Protein AF-0000000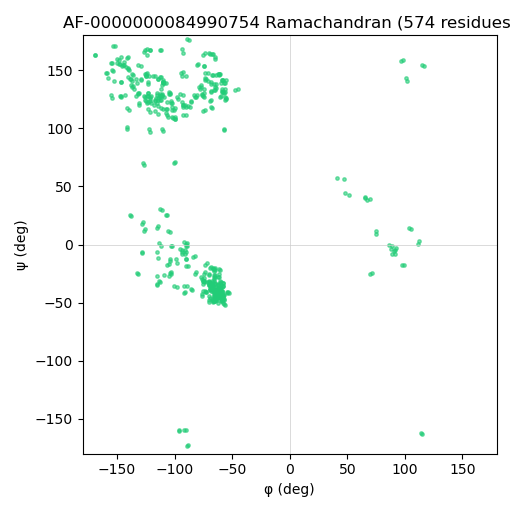084990754 (afdb_homodimer)

pLDDT: mean 95.96, std 3.69, range [70.5, 98.94]

Solvent-accessible surface area (backbone atoms only — not comparable to full-atom values): 28446 Å² total; per-residue (Å²): 58,33,39,32,54,66,55,80,82,46,62,50,60,71,60,47,32,50,37,35,54,49,40,55,71,34,63,64,49,73,42,79,82,57,67,38,75,57,95,70,23,38,35,33,60,37,30,18,39,29,67,94,71,31,29,17,38,33,46,37,31,38,16,74,64,18,86,64,38,61,32,24,41,27,38,32,30,39,57,52,45,44,47,55,52,29,39,32,23,20,39,62,44,48,23,46,36,54,23,25,50,49,48,52,50,38,48,76,73,64,61,51,74,44,40,34,34,11,32,38,28,48,46,65,51,30,52,27,34,53,53,37,44,46,72,73,28,48,41,74,41,47,29,32,22,43,96,83,43,23,66,60,49,20,65,76,69,70,42,42,71,42,56,65,72,60,26,40,58,26,50,30,33,36,37,34,43,82,40,67,55,52,73,46,57,35,88,58,46,46,81,65,20,37,38,37,40,45,39,55,53,67,70,20,21,49,51,33,68,55,33,48,62,40,13,58,27,32,38,26,59,32,94,59,35,63,80,43,31,65,60,50,59,93,45,54,71,43,37,51,50,47,42,75,72,64,44,82,74,76,73,39,56,21,38,35,37,44,38,63,73,45,38,54,40,54,30,27,42,53,42,48,40,50,51,40,24,64,76,69,72,49,64,43,83,47,65,43,114,58,34,40,32,55,67,56,81,82,47,64,50,59,69,58,47,30,50,37,34,54,50,40,54,72,34,63,64,51,72,42,79,83,58,69,38,74,57,96,68,25,37,35,32,60,37,30,18,38,30,65,94,71,31,29,18,37,33,46,34,31,41,16,74,67,19,87,64,38,61,32,25,40,28,38,32,28,38,58,51,45,44,47,56,52,29,37,32,23,20,38,60,44,50,23,46,35,54,22,25,53,51,49,52,51,38,48,75,72,64,59,52,72,44,39,34,34,10,32,38,28,47,46,65,52,30,50,29,33,53,52,35,42,47,72,72,26,49,39,76,38,46,30,31,25,42,98,81,42,25,66,62,49,18,64,76,69,72,41,42,71,44,57,64,73,60,25,40,57,27,50,31,33,35,38,33,44,81,41,66,53,53,73,46,57,34,88,55,44,47,83,66,20,36,37,35,39,45,39,53,53,66,72,20,22,46,51,34,71,54,32,50,60,40,12,58,27,33,38,26,60,31,94,61,36,63,80,42,30,65,59,53,59,94,45,54,70,40,37,50,49,47,42,75,74,66,44,81,71,76,73,41,54,22,38,36,36,43,39,63,70,44,38,53,41,55,29,27,42,54,42,46,40,50,52,39,24,64,75,69,74,50,64,42,84,46,64,43,115

Structure (mmCIF, N/CA/C/O backbone):
data_AF-0000000084990754-model_v1
#
loop_
_entity.id
_entity.type
_entity.pdbx_description
1 polymer 'Ornithine cyclodeaminase'
#
loop_
_atom_site.group_PDB
_atom_site.id
_atom_site.type_symbol
_atom_site.label_atom_id
_atom_site.label_alt_id
_atom_site.label_comp_id
_atom_site.label_asym_id
_atom_site.label_entity_id
_atom_site.label_seq_id
_atom_site.pdbx_PDB_ins_code
_atom_site.Cartn_x
_atom_site.Cartn_y
_atom_site.Cartn_z
_atom_site.occupancy
_atom_site.B_iso_or_equiv
_atom_site.auth_seq_id
_atom_site.auth_comp_id
_atom_site.auth_asym_id
_atom_site.auth_atom_id
_atom_site.pdbx_PDB_model_num
ATOM 1 N N . MET A 1 1 ? -3.334 -6.559 14.828 1 93.69 1 MET A N 1
ATOM 2 C CA . MET A 1 1 ? -3.082 -7.191 13.531 1 93.69 1 MET A CA 1
ATOM 3 C C . MET A 1 1 ? -2.359 -8.523 13.711 1 93.69 1 MET A C 1
ATOM 5 O O . MET A 1 1 ? -1.612 -8.703 14.672 1 93.69 1 MET A O 1
ATOM 9 N N . LEU A 1 2 ? -2.607 -9.484 12.875 1 95.88 2 LEU A N 1
ATOM 10 C CA . LEU A 1 2 ? -1.874 -10.742 12.844 1 95.88 2 LEU A CA 1
ATOM 11 C C . LEU A 1 2 ? -0.709 -10.68 11.867 1 95.88 2 LEU A C 1
ATOM 13 O O . LEU A 1 2 ? -0.886 -10.273 10.711 1 95.88 2 LEU A O 1
ATOM 17 N N . LEU A 1 3 ? 0.461 -10.883 12.391 1 95.88 3 LEU A N 1
ATOM 18 C CA . LEU A 1 3 ? 1.637 -11.062 11.547 1 95.88 3 LEU A CA 1
ATOM 19 C C . LEU A 1 3 ? 1.787 -12.523 11.133 1 95.88 3 LEU A C 1
ATOM 21 O O . LEU A 1 3 ? 1.942 -13.398 11.992 1 95.88 3 LEU A O 1
ATOM 25 N N . ILE A 1 4 ? 1.732 -12.789 9.883 1 96 4 ILE A N 1
ATOM 26 C CA . ILE A 1 4 ? 1.763 -14.156 9.367 1 96 4 ILE A CA 1
ATOM 27 C C . ILE A 1 4 ? 3.092 -14.406 8.656 1 96 4 ILE A C 1
ATOM 29 O O . ILE A 1 4 ? 3.244 -14.094 7.477 1 96 4 ILE A O 1
ATOM 33 N N . GLU A 1 5 ? 3.992 -14.992 9.344 1 90.31 5 GLU A N 1
ATOM 34 C CA . GLU A 1 5 ? 5.344 -15.234 8.852 1 90.31 5 GLU A CA 1
ATOM 35 C C . GLU A 1 5 ? 5.43 -16.578 8.125 1 90.31 5 GLU A C 1
ATOM 37 O O . GLU A 1 5 ? 6.113 -16.703 7.109 1 90.31 5 GLU A O 1
ATOM 42 N N . ASP A 1 6 ? 4.711 -17.578 8.578 1 92.5 6 ASP A N 1
ATOM 43 C CA . ASP A 1 6 ? 4.773 -18.922 8.016 1 92.5 6 ASP A CA 1
ATOM 44 C C . ASP A 1 6 ? 3.598 -19.188 7.07 1 92.5 6 ASP A C 1
ATOM 46 O O . ASP A 1 6 ? 2.764 -20.047 7.332 1 92.5 6 ASP A O 1
ATOM 50 N N . VAL A 1 7 ? 3.604 -18.547 5.953 1 96.88 7 VAL A N 1
ATOM 51 C CA . VAL A 1 7 ? 2.529 -18.594 4.965 1 96.88 7 VAL A CA 1
ATOM 52 C C . VAL A 1 7 ? 2.398 -20 4.41 1 96.88 7 VAL A C 1
ATOM 54 O O . VAL A 1 7 ? 1.287 -20.516 4.23 1 96.88 7 VAL A O 1
ATOM 57 N N . ASP A 1 8 ? 3.5 -20.719 4.227 1 97.19 8 ASP A N 1
ATOM 58 C CA . ASP A 1 8 ? 3.52 -22.016 3.559 1 97.19 8 ASP A CA 1
ATOM 59 C C . ASP A 1 8 ? 2.75 -23.062 4.367 1 97.19 8 ASP A C 1
ATOM 61 O O . ASP A 1 8 ? 2.143 -23.969 3.797 1 97.19 8 ASP A O 1
ATOM 65 N N . SER A 1 9 ? 2.76 -22.922 5.648 1 96.31 9 SER A N 1
ATOM 66 C CA . SER A 1 9 ? 2.104 -23.906 6.492 1 96.31 9 SER A CA 1
ATOM 67 C C . SER A 1 9 ? 0.611 -23.625 6.621 1 96.31 9 SER A C 1
ATOM 69 O O . SER A 1 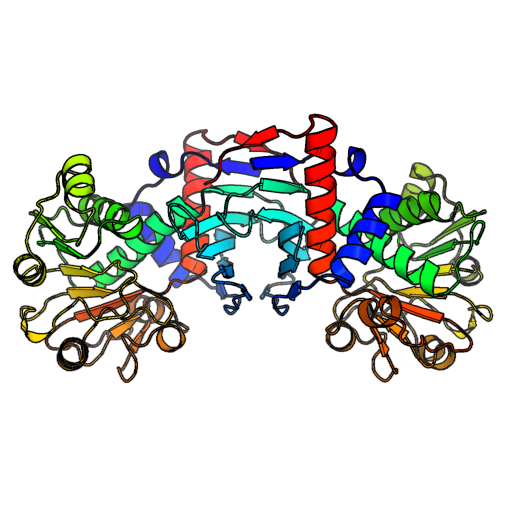9 ? -0.152 -24.484 7.07 1 96.31 9 SER A O 1
ATOM 71 N N . LEU A 1 10 ? 0.205 -22.484 6.16 1 97.75 10 LEU A N 1
ATOM 72 C CA . LEU A 1 10 ? -1.179 -22.078 6.387 1 97.75 10 LEU A CA 1
ATOM 73 C C . LEU A 1 10 ? -2.01 -22.266 5.121 1 97.75 10 LEU A C 1
ATOM 75 O O . LEU A 1 10 ? -3.23 -22.422 5.195 1 97.75 10 LEU A O 1
ATOM 79 N N . VAL A 1 11 ? -1.42 -22.25 3.955 1 98.62 11 VAL A N 1
ATOM 80 C CA . VAL A 1 11 ? -2.162 -22.234 2.699 1 98.62 11 VAL A CA 1
ATOM 81 C C . VAL A 1 11 ? -2.727 -23.625 2.414 1 98.62 11 VAL A C 1
ATOM 83 O O . VAL A 1 11 ? -2.02 -24.625 2.545 1 98.62 11 VAL A O 1
ATOM 86 N N . ASP A 1 12 ? -3.959 -23.703 2.125 1 98.62 12 ASP A N 1
ATOM 87 C CA . ASP A 1 12 ? -4.621 -24.812 1.458 1 98.62 12 ASP A CA 1
ATOM 88 C C . ASP A 1 12 ? -4.832 -24.531 -0.026 1 98.62 12 ASP A C 1
ATOM 90 O O . ASP A 1 12 ? -5.684 -23.719 -0.39 1 98.62 12 ASP A O 1
ATOM 94 N N . PRO A 1 13 ? -4.086 -25.188 -0.841 1 98.62 13 PRO A N 1
ATOM 95 C CA . PRO A 1 13 ? -4.102 -24.812 -2.258 1 98.62 13 PRO A CA 1
ATOM 96 C C . PRO A 1 13 ? -5.5 -24.891 -2.873 1 98.62 13 PRO A C 1
ATOM 98 O O . PRO A 1 13 ? -5.898 -24 -3.621 1 98.62 13 PRO A O 1
ATOM 101 N N . ALA A 1 14 ? -6.215 -25.969 -2.564 1 98.56 14 ALA A N 1
ATOM 102 C CA . ALA A 1 14 ? -7.547 -26.125 -3.143 1 98.56 14 ALA A CA 1
ATOM 103 C C . ALA A 1 14 ? -8.484 -25.016 -2.678 1 98.56 14 ALA A C 1
ATOM 105 O O . ALA A 1 14 ? -9.219 -24.438 -3.48 1 98.56 14 ALA A O 1
ATOM 106 N N . LYS A 1 15 ? -8.445 -24.688 -1.433 1 98.69 15 LYS A N 1
ATOM 107 C CA . LYS A 1 15 ? -9.297 -23.641 -0.889 1 98.69 15 LYS A CA 1
ATOM 108 C C . LYS A 1 15 ? -8.883 -22.266 -1.412 1 98.69 15 LYS A C 1
ATOM 110 O O . LYS A 1 15 ? -9.727 -21.391 -1.61 1 98.69 15 LYS A O 1
ATOM 115 N N . LEU A 1 16 ? -7.582 -22.078 -1.623 1 98.88 16 LEU A N 1
ATOM 116 C CA . LEU A 1 16 ? -7.121 -20.812 -2.188 1 98.88 16 LEU A CA 1
ATOM 117 C C . LEU A 1 16 ? -7.656 -20.625 -3.604 1 98.88 16 LEU A C 1
ATOM 119 O O . LEU A 1 16 ? -8.055 -19.516 -3.977 1 98.88 16 LEU A O 1
ATOM 123 N N . VAL A 1 17 ? -7.699 -21.703 -4.434 1 98.88 17 VAL A N 1
ATOM 124 C CA . VAL A 1 17 ? -8.273 -21.641 -5.773 1 98.88 17 VAL A CA 1
ATOM 125 C C . VAL A 1 17 ? -9.742 -21.234 -5.688 1 98.88 17 VAL A C 1
ATOM 127 O O . VAL A 1 17 ? -10.203 -20.375 -6.449 1 98.88 17 VAL A O 1
ATOM 130 N N . GLU A 1 18 ? -10.43 -21.797 -4.711 1 98.69 18 GLU A N 1
ATOM 131 C CA . GLU A 1 18 ? -11.836 -21.453 -4.504 1 98.69 18 GLU A CA 1
ATOM 132 C C . GLU A 1 18 ? -11.984 -19.984 -4.098 1 98.69 18 GLU A C 1
ATOM 134 O O . GLU A 1 18 ? -12.867 -19.281 -4.594 1 98.69 18 GLU A O 1
ATOM 139 N N . ASP A 1 19 ? -11.148 -19.531 -3.178 1 98.88 19 ASP A N 1
ATOM 140 C CA . ASP A 1 19 ? -11.195 -18.141 -2.74 1 98.88 19 ASP A CA 1
ATOM 141 C C . ASP A 1 19 ? -10.938 -17.188 -3.906 1 98.88 19 ASP A C 1
ATOM 143 O O . ASP A 1 19 ? -11.547 -16.125 -3.988 1 98.88 19 ASP A O 1
ATOM 147 N N . ILE A 1 20 ? -10.039 -17.516 -4.812 1 98.81 20 ILE A N 1
ATOM 148 C CA . ILE A 1 20 ? -9.742 -16.703 -5.984 1 98.81 20 ILE A CA 1
ATOM 149 C C . ILE A 1 20 ? -10.977 -16.641 -6.895 1 98.81 20 ILE A C 1
ATOM 151 O O . ILE A 1 20 ? -11.336 -15.57 -7.383 1 98.81 20 ILE A O 1
ATOM 155 N N . ALA A 1 21 ? -11.633 -17.828 -7.09 1 98.75 21 ALA A N 1
ATOM 156 C CA . ALA A 1 21 ? -12.852 -17.859 -7.895 1 98.75 21 ALA A CA 1
ATOM 157 C C . ALA A 1 21 ? -13.938 -16.984 -7.277 1 98.75 21 ALA A C 1
ATOM 159 O O . ALA A 1 21 ? -14.625 -16.234 -7.984 1 98.75 21 ALA A O 1
ATOM 160 N N . VAL A 1 22 ? -14.07 -17.031 -5.988 1 98.56 22 VAL A N 1
ATOM 161 C CA . VAL A 1 22 ? -15.07 -16.234 -5.27 1 98.56 22 VAL A CA 1
ATOM 162 C C . VAL A 1 22 ? -14.758 -14.75 -5.43 1 98.56 22 VAL A C 1
ATOM 164 O O . VAL A 1 22 ? -15.656 -13.945 -5.688 1 98.56 22 VAL A O 1
ATOM 167 N N . ALA A 1 23 ? -13.5 -14.398 -5.328 1 98.69 23 ALA A N 1
ATOM 168 C CA . ALA A 1 23 ? -13.102 -13 -5.48 1 98.69 23 ALA A CA 1
ATOM 169 C C . ALA A 1 23 ? -13.445 -12.484 -6.875 1 98.69 23 ALA A C 1
ATOM 171 O O . ALA A 1 23 ? -13.883 -11.336 -7.027 1 98.69 23 ALA A O 1
ATOM 172 N N . LEU A 1 24 ? -13.281 -13.328 -7.914 1 98.31 24 LEU A N 1
ATOM 173 C CA . LEU A 1 24 ? -13.523 -12.922 -9.297 1 98.31 24 LEU A CA 1
ATOM 174 C C . LEU A 1 24 ? -15.016 -12.789 -9.57 1 98.31 24 LEU A C 1
ATOM 176 O O . LEU A 1 24 ? -15.422 -12.047 -10.469 1 98.31 24 LEU A O 1
ATOM 180 N N . LYS A 1 25 ? -15.82 -13.492 -8.781 1 97.56 25 LYS A N 1
ATOM 181 C CA . LYS A 1 25 ? -17.266 -13.438 -8.977 1 97.56 25 LYS A CA 1
ATOM 182 C C . LYS A 1 25 ? -17.891 -12.32 -8.141 1 97.56 25 LYS A C 1
ATOM 184 O O . LYS A 1 25 ? -19.016 -11.898 -8.414 1 97.56 25 LYS A O 1
ATOM 189 N N . ALA A 1 26 ? -17.219 -11.852 -7.156 1 97.69 26 ALA A N 1
ATOM 190 C CA . ALA A 1 26 ? -17.734 -10.844 -6.234 1 97.69 26 ALA A CA 1
ATOM 191 C C . ALA A 1 26 ? -17.641 -9.445 -6.84 1 97.69 26 ALA A C 1
ATOM 193 O O . ALA A 1 26 ? -16.859 -9.219 -7.766 1 97.69 26 ALA A O 1
ATOM 194 N N . GLU A 1 27 ? -18.547 -8.594 -6.312 1 97.06 27 GLU A N 1
ATOM 195 C CA . GLU A 1 27 ? -18.312 -7.176 -6.582 1 97.06 27 GLU A CA 1
ATOM 196 C C . GLU A 1 27 ? -16.938 -6.738 -6.055 1 97.06 27 GLU A C 1
ATOM 198 O O . GLU A 1 27 ? -16.547 -7.109 -4.945 1 97.06 27 GLU A O 1
ATOM 203 N N . ARG A 1 28 ? -16.203 -6.035 -6.926 1 96.88 28 ARG A N 1
ATOM 204 C CA . ARG A 1 28 ? -14.867 -5.629 -6.527 1 96.88 28 ARG A CA 1
ATOM 205 C C . ARG A 1 28 ? -14.492 -4.289 -7.148 1 96.88 28 ARG A C 1
ATOM 207 O O . ARG A 1 28 ? -15.109 -3.854 -8.125 1 96.88 28 ARG A O 1
ATOM 214 N N . VAL A 1 29 ? -13.609 -3.574 -6.57 1 98.19 29 VAL A N 1
ATOM 215 C CA . VAL A 1 29 ? -12.977 -2.359 -7.074 1 98.19 29 VAL A CA 1
ATOM 216 C C . VAL A 1 29 ? -11.453 -2.521 -7.059 1 98.19 29 VAL A C 1
ATOM 218 O O . VAL A 1 29 ? -10.867 -2.84 -6.023 1 98.19 29 VAL A O 1
ATOM 221 N N . VAL A 1 30 ? -10.852 -2.34 -8.219 1 97.69 30 VAL A N 1
ATOM 222 C CA . VAL A 1 30 ? -9.43 -2.594 -8.375 1 97.69 30 VAL A CA 1
ATOM 223 C C . VAL A 1 30 ? -8.688 -1.279 -8.625 1 97.69 30 VAL A C 1
ATOM 225 O O . VAL A 1 30 ? -9.109 -0.474 -9.461 1 97.69 30 VAL A O 1
ATOM 228 N N . LEU A 1 31 ? -7.652 -1.036 -7.836 1 97.56 31 LEU A N 1
ATOM 229 C CA . LEU A 1 31 ? -6.773 0.099 -8.102 1 97.56 31 LEU A CA 1
ATOM 230 C C . LEU A 1 31 ? -5.965 -0.122 -9.375 1 97.56 31 LEU A C 1
ATOM 232 O O . LEU A 1 31 ? -5.258 -1.124 -9.5 1 97.56 31 LEU A O 1
ATOM 236 N N . PRO A 1 32 ? -6.051 0.758 -10.312 1 94 32 PRO A N 1
ATOM 237 C CA . PRO A 1 32 ? -5.238 0.589 -11.516 1 94 32 PRO A CA 1
ATOM 238 C C . PRO A 1 32 ? -3.74 0.529 -11.211 1 94 32 PRO A C 1
ATOM 240 O O . PRO A 1 32 ? -3.248 1.273 -10.359 1 94 32 PRO A O 1
ATOM 243 N N . ARG A 1 33 ? -3.08 -0.264 -11.875 1 91.25 33 ARG A N 1
ATOM 244 C CA . ARG A 1 33 ? -1.669 -0.531 -11.617 1 91.25 33 ARG A CA 1
ATOM 245 C C . ARG A 1 33 ? -0.797 0.628 -12.086 1 91.25 33 ARG A C 1
ATOM 247 O O . ARG A 1 33 ? -0.994 1.155 -13.188 1 91.25 33 ARG A O 1
ATOM 254 N N . ARG A 1 34 ? 0.142 1.037 -11.25 1 92.94 34 ARG A N 1
ATOM 255 C CA . ARG A 1 34 ? 1.233 1.951 -11.57 1 92.94 34 ARG A CA 1
ATOM 256 C C . ARG A 1 34 ? 2.527 1.52 -10.891 1 92.94 34 ARG A C 1
ATOM 258 O O . ARG A 1 34 ? 2.5 0.992 -9.773 1 92.94 34 ARG A O 1
ATOM 265 N N . ALA A 1 35 ? 3.59 1.744 -11.625 1 94.12 35 ALA A N 1
ATOM 266 C CA . ALA A 1 35 ? 4.867 1.317 -11.062 1 94.12 35 ALA A CA 1
ATOM 267 C C . ALA A 1 35 ? 5.863 2.473 -11.023 1 94.12 35 ALA A C 1
ATOM 269 O O . ALA A 1 35 ? 5.789 3.391 -11.844 1 94.12 35 ALA A O 1
ATOM 270 N N . LEU A 1 36 ? 6.641 2.412 -10.047 1 96.31 36 LEU A N 1
ATOM 271 C CA . LEU A 1 36 ? 7.836 3.234 -9.914 1 96.31 36 LEU A CA 1
ATOM 272 C C . LEU A 1 36 ? 9.07 2.486 -10.422 1 96.31 36 LEU A C 1
ATOM 274 O O . LEU A 1 36 ? 9.281 1.326 -10.062 1 96.31 36 LEU A O 1
ATOM 278 N N . GLN A 1 37 ? 9.859 3.176 -11.32 1 95 37 GLN A N 1
ATOM 279 C CA . GLN A 1 37 ? 11.078 2.568 -11.852 1 95 37 GLN A CA 1
ATOM 280 C C . GLN A 1 37 ? 12.281 3.484 -11.648 1 95 37 GLN A C 1
ATOM 282 O O . GLN A 1 37 ? 12.219 4.676 -11.953 1 95 37 GLN A O 1
ATOM 287 N N . VAL A 1 38 ? 13.32 2.938 -11.055 1 94.31 38 VAL A N 1
ATOM 288 C CA . VAL A 1 38 ? 14.555 3.691 -10.867 1 94.31 38 VAL A CA 1
ATOM 289 C C . VAL A 1 38 ? 15.734 2.729 -10.75 1 94.31 38 VAL A C 1
ATOM 291 O O . VAL A 1 38 ? 15.68 1.771 -9.969 1 94.31 38 VAL A O 1
ATOM 294 N N . SER A 1 39 ? 16.766 2.924 -11.516 1 92.12 39 SER A N 1
ATOM 295 C CA . SER A 1 39 ? 18.031 2.193 -11.438 1 92.12 39 SER A CA 1
ATOM 296 C C . SER A 1 39 ? 17.781 0.688 -11.375 1 92.12 39 SER A C 1
ATOM 298 O O . SER A 1 39 ? 18.359 -0 -10.523 1 92.12 39 SER A O 1
ATOM 300 N N . GLY A 1 40 ? 16.891 0.148 -12.195 1 91.69 40 GLY A N 1
ATOM 301 C CA . GLY A 1 40 ? 16.625 -1.282 -12.281 1 91.69 40 GLY A CA 1
ATOM 302 C C . GLY A 1 40 ? 15.562 -1.755 -11.312 1 91.69 40 GLY A C 1
ATOM 303 O O . GLY A 1 40 ? 15.117 -2.902 -11.383 1 91.69 40 GLY A O 1
ATOM 304 N N . LEU A 1 41 ? 15.164 -0.888 -10.445 1 94.25 41 LEU A N 1
ATOM 305 C CA . LEU A 1 41 ? 14.086 -1.167 -9.5 1 94.25 41 LEU A CA 1
ATOM 306 C C . LEU A 1 41 ? 12.727 -0.969 -10.156 1 94.25 41 LEU A C 1
ATOM 308 O O . LEU A 1 41 ? 12.508 0.022 -10.852 1 94.25 41 LEU A O 1
ATOM 312 N N . TRP A 1 42 ? 11.898 -1.926 -10.078 1 94.88 42 TRP A N 1
ATOM 313 C CA . TRP A 1 42 ? 10.477 -1.841 -10.391 1 94.88 42 TRP A CA 1
ATOM 314 C C . TRP A 1 42 ? 9.633 -2.074 -9.141 1 94.88 42 TRP A C 1
ATOM 316 O O . TRP A 1 42 ? 9.812 -3.072 -8.438 1 94.88 42 TRP A O 1
ATOM 326 N N . PHE A 1 43 ? 8.805 -1.15 -8.766 1 97.19 43 PHE A N 1
ATOM 327 C CA . PHE A 1 43 ? 8.008 -1.262 -7.551 1 97.19 43 PHE A CA 1
ATOM 328 C C . PHE A 1 43 ? 6.562 -0.84 -7.812 1 97.19 43 PHE A C 1
ATOM 330 O O . PHE A 1 43 ? 6.316 0.194 -8.438 1 97.19 43 PHE A O 1
ATOM 337 N N . ALA A 1 44 ? 5.547 -1.659 -7.309 1 97 44 ALA A N 1
ATOM 338 C CA . ALA A 1 44 ? 4.141 -1.332 -7.527 1 97 44 ALA A CA 1
ATOM 339 C C . ALA A 1 44 ? 3.289 -1.756 -6.336 1 97 44 ALA A C 1
ATOM 341 O O . ALA A 1 44 ? 3.41 -2.881 -5.848 1 97 44 ALA A O 1
ATOM 342 N N . PRO A 1 45 ? 2.494 -0.851 -5.777 1 98.19 45 PRO A N 1
ATOM 343 C CA . PRO A 1 45 ? 1.388 -1.264 -4.91 1 98.19 45 PRO A CA 1
ATOM 344 C C . PRO A 1 45 ? 0.21 -1.842 -5.691 1 98.19 45 PRO A C 1
ATOM 346 O O . PRO A 1 45 ? -0.221 -1.256 -6.688 1 98.19 45 PRO A O 1
ATOM 349 N N . MET A 1 46 ? -0.258 -3.02 -5.367 1 97.88 46 MET A N 1
ATOM 350 C CA . MET A 1 46 ? -1.455 -3.66 -5.902 1 97.88 46 MET A CA 1
ATOM 351 C C . MET A 1 46 ? -2.555 -3.729 -4.848 1 97.88 46 MET A C 1
ATOM 353 O O . MET A 1 46 ? -2.387 -4.371 -3.811 1 97.88 46 MET A O 1
ATOM 357 N N . ALA A 1 47 ? -3.732 -3.029 -5.094 1 98.62 47 ALA A N 1
ATOM 358 C CA . ALA A 1 47 ? -4.785 -2.986 -4.086 1 98.62 47 ALA A CA 1
ATOM 359 C C . ALA A 1 47 ? -6.16 -3.195 -4.715 1 98.62 47 ALA A C 1
ATOM 361 O O . ALA A 1 47 ? -6.391 -2.799 -5.859 1 98.62 47 ALA A O 1
ATOM 362 N N . ALA A 1 48 ? -7.047 -3.84 -4.008 1 98.69 48 ALA A N 1
ATOM 363 C CA . ALA A 1 48 ? -8.438 -4.027 -4.414 1 98.69 48 ALA A CA 1
ATOM 364 C C . ALA A 1 48 ? -9.344 -4.203 -3.201 1 98.69 48 ALA A C 1
ATOM 366 O O . ALA A 1 48 ? -8.891 -4.613 -2.131 1 98.69 48 ALA A O 1
ATOM 367 N N . TYR A 1 49 ? -10.547 -3.783 -3.334 1 98.62 49 TYR A N 1
ATOM 368 C CA . TYR A 1 49 ? -11.648 -4.16 -2.451 1 98.62 49 TYR A CA 1
ATOM 369 C C . TYR A 1 49 ? -12.461 -5.305 -3.051 1 98.62 49 TYR A C 1
ATOM 371 O O . TYR A 1 49 ? -12.836 -5.262 -4.223 1 98.62 49 TYR A O 1
ATOM 379 N N . VAL A 1 50 ? -12.625 -6.367 -2.354 1 98.5 50 VAL A N 1
ATOM 380 C CA . VAL A 1 50 ? -13.492 -7.477 -2.74 1 98.5 50 VAL A CA 1
ATOM 381 C C . VAL A 1 50 ? -14.609 -7.648 -1.709 1 98.5 50 VAL A C 1
ATOM 383 O O . VAL A 1 50 ? -14.336 -7.863 -0.525 1 98.5 50 VAL A O 1
ATOM 386 N N . ARG A 1 51 ? -15.891 -7.531 -2.141 1 97.81 51 ARG A N 1
ATOM 387 C CA . ARG A 1 51 ? -17.016 -7.711 -1.223 1 97.81 51 ARG A CA 1
ATOM 388 C C . ARG A 1 51 ? -16.938 -9.062 -0.519 1 97.81 51 ARG A C 1
ATOM 390 O O . ARG A 1 51 ? -16.75 -10.094 -1.166 1 97.81 51 ARG A O 1
ATOM 397 N N . GLY A 1 52 ? -16.969 -9.016 0.757 1 97.62 52 GLY A N 1
ATOM 398 C CA . GLY A 1 52 ? -16.922 -10.242 1.536 1 97.62 52 GLY A CA 1
ATOM 399 C C . GLY A 1 52 ? -15.539 -10.594 2.041 1 97.62 52 GLY A C 1
ATOM 400 O O . GLY A 1 52 ? -15.398 -11.383 2.975 1 97.62 52 GLY A O 1
ATOM 401 N N . MET A 1 53 ? -14.508 -10.023 1.49 1 98.19 53 MET A N 1
ATOM 402 C CA . MET A 1 53 ? -13.148 -10.352 1.904 1 98.19 53 MET A CA 1
ATOM 403 C C . MET A 1 53 ? -12.461 -9.148 2.529 1 98.19 53 MET A C 1
ATOM 405 O O . MET A 1 53 ? -11.617 -9.297 3.416 1 98.19 53 MET A O 1
ATOM 409 N N . GLY A 1 54 ? -12.812 -7.902 1.987 1 97.69 54 GLY A N 1
ATOM 410 C CA . GLY A 1 54 ? -12.234 -6.699 2.553 1 97.69 54 GLY A CA 1
ATOM 411 C C . GLY A 1 54 ? -11.305 -5.977 1.592 1 97.69 54 GLY A C 1
ATOM 412 O O . GLY A 1 54 ? -11.477 -6.062 0.374 1 97.69 54 GLY A O 1
ATOM 413 N N . LEU A 1 55 ? -10.461 -5.094 2.131 1 98.62 55 LEU A N 1
ATOM 414 C CA . LEU A 1 55 ? -9.453 -4.32 1.403 1 98.62 55 LEU A CA 1
ATOM 415 C C . LEU A 1 55 ? -8.07 -4.938 1.563 1 98.62 55 LEU A C 1
ATOM 417 O O . LEU A 1 55 ? -7.566 -5.059 2.684 1 98.62 55 LEU A O 1
ATOM 421 N N . GLY A 1 56 ? -7.52 -5.402 0.463 1 98.75 56 GLY A N 1
ATOM 422 C CA . GLY A 1 56 ? -6.176 -5.961 0.457 1 98.75 56 GLY A CA 1
ATOM 423 C C . GLY A 1 56 ? -5.207 -5.176 -0.404 1 98.75 56 GLY A C 1
ATOM 424 O O . GLY A 1 56 ? -5.598 -4.602 -1.423 1 98.75 56 GLY A O 1
ATOM 425 N N . ALA A 1 57 ? -3.953 -5.113 0.036 1 98.69 57 ALA A N 1
ATOM 426 C CA . ALA A 1 57 ? -2.885 -4.465 -0.722 1 98.69 57 ALA A CA 1
ATOM 427 C C . ALA A 1 57 ? -1.596 -5.281 -0.655 1 98.69 57 ALA A C 1
ATOM 429 O O . ALA A 1 57 ? -1.288 -5.887 0.375 1 98.69 57 ALA A O 1
ATOM 430 N N . LYS A 1 58 ? -0.943 -5.285 -1.744 1 98.56 58 LYS A N 1
ATOM 431 C CA . LYS A 1 58 ? 0.398 -5.855 -1.832 1 98.56 58 LYS A CA 1
ATOM 432 C C . LYS A 1 58 ? 1.409 -4.812 -2.303 1 98.56 58 LYS A C 1
ATOM 434 O O . LYS A 1 58 ? 1.18 -4.121 -3.297 1 98.56 58 LYS A O 1
ATOM 439 N N . LEU A 1 59 ? 2.447 -4.625 -1.536 1 98.38 59 LEU A N 1
ATOM 440 C CA . LEU A 1 59 ? 3.627 -3.879 -1.961 1 98.38 59 LEU A CA 1
ATOM 441 C C . LEU A 1 59 ? 4.676 -4.816 -2.551 1 98.38 59 LEU A C 1
ATOM 443 O O . LEU A 1 59 ? 5.285 -5.609 -1.829 1 98.38 59 LEU A O 1
ATOM 447 N N . VAL A 1 60 ? 4.871 -4.676 -3.904 1 97.5 60 VAL A N 1
ATOM 448 C CA . VAL A 1 60 ? 5.734 -5.648 -4.566 1 97.5 60 VAL A CA 1
ATOM 449 C C . VAL A 1 60 ? 6.793 -4.918 -5.395 1 97.5 60 VAL A C 1
ATOM 451 O O . VAL A 1 60 ? 6.52 -3.867 -5.977 1 97.5 60 VAL A O 1
ATOM 454 N N . GLY A 1 61 ? 7.988 -5.48 -5.395 1 95.88 61 GLY A N 1
ATOM 455 C CA . GLY A 1 61 ? 9.07 -4.949 -6.211 1 95.88 61 GLY A CA 1
ATOM 456 C C . GLY A 1 61 ? 9.922 -6.031 -6.848 1 95.88 61 GLY A C 1
ATOM 457 O O . GLY A 1 61 ? 9.898 -7.184 -6.41 1 95.88 61 GLY A O 1
ATOM 458 N N . ILE A 1 62 ? 10.469 -5.691 -7.984 1 95.06 62 ILE A N 1
ATOM 459 C CA . ILE A 1 62 ? 11.594 -6.41 -8.578 1 95.06 62 ILE A CA 1
ATOM 460 C C . ILE A 1 62 ? 12.891 -5.652 -8.32 1 95.06 62 ILE A C 1
ATOM 462 O O . ILE A 1 62 ? 13.078 -4.543 -8.82 1 95.06 62 ILE A O 1
ATOM 466 N N . PHE A 1 63 ? 13.711 -6.164 -7.484 1 94.56 63 PHE A N 1
ATOM 467 C CA . PHE A 1 63 ? 14.906 -5.492 -6.98 1 94.56 63 PHE A CA 1
ATOM 468 C C . PHE A 1 63 ? 16.156 -6.059 -7.637 1 94.56 63 PHE A C 1
ATOM 470 O O . PHE A 1 63 ? 16.375 -7.273 -7.641 1 94.56 63 PHE A O 1
ATOM 477 N N . PRO A 1 64 ? 17.047 -5.238 -8.148 1 90.19 64 PRO A N 1
ATOM 478 C CA . PRO A 1 64 ? 18.188 -5.668 -8.945 1 90.19 64 PRO A CA 1
ATOM 479 C C . PRO A 1 64 ? 19.109 -6.621 -8.188 1 90.19 64 PRO A C 1
ATOM 481 O O . PRO A 1 64 ? 19.719 -7.512 -8.789 1 90.19 64 PRO A O 1
ATOM 484 N N . ARG A 1 65 ? 19.266 -6.508 -6.887 1 93.81 65 ARG A N 1
ATOM 485 C CA . ARG A 1 65 ? 20.156 -7.359 -6.105 1 93.81 65 ARG A CA 1
ATOM 486 C C . ARG A 1 65 ? 19.375 -8.219 -5.125 1 93.81 65 ARG A C 1
ATOM 488 O O . ARG A 1 65 ? 19.922 -8.68 -4.117 1 93.81 65 ARG A O 1
ATOM 495 N N . GLY A 1 66 ? 18.047 -8.203 -5.438 1 92.75 66 GLY A N 1
ATOM 496 C CA . GLY A 1 66 ? 17.219 -9.039 -4.582 1 92.75 66 GLY A CA 1
ATOM 497 C C . GLY A 1 66 ? 17.438 -10.523 -4.816 1 92.75 66 GLY A C 1
ATOM 498 O O . GLY A 1 66 ? 17.672 -10.953 -5.945 1 92.75 66 GLY A O 1
ATOM 499 N N . SER A 1 67 ? 17.328 -11.359 -3.832 1 91.12 67 SER A N 1
ATOM 500 C CA . SER A 1 67 ? 17.328 -12.812 -3.9 1 91.12 67 SER A CA 1
ATOM 501 C C . SER A 1 67 ? 16.328 -13.414 -2.924 1 91.12 67 SER A C 1
ATOM 503 O O . SER A 1 67 ? 16.594 -13.516 -1.727 1 91.12 67 SER A O 1
ATOM 505 N N . PRO A 1 68 ? 15.18 -13.797 -3.535 1 91.69 68 PRO A N 1
ATOM 506 C CA . PRO A 1 68 ? 14.734 -13.719 -4.93 1 91.69 68 PRO A CA 1
ATOM 507 C C . PRO A 1 68 ? 14.5 -12.289 -5.398 1 91.69 68 PRO A C 1
ATOM 509 O O . PRO A 1 68 ? 14.406 -11.375 -4.578 1 91.69 68 PRO A O 1
ATOM 512 N N . PRO A 1 69 ? 14.422 -12.078 -6.633 1 91.94 69 PRO A N 1
ATOM 513 C CA . PRO A 1 69 ? 14.32 -10.719 -7.156 1 91.94 69 PRO A CA 1
ATOM 514 C C . PRO A 1 69 ? 12.977 -10.062 -6.84 1 91.94 69 PRO A C 1
ATOM 516 O O . PRO A 1 69 ? 12.898 -8.844 -6.691 1 91.94 69 PRO A O 1
ATOM 519 N N . VAL A 1 70 ? 11.93 -10.852 -6.805 1 94.38 70 VAL A N 1
ATOM 520 C CA . VAL A 1 70 ? 10.609 -10.336 -6.477 1 94.38 70 VAL A CA 1
ATOM 521 C C . VAL A 1 70 ? 10.383 -10.414 -4.969 1 94.38 70 VAL A C 1
ATOM 523 O O . VAL A 1 70 ? 10.469 -11.492 -4.375 1 94.38 70 VAL A O 1
ATOM 526 N N . ARG A 1 71 ? 10.18 -9.281 -4.32 1 95.31 71 ARG A N 1
ATOM 527 C CA . ARG A 1 71 ? 9.875 -9.18 -2.898 1 95.31 71 ARG A CA 1
ATOM 528 C C . ARG A 1 71 ? 8.578 -8.406 -2.672 1 95.31 71 ARG A C 1
ATOM 530 O O . ARG A 1 71 ? 8.273 -7.469 -3.408 1 95.31 71 ARG A O 1
ATOM 537 N N . ALA A 1 72 ? 7.855 -8.875 -1.62 1 97.25 72 ALA A N 1
ATOM 538 C CA . ALA A 1 72 ? 6.555 -8.234 -1.447 1 97.25 72 ALA A CA 1
ATOM 539 C C . ALA A 1 72 ? 6.09 -8.32 0.004 1 97.25 72 ALA A C 1
ATOM 541 O O . ALA A 1 72 ? 6.562 -9.164 0.766 1 97.25 72 ALA A O 1
ATOM 542 N N . LEU A 1 73 ? 5.246 -7.43 0.402 1 98.12 73 LEU A N 1
ATOM 543 C CA . LEU A 1 73 ? 4.469 -7.418 1.636 1 98.12 73 LEU A CA 1
ATOM 544 C C . LEU A 1 73 ? 2.977 -7.336 1.336 1 98.12 73 LEU A C 1
ATOM 546 O O . LEU A 1 73 ? 2.545 -6.527 0.512 1 98.12 73 LEU A O 1
ATOM 550 N N . SER A 1 74 ? 2.201 -8.219 1.949 1 98.56 74 SER A N 1
ATOM 551 C CA . SER A 1 74 ? 0.752 -8.195 1.784 1 98.56 74 SER A CA 1
ATOM 552 C C . SER A 1 74 ? 0.057 -7.746 3.064 1 98.56 74 SER A C 1
ATOM 554 O O . SER A 1 74 ? 0.446 -8.148 4.164 1 98.56 74 SER A O 1
ATOM 556 N N . VAL A 1 75 ? -0.981 -6.965 2.875 1 98.62 75 VAL A N 1
ATOM 557 C CA . VAL A 1 75 ? -1.69 -6.418 4.027 1 98.62 75 VAL A CA 1
ATOM 558 C C . VAL A 1 75 ? -3.197 -6.488 3.789 1 98.62 75 VAL A C 1
ATOM 560 O O . VAL A 1 75 ? -3.668 -6.23 2.68 1 98.62 75 VAL A O 1
ATOM 563 N N . LEU A 1 76 ? -3.947 -6.898 4.844 1 98.69 76 LEU A N 1
ATOM 564 C CA . LEU A 1 76 ? -5.406 -6.922 4.828 1 98.69 76 LEU A CA 1
ATOM 565 C C . LEU A 1 76 ? -5.973 -5.891 5.797 1 98.69 76 LEU A C 1
ATOM 567 O O . LEU A 1 76 ? -5.57 -5.836 6.961 1 98.69 76 LEU A O 1
ATOM 571 N N . PHE A 1 77 ? -6.883 -5.094 5.285 1 98.12 77 PHE A N 1
ATOM 572 C CA . PHE A 1 77 ? -7.578 -4.102 6.094 1 98.12 77 PHE A CA 1
ATOM 573 C C . PHE A 1 77 ? -9.055 -4.449 6.227 1 98.12 77 PHE A C 1
ATOM 575 O O . PHE A 1 77 ? -9.664 -4.957 5.281 1 98.12 77 PHE A O 1
ATOM 582 N N . ASP A 1 78 ? -9.594 -4.152 7.406 1 96.75 78 ASP A N 1
ATOM 583 C CA . ASP A 1 78 ? -11.047 -4.023 7.488 1 96.75 78 ASP A CA 1
ATOM 584 C C . ASP A 1 78 ? -11.531 -2.797 6.723 1 96.75 78 ASP A C 1
ATOM 586 O O . ASP A 1 78 ? -11.164 -1.667 7.047 1 96.75 78 ASP A O 1
ATOM 590 N N . ALA A 1 79 ? -12.32 -2.965 5.746 1 96.06 79 ALA A N 1
ATOM 591 C CA . ALA A 1 79 ? -12.695 -1.907 4.809 1 96.06 79 ALA A CA 1
ATOM 592 C C . ALA A 1 79 ? -13.578 -0.864 5.488 1 96.06 79 ALA A C 1
ATOM 594 O O . ALA A 1 79 ? -13.734 0.25 4.98 1 96.06 79 ALA A O 1
ATOM 595 N N . GLU A 1 80 ? -14.211 -1.255 6.637 1 94.12 80 GLU A N 1
ATOM 596 C CA . GLU A 1 80 ? -15.109 -0.328 7.324 1 94.12 80 GLU A CA 1
ATOM 597 C C . GLU A 1 80 ? -14.352 0.489 8.367 1 94.12 80 GLU A C 1
ATOM 599 O O . GLU A 1 80 ? -14.5 1.712 8.43 1 94.12 80 GLU A O 1
ATOM 604 N N . THR A 1 81 ? -13.477 -0.074 9.086 1 95.06 81 THR A N 1
ATOM 605 C CA . THR A 1 81 ? -12.859 0.575 10.234 1 95.06 81 THR A CA 1
ATOM 606 C C . THR A 1 81 ? -11.438 1.016 9.906 1 95.06 81 THR A C 1
ATOM 608 O O . THR A 1 81 ? -10.875 1.873 10.594 1 95.06 81 THR A O 1
ATOM 611 N N . GLY A 1 82 ? -10.828 0.296 8.953 1 95.75 82 GLY A N 1
ATOM 612 C CA . GLY A 1 82 ? -9.453 0.606 8.609 1 95.75 82 GLY A CA 1
ATOM 613 C C . GLY A 1 82 ? -8.438 -0.145 9.453 1 95.75 82 GLY A C 1
ATOM 614 O O . GLY A 1 82 ? -7.23 0.039 9.305 1 95.75 82 GLY A O 1
ATOM 615 N N . GLU A 1 83 ? -8.969 -0.939 10.375 1 96.06 83 GLU A N 1
ATOM 616 C CA . GLU A 1 83 ? -8.07 -1.771 11.172 1 96.06 83 GLU A CA 1
ATOM 617 C C . GLU A 1 83 ? -7.242 -2.695 10.281 1 96.06 83 GLU A C 1
ATOM 619 O O . GLU A 1 83 ? -7.77 -3.287 9.336 1 96.06 83 GLU A O 1
ATOM 624 N N . ILE A 1 84 ? -5.926 -2.705 10.531 1 97.25 84 ILE A N 1
ATOM 625 C CA . ILE A 1 84 ? -5.09 -3.693 9.859 1 97.25 84 ILE A CA 1
ATOM 626 C C . ILE A 1 84 ? -5.324 -5.07 10.469 1 97.25 84 ILE A C 1
ATOM 628 O O . ILE A 1 84 ? -5.031 -5.293 11.648 1 97.25 84 ILE A O 1
ATOM 632 N N . LEU A 1 85 ? -5.84 -5.965 9.719 1 97.94 85 LEU A N 1
ATOM 633 C CA . LEU A 1 85 ? -6.195 -7.289 10.219 1 97.94 85 LEU A CA 1
ATOM 634 C C . LEU A 1 85 ? -4.992 -8.227 10.18 1 97.94 85 LEU A C 1
ATOM 636 O O . LEU A 1 85 ? -4.762 -8.984 11.125 1 97.94 85 LEU A O 1
ATOM 640 N N . ALA A 1 86 ? -4.191 -8.102 9.117 1 98.06 86 ALA A N 1
ATOM 641 C CA . ALA A 1 86 ? -3.057 -9.008 8.969 1 98.06 86 ALA A CA 1
ATOM 642 C C . ALA A 1 86 ? -2.008 -8.43 8.023 1 98.06 86 ALA A C 1
ATOM 644 O O . ALA A 1 86 ? -2.336 -7.648 7.129 1 98.06 86 ALA A O 1
ATOM 645 N N . ALA A 1 87 ? -0.815 -8.719 8.25 1 97.81 87 ALA A N 1
ATOM 646 C CA . ALA A 1 87 ? 0.321 -8.594 7.344 1 97.81 87 ALA A CA 1
ATOM 647 C C . ALA A 1 87 ? 1.034 -9.93 7.164 1 97.81 87 ALA A C 1
ATOM 649 O O . ALA A 1 87 ? 1.203 -10.688 8.125 1 97.81 87 ALA A O 1
ATOM 650 N N . ALA A 1 88 ? 1.43 -10.258 5.934 1 97.88 88 ALA A N 1
ATOM 651 C CA . ALA A 1 88 ? 2.021 -11.562 5.656 1 97.88 88 ALA A CA 1
ATOM 652 C C . ALA A 1 88 ? 3.186 -11.438 4.676 1 97.88 88 ALA A C 1
ATOM 654 O O . ALA A 1 88 ? 3.338 -10.414 4.008 1 97.88 88 ALA A O 1
ATOM 655 N N . ASP A 1 89 ? 3.984 -12.461 4.676 1 96.75 89 ASP A N 1
ATOM 656 C CA . ASP A 1 89 ? 5.02 -12.609 3.654 1 96.75 89 ASP A CA 1
ATOM 657 C C . ASP A 1 89 ? 4.414 -12.602 2.252 1 96.75 89 ASP A C 1
ATOM 659 O O . ASP A 1 89 ? 3.912 -13.633 1.784 1 96.75 89 ASP A O 1
ATOM 663 N N . GLY A 1 90 ? 4.488 -11.406 1.617 1 97 90 GLY A N 1
ATOM 664 C CA . GLY A 1 90 ? 3.879 -11.227 0.309 1 97 90 GLY A CA 1
ATOM 665 C C . GLY A 1 90 ? 4.598 -11.977 -0.793 1 97 90 GLY A C 1
ATOM 666 O O . GLY A 1 90 ? 4.008 -12.273 -1.835 1 97 90 GLY A O 1
ATOM 667 N N . THR A 1 91 ? 5.887 -12.25 -0.604 1 96.56 91 THR A N 1
ATOM 668 C CA . THR A 1 91 ? 6.66 -12.984 -1.601 1 96.56 91 THR A CA 1
ATOM 669 C C . THR A 1 91 ? 6.141 -14.414 -1.741 1 96.56 91 THR A C 1
ATOM 671 O O . THR A 1 91 ? 5.859 -14.867 -2.852 1 96.56 91 THR A O 1
ATOM 674 N N . LYS A 1 92 ? 5.969 -15.055 -0.62 1 97.12 92 LYS A N 1
ATOM 675 C CA . LYS A 1 92 ? 5.43 -16.422 -0.633 1 97.12 92 LYS A CA 1
ATOM 676 C C . LYS A 1 92 ? 3.975 -16.422 -1.088 1 97.12 92 LYS A C 1
ATOM 678 O O . LYS A 1 92 ? 3.568 -17.281 -1.873 1 97.12 92 LYS A O 1
ATOM 683 N N . LEU A 1 93 ? 3.217 -15.414 -0.661 1 98 93 LEU A N 1
ATOM 684 C CA . LEU A 1 93 ? 1.812 -15.344 -1.048 1 98 93 LEU A CA 1
ATOM 685 C C . LEU A 1 93 ? 1.672 -15.109 -2.549 1 98 93 LEU A C 1
ATOM 687 O O . LEU A 1 93 ? 0.734 -15.609 -3.174 1 98 93 LEU A O 1
ATOM 691 N N . THR A 1 94 ? 2.588 -14.336 -3.123 1 97.62 94 THR A N 1
ATOM 692 C CA . THR A 1 94 ? 2.598 -14.141 -4.57 1 97.62 94 THR A CA 1
ATOM 693 C C . THR A 1 94 ? 2.789 -15.469 -5.293 1 97.62 94 THR A C 1
ATOM 695 O O . THR A 1 94 ? 2.094 -15.758 -6.273 1 97.62 94 THR A O 1
ATOM 698 N N . GLY A 1 95 ? 3.746 -16.266 -4.773 1 98.12 95 GLY A N 1
ATOM 699 C CA . GLY A 1 95 ? 3.93 -17.594 -5.348 1 98.12 95 GLY A CA 1
ATOM 700 C C . GLY A 1 95 ? 2.668 -18.438 -5.32 1 98.12 95 GLY A C 1
ATOM 701 O O . GLY A 1 95 ? 2.254 -18.984 -6.348 1 98.12 95 GLY A O 1
ATOM 702 N N . TRP A 1 96 ? 2.012 -18.453 -4.184 1 98.75 96 TRP A N 1
ATOM 703 C CA . TRP A 1 96 ? 0.831 -19.281 -3.979 1 98.75 96 TRP A CA 1
ATOM 704 C C . TRP A 1 96 ? -0.329 -18.812 -4.848 1 98.75 96 TRP A C 1
ATOM 706 O O . TRP A 1 96 ? -0.929 -19.609 -5.578 1 98.75 96 TRP A O 1
ATOM 716 N N . ARG A 1 97 ? -0.578 -17.531 -4.828 1 98.75 97 ARG A N 1
ATOM 717 C CA . ARG A 1 97 ? -1.788 -17.078 -5.504 1 98.75 97 ARG A CA 1
ATOM 718 C C . ARG A 1 97 ? -1.606 -17.078 -7.02 1 98.75 97 ARG A C 1
ATOM 720 O O . ARG A 1 97 ? -2.562 -17.312 -7.762 1 98.75 97 ARG A O 1
ATOM 727 N N . THR A 1 98 ? -0.379 -16.875 -7.547 1 98.62 98 THR A N 1
ATOM 728 C CA . THR A 1 98 ? -0.12 -16.969 -8.977 1 98.62 98 THR A CA 1
ATOM 729 C C . THR A 1 98 ? -0.331 -18.406 -9.477 1 98.62 98 THR A C 1
ATOM 731 O O . THR A 1 98 ? -0.997 -18.625 -10.484 1 98.62 98 THR A O 1
ATOM 734 N N . ALA A 1 99 ? 0.182 -19.328 -8.703 1 98.88 99 ALA A N 1
ATOM 735 C CA . ALA A 1 99 ? 0.023 -20.75 -9.055 1 98.88 99 ALA A CA 1
ATOM 736 C C . ALA A 1 99 ? -1.437 -21.172 -8.945 1 98.88 99 ALA A C 1
ATOM 738 O O . ALA A 1 99 ? -1.931 -21.938 -9.773 1 98.88 99 ALA A O 1
ATOM 739 N N . ALA A 1 100 ? -2.117 -20.656 -7.93 1 98.88 100 ALA A N 1
ATOM 740 C CA . ALA A 1 100 ? -3.527 -21 -7.746 1 98.88 100 ALA A CA 1
ATOM 741 C C . ALA A 1 100 ? -4.375 -20.453 -8.891 1 98.88 100 ALA A C 1
ATOM 743 O O . ALA A 1 100 ? -5.273 -21.141 -9.383 1 98.88 100 ALA A O 1
ATOM 744 N N . ALA A 1 101 ? -4.113 -19.281 -9.328 1 98.81 101 ALA A N 1
ATOM 745 C CA . ALA A 1 101 ? -4.812 -18.719 -10.484 1 98.81 101 ALA A CA 1
ATOM 746 C C . ALA A 1 101 ? -4.523 -19.531 -11.742 1 98.81 101 ALA A C 1
ATOM 748 O O . ALA A 1 101 ? -5.418 -19.766 -12.562 1 98.81 101 ALA A O 1
ATOM 749 N N . SER A 1 102 ? -3.287 -19.922 -11.898 1 98.81 102 SER A N 1
ATOM 750 C CA . SER A 1 102 ? -2.92 -20.797 -13.016 1 98.81 102 SER A CA 1
ATOM 751 C C . SER A 1 102 ? -3.701 -22.109 -12.977 1 98.81 102 SER A C 1
ATOM 753 O O . SER A 1 102 ? -4.137 -22.609 -14.016 1 98.81 102 SER A O 1
ATOM 755 N N . ALA A 1 103 ? -3.861 -22.641 -11.789 1 98.81 103 ALA A N 1
ATOM 756 C CA . ALA A 1 103 ? -4.598 -23.891 -11.648 1 98.81 103 ALA A CA 1
ATOM 757 C C . ALA A 1 103 ? -6.07 -23.703 -11.992 1 98.81 103 ALA A C 1
ATOM 759 O O . ALA A 1 103 ? -6.68 -24.562 -12.641 1 98.81 103 ALA A O 1
ATOM 760 N N . LEU A 1 104 ? -6.621 -22.609 -11.555 1 98.75 104 LEU A N 1
ATOM 761 C CA . LEU A 1 104 ? -7.992 -22.281 -11.938 1 98.75 104 LEU A CA 1
ATOM 762 C C . LEU A 1 104 ? -8.133 -22.203 -13.453 1 98.75 104 LEU A C 1
ATOM 764 O O . LEU A 1 104 ? -9.062 -22.781 -14.023 1 98.75 104 LEU A O 1
ATOM 768 N N . ALA A 1 105 ? -7.219 -21.531 -14.094 1 98.5 105 ALA A N 1
ATOM 769 C CA . ALA A 1 105 ? -7.203 -21.438 -15.555 1 98.5 105 ALA A CA 1
ATOM 770 C C . ALA A 1 105 ? -7.066 -22.812 -16.203 1 98.5 105 ALA A C 1
ATOM 772 O O . ALA A 1 105 ? -7.766 -23.125 -17.156 1 98.5 105 ALA A O 1
ATOM 773 N N . ALA A 1 106 ? -6.164 -23.609 -15.672 1 98.56 106 ALA A N 1
ATOM 774 C CA . ALA A 1 106 ? -5.941 -24.953 -16.203 1 98.56 106 ALA A CA 1
ATOM 775 C C . ALA A 1 106 ? -7.219 -25.797 -16.141 1 98.56 106 ALA A C 1
ATOM 777 O O . ALA A 1 106 ? -7.547 -26.5 -17.094 1 98.56 106 ALA A O 1
ATOM 778 N N . ARG A 1 107 ? -7.957 -25.656 -15.039 1 97.69 107 ARG A N 1
ATOM 779 C CA . ARG A 1 107 ? -9.227 -26.359 -14.914 1 97.69 107 ARG A CA 1
ATOM 780 C C . ARG A 1 107 ? -10.211 -25.906 -15.992 1 97.69 107 ARG A C 1
ATOM 782 O O . ARG A 1 107 ? -10.844 -26.734 -16.656 1 97.69 107 ARG A O 1
ATOM 789 N N . LEU A 1 108 ? -10.297 -24.672 -16.188 1 97.44 108 LEU A N 1
ATOM 790 C CA . LEU A 1 108 ? -11.211 -24.109 -17.172 1 97.44 108 LEU A CA 1
ATOM 791 C C . LEU A 1 108 ? -10.805 -24.531 -18.578 1 97.44 108 LEU A C 1
ATOM 793 O O . LEU A 1 108 ? -11.656 -24.672 -19.469 1 97.44 108 LEU A O 1
ATOM 797 N N . LEU A 1 109 ? -9.5 -24.781 -18.734 1 97.31 109 LEU A N 1
ATOM 798 C CA . LEU A 1 109 ? -8.977 -25.125 -20.047 1 97.31 109 LEU A CA 1
ATOM 799 C C . LEU A 1 109 ? -9 -26.641 -20.25 1 97.31 109 LEU A C 1
ATOM 801 O O . LEU A 1 109 ? -8.562 -27.141 -21.297 1 97.31 109 LEU A O 1
ATOM 805 N N . GLY A 1 110 ? -9.367 -27.438 -19.25 1 96.19 110 GLY A N 1
ATOM 806 C CA . GLY A 1 110 ? -9.664 -28.859 -19.453 1 96.19 110 GLY A CA 1
ATOM 807 C C . GLY A 1 110 ? -8.57 -29.766 -18.938 1 96.19 110 GLY A C 1
ATOM 808 O O . GLY A 1 110 ? -8.547 -30.953 -19.266 1 96.19 110 GLY A O 1
ATOM 809 N N . VAL A 1 111 ? -7.707 -29.188 -18.172 1 97.62 111 VAL A N 1
ATOM 810 C CA . VAL A 1 111 ? -6.68 -30.062 -17.594 1 97.62 111 VAL A CA 1
ATOM 811 C C . VAL A 1 111 ? -7.316 -31.016 -16.578 1 97.62 111 VAL A C 1
ATOM 813 O O . VAL A 1 111 ? -8.141 -30.609 -15.758 1 97.62 111 VAL A O 1
ATOM 816 N N . THR A 1 112 ? -6.84 -32.25 -16.609 1 96.75 112 THR A N 1
ATOM 817 C CA . THR A 1 112 ? -7.422 -33.281 -15.781 1 96.75 112 THR A CA 1
ATOM 818 C C . THR A 1 112 ? -6.375 -33.875 -14.844 1 96.75 112 THR A C 1
ATOM 820 O O . THR A 1 112 ? -5.184 -33.594 -14.977 1 96.75 112 THR A O 1
ATOM 823 N N . GLU A 1 113 ? -6.918 -34.594 -13.938 1 97.88 113 GLU A N 1
ATOM 824 C CA . GLU A 1 113 ? -6.031 -35.312 -13.047 1 97.88 113 GLU A CA 1
ATOM 825 C C . GLU A 1 113 ? -5.117 -36.281 -13.828 1 97.88 113 GLU A C 1
ATOM 827 O O . GLU A 1 113 ? -5.551 -36.906 -14.789 1 97.88 113 GLU A O 1
ATOM 832 N N . GLY A 1 114 ? -3.865 -36.312 -13.406 1 98.12 114 GLY A N 1
ATOM 833 C CA . GLY A 1 114 ? -2.916 -37.25 -14 1 98.12 114 GLY A CA 1
ATOM 834 C C . GLY A 1 114 ? -2.145 -36.656 -15.164 1 98.12 114 GLY A C 1
ATOM 835 O O . GLY A 1 114 ? -1.224 -37.281 -15.695 1 98.12 114 GLY A O 1
ATOM 836 N N . ALA A 1 115 ? -2.467 -35.438 -15.5 1 97.69 115 ALA A N 1
ATOM 837 C CA . ALA A 1 115 ? -1.809 -34.812 -16.641 1 97.69 115 ALA A CA 1
ATOM 838 C C . ALA A 1 115 ? -0.306 -34.688 -16.406 1 97.69 115 ALA A C 1
ATOM 840 O O . ALA A 1 115 ? 0.134 -34.469 -15.273 1 97.69 115 ALA A O 1
ATOM 841 N N . ILE A 1 116 ? 0.42 -34.812 -17.469 1 98.38 116 ILE A N 1
ATOM 842 C CA . ILE A 1 116 ? 1.856 -34.562 -17.422 1 98.38 116 ILE A CA 1
ATOM 843 C C . ILE A 1 116 ? 2.125 -33.062 -17.5 1 98.38 116 ILE A C 1
ATOM 845 O O . ILE A 1 116 ? 1.632 -32.406 -18.406 1 98.38 116 ILE A O 1
ATOM 849 N N . VAL A 1 117 ? 2.939 -32.594 -16.531 1 98.69 117 VAL A N 1
ATOM 850 C CA . VAL A 1 117 ? 3.207 -31.172 -16.438 1 98.69 117 VAL A CA 1
ATOM 851 C C . VAL A 1 117 ? 4.688 -30.906 -16.703 1 98.69 117 VAL A C 1
ATOM 853 O O . VAL A 1 117 ? 5.555 -31.625 -16.219 1 98.69 117 VAL A O 1
ATOM 856 N N . GLY A 1 118 ? 4.965 -29.969 -17.578 1 98.75 118 GLY A N 1
ATOM 857 C CA . GLY A 1 118 ? 6.301 -29.438 -17.797 1 98.75 118 GLY A CA 1
ATOM 858 C C . GLY A 1 118 ? 6.453 -28 -17.328 1 98.75 118 GLY A C 1
ATOM 859 O O . GLY A 1 118 ? 5.648 -27.141 -17.688 1 98.75 118 GLY A O 1
ATOM 860 N N . ILE A 1 119 ? 7.516 -27.734 -16.516 1 98.69 119 ILE A N 1
ATOM 861 C CA . ILE A 1 119 ? 7.785 -26.391 -15.992 1 98.69 119 ILE A CA 1
ATOM 862 C C . ILE A 1 119 ? 9.125 -25.891 -16.531 1 98.69 119 ILE A C 1
ATOM 864 O O . ILE A 1 119 ? 10.141 -26.594 -16.438 1 98.69 119 ILE A O 1
ATOM 868 N N . ILE A 1 120 ? 9.078 -24.719 -17.172 1 98.38 120 ILE A N 1
ATOM 869 C CA . ILE A 1 120 ? 10.281 -24.016 -17.609 1 98.38 120 ILE A CA 1
ATOM 870 C C . ILE A 1 120 ? 10.57 -22.875 -16.641 1 98.38 120 ILE A C 1
ATOM 872 O O . ILE A 1 120 ? 9.797 -21.906 -16.562 1 98.38 120 ILE A O 1
ATOM 876 N N . GLY A 1 121 ? 11.727 -22.938 -15.977 1 97.31 121 GLY A N 1
ATOM 877 C CA . GLY A 1 121 ? 12.094 -22.078 -14.867 1 97.31 121 GLY A CA 1
ATOM 878 C C . GLY A 1 121 ? 12.25 -22.828 -13.555 1 97.31 121 GLY A C 1
ATOM 879 O O . GLY A 1 121 ? 11.633 -23.875 -13.352 1 97.31 121 GLY A O 1
ATOM 880 N N . ALA A 1 122 ? 13.047 -22.266 -12.672 1 96.75 122 ALA A N 1
ATOM 881 C CA . ALA A 1 122 ? 13.289 -22.922 -11.391 1 96.75 122 ALA A CA 1
ATOM 882 C C . ALA A 1 122 ? 13.297 -21.922 -10.242 1 96.75 122 ALA A C 1
ATOM 884 O O . ALA A 1 122 ? 13.953 -22.141 -9.219 1 96.75 122 ALA A O 1
ATOM 885 N N . GLY A 1 123 ? 12.609 -20.797 -10.406 1 94.94 123 GLY A N 1
ATOM 886 C CA . GLY A 1 123 ? 12.492 -19.797 -9.359 1 94.94 123 GLY A CA 1
ATOM 887 C C . GLY A 1 123 ? 11.273 -20 -8.477 1 94.94 123 GLY A C 1
ATOM 888 O O . GLY A 1 123 ? 10.727 -21.094 -8.406 1 94.94 123 GLY A O 1
ATOM 889 N N . VAL A 1 124 ? 10.906 -18.938 -7.836 1 95.31 124 VAL A N 1
ATOM 890 C CA . VAL A 1 124 ? 9.828 -18.953 -6.855 1 95.31 124 VAL A CA 1
ATOM 891 C C . VAL A 1 124 ? 8.531 -19.422 -7.52 1 95.31 124 VAL A C 1
ATOM 893 O O . VAL A 1 124 ? 7.859 -20.328 -7.02 1 95.31 124 VAL A O 1
ATOM 896 N N . GLN A 1 125 ? 8.219 -18.891 -8.664 1 97.69 125 GLN A N 1
ATOM 897 C CA . GLN A 1 125 ? 6.969 -19.234 -9.328 1 97.69 125 GLN A CA 1
ATOM 898 C C . GLN A 1 125 ? 6.977 -20.703 -9.789 1 97.69 125 GLN A C 1
ATOM 900 O O . GLN A 1 125 ? 5.953 -21.375 -9.719 1 97.69 125 GLN A O 1
ATOM 905 N N . ALA A 1 126 ? 8.117 -21.203 -10.258 1 98.06 126 ALA A N 1
ATOM 906 C CA . ALA A 1 126 ? 8.219 -22.609 -10.625 1 98.06 126 ALA A CA 1
ATOM 907 C C . ALA A 1 126 ? 7.91 -23.516 -9.438 1 98.06 126 ALA A C 1
ATOM 909 O O . ALA A 1 126 ? 7.152 -24.484 -9.562 1 98.06 126 ALA A O 1
ATOM 910 N N . GLU A 1 127 ? 8.453 -23.156 -8.312 1 97.88 127 GLU A N 1
ATOM 911 C CA . GLU A 1 127 ? 8.25 -23.953 -7.102 1 97.88 127 GLU A CA 1
ATOM 912 C C . GLU A 1 127 ? 6.777 -23.984 -6.711 1 97.88 127 GLU A C 1
ATOM 914 O O . GLU A 1 127 ? 6.219 -25.062 -6.48 1 97.88 127 GLU A O 1
ATOM 919 N N . TYR A 1 128 ? 6.145 -22.906 -6.688 1 98.75 128 TYR A N 1
ATOM 920 C CA . TYR A 1 128 ? 4.77 -22.859 -6.199 1 98.75 128 TYR A CA 1
ATOM 921 C C . TYR A 1 128 ? 3.805 -23.453 -7.219 1 98.75 128 TYR A C 1
ATOM 923 O O . TYR A 1 128 ? 2.791 -24.047 -6.848 1 98.75 128 TYR A O 1
ATOM 931 N N . HIS A 1 129 ? 4.102 -23.312 -8.492 1 98.88 129 HIS A N 1
ATOM 932 C CA . HIS A 1 129 ? 3.297 -24 -9.492 1 98.88 129 HIS A CA 1
ATOM 933 C C . HIS A 1 129 ? 3.406 -25.516 -9.336 1 98.88 129 HIS A C 1
ATOM 935 O O . HIS A 1 129 ? 2.402 -26.234 -9.422 1 98.88 129 HIS A O 1
ATOM 941 N N . ALA A 1 130 ? 4.641 -25.969 -9.07 1 98.69 130 ALA A N 1
ATOM 942 C CA . ALA A 1 130 ? 4.789 -27.406 -8.82 1 98.69 130 ALA A CA 1
ATOM 943 C C . ALA A 1 130 ? 3.951 -27.844 -7.629 1 98.69 130 ALA A C 1
ATOM 945 O O . ALA A 1 130 ? 3.248 -28.859 -7.695 1 98.69 130 ALA A O 1
ATOM 946 N N . ARG A 1 131 ? 3.932 -27.078 -6.602 1 98.69 131 ARG A N 1
ATOM 947 C CA . ARG A 1 131 ? 3.219 -27.406 -5.375 1 98.69 131 ARG A CA 1
ATOM 948 C C . ARG A 1 131 ? 1.709 -27.391 -5.598 1 98.69 131 ARG A C 1
ATOM 950 O O . ARG A 1 131 ? 1.012 -28.344 -5.211 1 98.69 131 ARG A O 1
ATOM 957 N N . VAL A 1 132 ? 1.231 -26.391 -6.215 1 98.88 132 VAL A N 1
ATOM 958 C CA . VAL A 1 132 ? -0.208 -26.234 -6.395 1 98.88 132 VAL A CA 1
ATOM 959 C C . VAL A 1 132 ? -0.722 -27.281 -7.387 1 98.88 132 VAL A C 1
ATOM 961 O O . VAL A 1 132 ? -1.754 -27.906 -7.152 1 98.88 132 VAL A O 1
ATOM 964 N N . PHE A 1 133 ? -0.038 -27.516 -8.508 1 98.81 133 PHE A N 1
ATOM 965 C CA . PHE A 1 133 ? -0.492 -28.469 -9.516 1 98.81 133 PHE A CA 1
ATOM 966 C C . PHE A 1 133 ? -0.421 -29.891 -8.984 1 98.81 133 PHE A C 1
ATOM 968 O O . PHE A 1 133 ? -1.263 -30.734 -9.32 1 98.81 133 PHE A O 1
ATOM 975 N N . ARG A 1 134 ? 0.609 -30.172 -8.156 1 98.44 134 ARG A N 1
ATOM 976 C CA . ARG A 1 134 ? 0.66 -31.484 -7.512 1 98.44 134 ARG A CA 1
ATOM 977 C C . ARG A 1 134 ? -0.562 -31.703 -6.629 1 98.44 134 ARG A C 1
ATOM 979 O O . ARG A 1 134 ? -1.171 -32.781 -6.66 1 98.44 134 ARG A O 1
ATOM 986 N N . ALA A 1 135 ? -0.894 -30.719 -5.918 1 98.25 135 ALA A N 1
ATOM 987 C CA . ALA A 1 135 ? -2 -30.828 -4.973 1 98.25 135 ALA A CA 1
ATOM 988 C C . ALA A 1 135 ? -3.334 -30.953 -5.699 1 98.25 135 ALA A C 1
ATOM 990 O O . ALA A 1 135 ? -4.219 -31.703 -5.258 1 98.25 135 ALA A O 1
ATOM 991 N N . LEU A 1 136 ? -3.502 -30.312 -6.789 1 98.44 136 LEU A N 1
ATOM 992 C CA . LEU A 1 136 ? -4.82 -30.188 -7.395 1 98.44 136 LEU A CA 1
ATOM 993 C C . LEU A 1 136 ? -5.004 -31.219 -8.508 1 98.44 136 LEU A C 1
ATOM 995 O O . LEU A 1 136 ? -6.113 -31.719 -8.719 1 98.44 136 LEU A O 1
ATOM 999 N N . PHE A 1 137 ? -3.939 -31.547 -9.312 1 98.56 137 PHE A N 1
ATOM 1000 C CA . PHE A 1 137 ? -4.102 -32.344 -10.523 1 98.56 137 PHE A CA 1
ATOM 1001 C C . PHE A 1 137 ? -3.396 -33.688 -10.391 1 98.56 137 PHE A C 1
ATOM 1003 O O . PHE A 1 137 ? -3.512 -34.562 -11.266 1 98.56 137 PHE A O 1
ATOM 1010 N N . LYS A 1 138 ? -2.561 -33.844 -9.344 1 98.31 138 LYS A N 1
ATOM 1011 C CA . LYS A 1 138 ? -1.844 -35.094 -9.117 1 98.31 138 LYS A CA 1
ATOM 1012 C C . LYS A 1 138 ? -1.188 -35.594 -10.406 1 98.31 138 LYS A C 1
ATOM 1014 O O . LYS A 1 138 ? -1.417 -36.719 -10.828 1 98.31 138 LYS A O 1
ATOM 1019 N N . PRO A 1 139 ? -0.38 -34.75 -10.977 1 98.38 139 PRO A N 1
ATOM 1020 C CA . PRO A 1 139 ? 0.259 -35.125 -12.242 1 98.38 139 PRO A CA 1
ATOM 1021 C C . PRO A 1 139 ? 1.04 -36.438 -12.141 1 98.38 139 PRO A C 1
ATOM 1023 O O . PRO A 1 139 ? 1.647 -36.719 -11.102 1 98.38 139 PRO A O 1
ATOM 1026 N N . SER A 1 140 ? 0.966 -37.25 -13.234 1 97.56 140 SER A N 1
ATOM 1027 C CA . SER A 1 140 ? 1.756 -38.469 -13.266 1 97.56 140 SER A CA 1
ATOM 1028 C C . SER A 1 140 ? 3.25 -38.156 -13.289 1 97.56 140 SER A C 1
ATOM 1030 O O . SER A 1 140 ? 4.059 -38.969 -12.797 1 97.56 140 SER A O 1
ATOM 1032 N N . LYS A 1 141 ? 3.523 -37.031 -13.859 1 97.38 141 LYS A N 1
ATOM 1033 C CA . LYS A 1 141 ? 4.902 -36.562 -13.938 1 97.38 141 LYS A CA 1
ATOM 1034 C C . LYS A 1 141 ? 4.957 -35.031 -14.008 1 97.38 141 LYS A C 1
ATOM 1036 O O . LYS A 1 141 ? 4.129 -34.406 -14.664 1 97.38 141 LYS A O 1
ATOM 1041 N N . ILE A 1 142 ? 5.957 -34.562 -13.289 1 98.38 142 ILE A N 1
ATOM 1042 C CA . ILE A 1 142 ? 6.289 -33.125 -13.453 1 98.38 142 ILE A CA 1
ATOM 1043 C C . ILE A 1 142 ? 7.742 -33 -13.906 1 98.38 142 ILE A C 1
ATOM 1045 O O . ILE A 1 142 ? 8.664 -33.344 -13.156 1 98.38 142 ILE A O 1
ATOM 1049 N N . PHE A 1 143 ? 7.934 -32.5 -15.148 1 98.31 143 PHE A N 1
ATOM 1050 C CA . PHE A 1 143 ? 9.258 -32.188 -15.688 1 98.31 143 PHE A CA 1
ATOM 1051 C C . PHE A 1 143 ? 9.641 -30.766 -15.383 1 98.31 143 PHE A C 1
ATOM 1053 O O . PHE A 1 143 ? 8.781 -29.875 -15.336 1 98.31 143 PHE A O 1
ATOM 1060 N N . ILE A 1 144 ? 10.914 -30.516 -15.141 1 98.31 144 ILE A N 1
ATOM 1061 C CA . ILE A 1 144 ? 11.398 -29.156 -14.938 1 98.31 144 ILE A CA 1
ATOM 1062 C C . ILE A 1 144 ? 12.656 -28.922 -15.773 1 98.31 144 ILE A C 1
ATOM 1064 O O . ILE A 1 144 ? 13.5 -29.812 -15.883 1 98.31 144 ILE A O 1
ATOM 1068 N N . TYR A 1 145 ? 12.734 -27.766 -16.359 1 98 145 TYR A N 1
ATOM 1069 C CA . TYR A 1 145 ? 13.914 -27.297 -17.078 1 98 145 TYR A CA 1
ATOM 1070 C C . TYR A 1 145 ? 14.273 -25.875 -16.641 1 98 145 TYR A C 1
ATOM 1072 O O . TYR A 1 145 ? 13.383 -25.031 -16.453 1 98 145 TYR A O 1
ATOM 1080 N N . SER A 1 146 ? 15.406 -25.625 -16.328 1 96.75 146 SER A N 1
ATOM 1081 C CA . SER A 1 146 ? 16.016 -24.297 -16.219 1 96.75 146 SER A CA 1
ATOM 1082 C C . SER A 1 146 ? 17.484 -24.328 -16.609 1 96.75 146 SER A C 1
ATOM 1084 O O . SER A 1 146 ? 18.125 -25.375 -16.578 1 96.75 146 SER A O 1
ATOM 1086 N N . ARG A 1 147 ? 18.156 -23.188 -16.938 1 87.12 147 ARG A N 1
ATOM 1087 C CA . ARG A 1 147 ? 19.578 -23.125 -17.281 1 87.12 147 ARG A CA 1
ATOM 1088 C C . ARG A 1 147 ? 20.453 -23.375 -16.078 1 87.12 147 ARG A C 1
ATOM 1090 O O . ARG A 1 147 ? 21.547 -23.938 -16.188 1 87.12 147 ARG A O 1
ATOM 1097 N N . ARG A 1 148 ? 20.125 -22.969 -14.797 1 80 148 ARG A N 1
ATOM 1098 C CA . ARG A 1 148 ? 21.062 -23.016 -13.688 1 80 148 ARG A CA 1
ATOM 1099 C C . ARG A 1 148 ? 20.438 -23.672 -12.469 1 80 148 ARG A C 1
ATOM 1101 O O . ARG A 1 148 ? 21.141 -24.359 -11.703 1 80 148 ARG A O 1
ATOM 1108 N N . ARG A 1 149 ? 19.219 -23.719 -12.219 1 84.31 149 ARG A N 1
ATOM 1109 C CA . ARG A 1 149 ? 18.719 -24.016 -10.883 1 84.31 149 ARG A CA 1
ATOM 1110 C C . ARG A 1 149 ? 17.688 -25.141 -10.922 1 84.31 149 ARG A C 1
ATOM 1112 O O . ARG A 1 149 ? 17.016 -25.406 -9.922 1 84.31 149 ARG A O 1
ATOM 1119 N N . ALA A 1 150 ? 17.656 -25.859 -11.945 1 91.81 150 ALA A N 1
ATOM 1120 C CA . ALA A 1 150 ? 16.656 -26.906 -12.078 1 91.81 150 ALA A CA 1
ATOM 1121 C C . ALA A 1 150 ? 16.953 -28.078 -11.156 1 91.81 150 ALA A C 1
ATOM 1123 O O . ALA A 1 150 ? 16.047 -28.672 -10.57 1 91.81 150 ALA A O 1
ATOM 1124 N N . ALA A 1 151 ? 18.125 -28.453 -11.039 1 93.69 151 ALA A N 1
ATOM 1125 C CA . ALA A 1 151 ? 18.531 -29.625 -10.258 1 93.69 151 ALA A CA 1
ATOM 1126 C C . ALA A 1 151 ? 18.141 -29.453 -8.789 1 93.69 151 ALA A C 1
ATOM 1128 O O . ALA A 1 151 ? 17.609 -30.391 -8.172 1 93.69 151 ALA A O 1
ATOM 1129 N N . GLU A 1 152 ? 18.344 -28.344 -8.305 1 95.81 152 GLU A N 1
ATOM 1130 C CA . GLU A 1 152 ? 18.06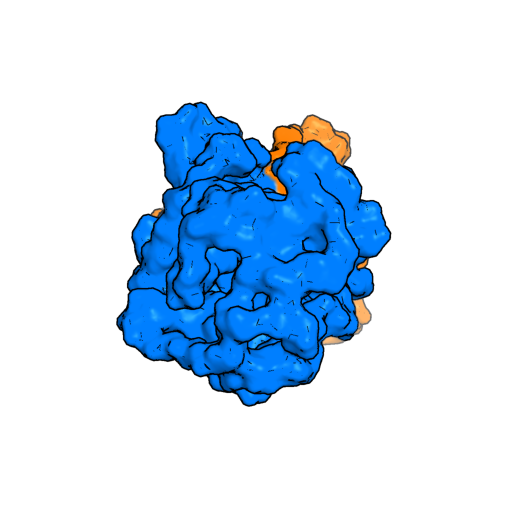2 -28.094 -6.902 1 95.81 152 GLU A CA 1
ATOM 1131 C C . GLU A 1 152 ? 16.562 -28.172 -6.621 1 95.81 152 GLU A C 1
ATOM 1133 O O . GLU A 1 152 ? 16.141 -28.844 -5.672 1 95.81 152 GLU A O 1
ATOM 1138 N N . LEU A 1 153 ? 15.844 -27.5 -7.406 1 96.19 153 LEU A N 1
ATOM 1139 C CA . LEU A 1 153 ? 14.398 -27.516 -7.215 1 96.19 153 LEU A CA 1
ATOM 1140 C C . LEU A 1 153 ? 13.836 -28.922 -7.438 1 96.19 153 LEU A C 1
ATOM 1142 O O . LEU A 1 153 ? 12.961 -29.375 -6.699 1 96.19 153 LEU A O 1
ATOM 1146 N N . ALA A 1 154 ? 14.312 -29.641 -8.453 1 97.19 154 ALA A N 1
ATOM 1147 C CA . ALA A 1 154 ? 13.891 -31 -8.727 1 97.19 154 ALA A CA 1
ATOM 1148 C C . ALA A 1 154 ? 14.141 -31.906 -7.523 1 97.19 154 ALA A C 1
ATOM 1150 O O . ALA A 1 154 ? 13.273 -32.688 -7.148 1 97.19 154 ALA A O 1
ATOM 1151 N N . GLY A 1 155 ? 15.266 -31.766 -6.934 1 95.94 155 GLY A N 1
ATOM 1152 C CA . GLY A 1 155 ? 15.594 -32.562 -5.77 1 95.94 155 GLY A CA 1
ATOM 1153 C C . GLY A 1 155 ? 14.719 -32.281 -4.566 1 95.94 155 GLY A C 1
ATOM 1154 O O . GLY A 1 155 ? 14.234 -33.188 -3.898 1 95.94 155 GLY A O 1
ATOM 1155 N N . ARG A 1 156 ? 14.477 -31.062 -4.348 1 96.69 156 ARG A N 1
ATOM 1156 C CA . ARG A 1 156 ? 13.711 -30.641 -3.18 1 96.69 156 ARG A CA 1
ATOM 1157 C C . ARG A 1 156 ? 12.25 -31.047 -3.301 1 96.69 156 ARG A C 1
ATOM 1159 O O . ARG A 1 156 ? 11.617 -31.406 -2.309 1 96.69 156 ARG A O 1
ATOM 1166 N N . LEU A 1 157 ? 11.75 -31.062 -4.551 1 97.69 157 LEU A N 1
ATOM 1167 C CA . LEU A 1 157 ? 10.312 -31.25 -4.727 1 97.69 157 LEU A CA 1
ATOM 1168 C C . LEU A 1 157 ? 10.023 -32.594 -5.371 1 97.69 157 LEU A C 1
ATOM 1170 O O . LEU A 1 157 ? 8.859 -32.938 -5.598 1 97.69 157 LEU A O 1
ATOM 1174 N N . GLY A 1 158 ? 11.047 -33.375 -5.703 1 97.5 158 GLY A N 1
ATOM 1175 C CA . GLY A 1 158 ? 10.844 -34.656 -6.355 1 97.5 158 GLY A CA 1
ATOM 1176 C C . GLY A 1 158 ? 10.344 -34.531 -7.781 1 97.5 158 GLY A C 1
ATOM 1177 O O . GLY A 1 158 ? 9.453 -35.281 -8.203 1 97.5 158 GLY A O 1
ATOM 1178 N N . LEU A 1 159 ? 10.867 -33.562 -8.5 1 97.62 159 LEU A N 1
ATOM 1179 C CA . LEU A 1 159 ? 10.547 -33.375 -9.914 1 97.62 159 LEU A CA 1
ATOM 1180 C C . LEU A 1 159 ? 11.57 -34.094 -10.805 1 97.62 159 LEU A C 1
ATOM 1182 O O . LEU A 1 159 ? 12.617 -34.531 -10.32 1 97.62 159 LEU A O 1
ATOM 1186 N N . VAL A 1 160 ? 11.266 -34.219 -12.102 1 97.69 160 VAL A N 1
ATOM 1187 C CA . VAL A 1 160 ? 12.164 -34.875 -13.062 1 97.69 160 VAL A CA 1
ATOM 1188 C C . VAL A 1 160 ? 12.82 -33.781 -13.93 1 97.69 160 VAL A C 1
ATOM 1190 O O . VAL A 1 160 ? 12.148 -33.125 -14.711 1 97.69 160 VAL A O 1
ATOM 1193 N N . GLN A 1 161 ? 14.023 -33.656 -13.672 1 97.81 161 GLN A N 1
ATOM 1194 C CA . GLN A 1 161 ? 14.766 -32.75 -14.562 1 97.81 161 GLN A CA 1
ATOM 1195 C C . GLN A 1 161 ? 14.789 -33.312 -15.984 1 97.81 161 GLN A C 1
ATOM 1197 O O . GLN A 1 161 ? 15.031 -34.5 -16.203 1 97.81 161 GLN A O 1
ATOM 1202 N N . ALA A 1 162 ? 14.547 -32.469 -16.969 1 97.19 162 ALA A N 1
ATOM 1203 C CA . ALA A 1 162 ? 14.508 -32.875 -18.375 1 97.19 162 ALA A CA 1
ATOM 1204 C C . ALA A 1 162 ? 14.945 -31.734 -19.281 1 97.19 162 ALA A C 1
ATOM 1206 O O . ALA A 1 162 ? 14.914 -30.562 -18.875 1 97.19 162 ALA A O 1
ATOM 1207 N N . PRO A 1 163 ? 15.422 -32.094 -20.469 1 96.19 163 PRO A N 1
ATOM 1208 C CA . PRO A 1 163 ? 15.711 -31.047 -21.438 1 96.19 163 PRO A CA 1
ATOM 1209 C C . PRO A 1 163 ? 14.461 -30.297 -21.891 1 96.19 163 PRO A C 1
ATOM 1211 O O . PRO A 1 163 ? 13.344 -30.781 -21.703 1 96.19 163 PRO A O 1
ATOM 1214 N N . LEU A 1 164 ? 14.734 -29.141 -22.406 1 95.94 164 LEU A N 1
ATOM 1215 C CA . LEU A 1 164 ? 13.641 -28.266 -22.828 1 95.94 164 LEU A CA 1
ATOM 1216 C C . LEU A 1 164 ? 12.695 -29 -23.766 1 95.94 164 LEU A C 1
ATOM 1218 O O . LEU A 1 164 ? 11.477 -28.906 -23.625 1 95.94 164 LEU A O 1
ATOM 1222 N N . GLU A 1 165 ? 13.18 -29.781 -24.688 1 94.31 165 GLU A N 1
ATOM 1223 C CA . GLU A 1 165 ? 12.383 -30.484 -25.688 1 94.31 165 GLU A CA 1
ATOM 1224 C C . GLU A 1 165 ? 11.422 -31.469 -25.016 1 94.31 165 GLU A C 1
ATOM 1226 O O . GLU A 1 165 ? 10.281 -31.625 -25.469 1 94.31 165 GLU A O 1
ATOM 1231 N N . ALA A 1 166 ? 11.891 -32.031 -24.031 1 93.88 166 ALA A N 1
ATOM 1232 C CA . ALA A 1 166 ? 11.062 -33 -23.312 1 93.88 166 ALA A CA 1
ATOM 1233 C C . ALA A 1 166 ? 9.961 -32.281 -22.516 1 93.88 166 ALA A C 1
ATOM 1235 O O . ALA A 1 166 ? 8.812 -32.75 -22.5 1 93.88 166 ALA A O 1
ATOM 1236 N N . VAL A 1 167 ? 10.258 -31.266 -21.938 1 97.12 167 VAL A N 1
ATOM 1237 C CA . VAL A 1 167 ? 9.289 -30.469 -21.188 1 97.12 167 VAL A CA 1
ATOM 1238 C C . VAL A 1 167 ? 8.188 -29.984 -22.109 1 97.12 167 VAL A C 1
ATOM 1240 O O . VAL A 1 167 ? 7.008 -30 -21.75 1 97.12 167 VAL A O 1
ATOM 1243 N N . MET A 1 168 ? 8.539 -29.672 -23.297 1 95.62 168 MET A N 1
ATOM 1244 C CA . MET A 1 168 ? 7.621 -29.094 -24.281 1 95.62 168 MET A CA 1
ATOM 1245 C C . MET A 1 168 ? 6.621 -30.125 -24.766 1 95.62 168 MET A C 1
ATOM 1247 O O . MET A 1 168 ? 5.598 -29.781 -25.359 1 95.62 168 MET A O 1
ATOM 1251 N N . THR A 1 169 ? 6.867 -31.375 -24.547 1 94.31 169 THR A N 1
ATOM 1252 C CA . THR A 1 169 ? 5.973 -32.438 -25.031 1 94.31 169 THR A CA 1
ATOM 1253 C C . THR A 1 169 ? 4.93 -32.781 -23.969 1 94.31 169 THR A C 1
ATOM 1255 O O . THR A 1 169 ? 4.082 -33.656 -24.188 1 94.31 169 THR A O 1
ATOM 1258 N N . ALA A 1 170 ? 4.926 -32.094 -22.844 1 97.75 170 ALA A N 1
ATOM 1259 C CA . ALA A 1 170 ? 3.955 -32.312 -21.766 1 97.75 170 ALA A CA 1
ATOM 1260 C C . ALA A 1 170 ? 2.562 -31.859 -22.188 1 97.75 170 ALA A C 1
ATOM 1262 O O . ALA A 1 170 ? 2.408 -31.188 -23.219 1 97.75 170 ALA A O 1
ATOM 1263 N N . GLU A 1 171 ? 1.56 -32.312 -21.422 1 98.44 171 GLU A N 1
ATOM 1264 C CA . GLU A 1 171 ? 0.175 -31.922 -21.672 1 98.44 171 GLU A CA 1
ATOM 1265 C C . GLU A 1 171 ? -0.091 -30.5 -21.203 1 98.44 171 GLU A C 1
ATOM 1267 O O . GLU A 1 171 ? -0.929 -29.797 -21.766 1 98.44 171 GLU A O 1
ATOM 1272 N N . VAL A 1 172 ? 0.571 -30.125 -20.141 1 98.75 172 VAL A N 1
ATOM 1273 C CA . VAL A 1 172 ? 0.55 -28.766 -19.578 1 98.75 172 VAL A CA 1
ATOM 1274 C C . VAL A 1 172 ? 1.975 -28.234 -19.484 1 98.75 172 VAL A C 1
ATOM 1276 O O . VAL A 1 172 ? 2.852 -28.875 -18.906 1 98.75 172 VAL A O 1
ATOM 1279 N N . ILE A 1 173 ? 2.223 -27.094 -20.141 1 98.88 173 ILE A N 1
ATOM 1280 C CA . ILE A 1 173 ? 3.535 -26.453 -20.078 1 98.88 173 ILE A CA 1
ATOM 1281 C C . ILE A 1 173 ? 3.426 -25.109 -19.359 1 98.88 173 ILE A C 1
ATOM 1283 O O . ILE A 1 173 ? 2.629 -24.25 -19.766 1 98.88 173 ILE A O 1
ATOM 1287 N N . ILE A 1 174 ? 4.242 -24.938 -18.328 1 98.81 174 ILE A N 1
ATOM 1288 C CA . ILE A 1 174 ? 4.27 -23.719 -17.547 1 98.81 174 ILE A CA 1
ATOM 1289 C C . ILE A 1 174 ? 5.613 -23.016 -17.719 1 98.81 174 ILE A C 1
ATOM 1291 O O . ILE A 1 174 ? 6.668 -23.609 -17.469 1 98.81 174 ILE A O 1
ATOM 1295 N N . ALA A 1 175 ? 5.559 -21.828 -18.234 1 98.62 175 ALA A N 1
ATOM 1296 C CA . ALA A 1 175 ? 6.762 -21 -18.297 1 98.62 175 ALA A CA 1
ATOM 1297 C C . ALA A 1 175 ? 6.754 -19.938 -17.203 1 98.62 175 ALA A C 1
ATOM 1299 O O . ALA A 1 175 ? 5.855 -19.094 -17.141 1 98.62 175 ALA A O 1
ATOM 1300 N N . ALA A 1 176 ? 7.664 -19.984 -16.297 1 97.31 176 ALA A N 1
ATOM 1301 C CA . ALA A 1 176 ? 7.863 -19.047 -15.195 1 97.31 176 ALA A CA 1
ATOM 1302 C C . ALA A 1 176 ? 9.289 -18.516 -15.18 1 97.31 176 ALA A C 1
ATOM 1304 O O . ALA A 1 176 ? 10.062 -18.812 -14.266 1 97.31 176 ALA A O 1
ATOM 1305 N N . THR A 1 177 ? 9.594 -17.719 -16.188 1 95.75 177 THR A N 1
ATOM 1306 C CA . THR A 1 177 ? 10.945 -17.219 -16.391 1 95.75 177 THR A CA 1
ATOM 1307 C C . THR A 1 177 ? 10.961 -15.703 -16.453 1 95.75 177 THR A C 1
ATOM 1309 O O . THR A 1 177 ? 9.906 -15.062 -16.469 1 95.75 177 THR A O 1
ATOM 1312 N N . ASN A 1 178 ? 12.148 -15.125 -16.391 1 91.62 178 ASN A N 1
ATOM 1313 C CA . ASN A 1 178 ? 12.344 -13.695 -16.641 1 91.62 178 ASN A CA 1
ATOM 1314 C C . ASN A 1 178 ? 13.023 -13.453 -17.984 1 91.62 178 ASN A C 1
ATOM 1316 O O . ASN A 1 178 ? 13.641 -12.406 -18.188 1 91.62 178 ASN A O 1
ATOM 1320 N N . SER A 1 179 ? 12.836 -14.461 -18.922 1 93.88 179 SER A N 1
ATOM 1321 C CA . SER A 1 179 ? 13.523 -14.398 -20.203 1 93.88 179 SER A CA 1
ATOM 1322 C C . SER A 1 179 ? 12.922 -13.32 -21.094 1 93.88 179 SER A C 1
ATOM 1324 O O . SER A 1 179 ? 11.703 -13.148 -21.141 1 93.88 179 SER A O 1
ATOM 1326 N N . GLN A 1 180 ? 13.75 -12.664 -21.812 1 94.5 180 GLN A N 1
ATOM 1327 C CA . GLN A 1 180 ? 13.305 -11.695 -22.812 1 94.5 180 GLN A CA 1
ATOM 1328 C C . GLN A 1 180 ? 13.195 -12.344 -24.188 1 94.5 180 GLN A C 1
ATOM 1330 O O . GLN A 1 180 ? 12.766 -11.703 -25.156 1 94.5 180 GLN A O 1
ATOM 1335 N N . GLU A 1 181 ? 13.609 -13.594 -24.203 1 95.44 181 GLU A N 1
ATOM 1336 C CA . GLU A 1 181 ? 13.461 -14.414 -25.406 1 95.44 181 GLU A CA 1
ATOM 1337 C C . GLU A 1 181 ? 12.492 -15.57 -25.172 1 95.44 181 GLU A C 1
ATOM 1339 O O . GLU A 1 181 ? 12.5 -16.188 -24.094 1 95.44 181 GLU A O 1
ATOM 1344 N N . PRO A 1 182 ? 11.758 -15.852 -26.141 1 97 182 PRO A N 1
ATOM 1345 C CA . PRO A 1 182 ? 10.773 -16.922 -25.984 1 97 182 PRO A CA 1
ATOM 1346 C C . PRO A 1 182 ? 11.406 -18.25 -25.547 1 97 182 PRO A C 1
ATOM 1348 O O . PRO A 1 182 ? 12.406 -18.672 -26.125 1 97 182 PRO A O 1
ATOM 1351 N N . VAL A 1 183 ? 10.82 -18.844 -24.625 1 96.94 183 VAL A N 1
ATOM 1352 C CA . VAL A 1 183 ? 11.281 -20.141 -24.156 1 96.94 183 VAL A CA 1
ATOM 1353 C C . VAL A 1 183 ? 10.297 -21.234 -24.578 1 96.94 183 VAL A C 1
ATOM 1355 O O . VAL A 1 183 ? 10.664 -22.406 -24.656 1 96.94 183 VAL A O 1
ATOM 1358 N N . ILE A 1 184 ? 9.055 -20.859 -24.766 1 97.94 184 ILE A N 1
ATOM 1359 C CA . ILE A 1 184 ? 8.062 -21.781 -25.312 1 97.94 184 ILE A CA 1
ATOM 1360 C C . ILE A 1 184 ? 8.109 -21.75 -26.844 1 97.94 184 ILE A C 1
ATOM 1362 O O . ILE A 1 184 ? 7.914 -20.703 -27.453 1 97.94 184 ILE A O 1
ATOM 1366 N N . LYS A 1 185 ? 8.344 -22.938 -27.391 1 96.69 185 LYS A N 1
ATOM 1367 C CA . LYS A 1 185 ? 8.414 -23.109 -28.844 1 96.69 185 LYS A CA 1
ATOM 1368 C C . LYS A 1 185 ? 7.172 -23.828 -29.375 1 96.69 185 LYS A C 1
ATOM 1370 O O . LYS A 1 185 ? 7.004 -25.031 -29.156 1 96.69 185 LYS A O 1
ATOM 1375 N N . GLY A 1 186 ? 6.387 -23.047 -30.109 1 97.5 186 GLY A N 1
ATOM 1376 C CA . GLY A 1 186 ? 5.109 -23.562 -30.578 1 97.5 186 GLY A CA 1
ATOM 1377 C C . GLY A 1 186 ? 5.242 -24.812 -31.422 1 97.5 186 GLY A C 1
ATOM 1378 O O . GLY A 1 186 ? 4.391 -25.703 -31.359 1 97.5 186 GLY A O 1
ATOM 1379 N N . ALA A 1 187 ? 6.293 -24.906 -32.156 1 96.25 187 ALA A N 1
ATOM 1380 C CA . ALA A 1 187 ? 6.508 -26.016 -33.062 1 96.25 187 ALA A CA 1
ATOM 1381 C C . ALA A 1 187 ? 6.668 -27.328 -32.312 1 96.25 187 ALA A C 1
ATOM 1383 O O . ALA A 1 187 ? 6.449 -28.406 -32.875 1 96.25 187 ALA A O 1
ATOM 1384 N N . LEU A 1 188 ? 6.988 -27.266 -31.094 1 96.44 188 LEU A N 1
ATOM 1385 C CA . LEU A 1 188 ? 7.289 -28.469 -30.328 1 96.44 188 LEU A CA 1
ATOM 1386 C C . LEU A 1 188 ? 6.082 -28.906 -29.5 1 96.44 188 LEU A C 1
ATOM 1388 O O . LEU A 1 188 ? 6.055 -30.016 -28.969 1 96.44 188 LEU A O 1
ATOM 1392 N N . LEU A 1 189 ? 5.121 -28.047 -29.406 1 97.94 189 LEU A N 1
ATOM 1393 C CA . LEU A 1 189 ? 3.971 -28.344 -28.562 1 97.94 189 LEU A CA 1
ATOM 1394 C C . LEU A 1 189 ? 3.068 -29.391 -29.203 1 97.94 189 LEU A C 1
ATOM 1396 O O . LEU A 1 189 ? 2.865 -29.375 -30.422 1 97.94 189 LEU A O 1
ATOM 1400 N N . ARG A 1 190 ? 2.52 -30.266 -28.469 1 96.88 190 ARG A N 1
ATOM 1401 C CA . ARG A 1 190 ? 1.521 -31.203 -28.969 1 96.88 190 ARG A CA 1
ATOM 1402 C C . ARG A 1 190 ? 0.178 -30.516 -29.172 1 96.88 190 ARG A C 1
ATOM 1404 O O . ARG A 1 190 ? -0.095 -29.484 -28.562 1 96.88 190 ARG A O 1
ATOM 1411 N N . ARG A 1 191 ? -0.647 -31.156 -29.922 1 96.31 191 ARG A N 1
ATOM 1412 C CA . ARG A 1 191 ? -2.023 -30.688 -30.062 1 96.31 191 ARG A CA 1
ATOM 1413 C C . ARG A 1 191 ? -2.768 -30.75 -28.734 1 96.31 191 ARG A C 1
ATOM 1415 O O . ARG A 1 191 ? -2.602 -31.688 -27.969 1 96.31 191 ARG A O 1
ATOM 1422 N N . ASP A 1 192 ? -3.545 -29.719 -28.453 1 96.25 192 ASP A N 1
ATOM 1423 C CA . ASP A 1 192 ? -4.434 -29.594 -27.297 1 96.25 192 ASP A CA 1
ATOM 1424 C C . ASP A 1 192 ? -3.643 -29.312 -26.016 1 96.25 192 ASP A C 1
ATOM 1426 O O . ASP A 1 192 ? -4.203 -29.312 -24.922 1 96.25 192 ASP A O 1
ATOM 1430 N N . ALA A 1 193 ? -2.373 -29.047 -26.172 1 97.88 193 ALA A N 1
ATOM 1431 C CA . ALA A 1 193 ? -1.576 -28.688 -25 1 97.88 193 ALA A CA 1
ATOM 1432 C C . ALA A 1 193 ? -2.119 -27.422 -24.344 1 97.88 193 ALA A C 1
ATOM 1434 O O . ALA A 1 193 ? -2.668 -26.547 -25.016 1 97.88 193 ALA A O 1
ATOM 1435 N N . VAL A 1 194 ? -1.975 -27.406 -23.078 1 98.5 194 VAL A N 1
ATOM 1436 C CA . VAL A 1 194 ? -2.285 -26.203 -22.312 1 98.5 194 VAL A CA 1
ATOM 1437 C C . VAL A 1 194 ? -0.992 -25.484 -21.938 1 98.5 194 VAL A C 1
ATOM 1439 O O . VAL A 1 194 ? -0.125 -26.062 -21.281 1 98.5 194 VAL A O 1
ATOM 1442 N N . VAL A 1 195 ? -0.904 -24.219 -22.375 1 98.69 195 VAL A N 1
ATOM 1443 C CA . VAL A 1 195 ? 0.277 -23.406 -22.094 1 98.69 195 VAL A CA 1
ATOM 1444 C C . VAL A 1 195 ? -0.073 -22.312 -21.078 1 98.69 195 VAL A C 1
ATOM 1446 O O . VAL A 1 195 ? -1.034 -21.578 -21.266 1 98.69 195 VAL A O 1
ATOM 1449 N N . ILE A 1 196 ? 0.735 -22.281 -20 1 98.75 196 ILE A N 1
ATOM 1450 C CA . ILE A 1 196 ? 0.608 -21.266 -18.969 1 98.75 196 ILE A CA 1
ATOM 1451 C C . ILE A 1 196 ? 1.865 -20.391 -18.953 1 98.75 196 ILE A C 1
ATOM 1453 O O . ILE A 1 196 ? 2.955 -20.875 -18.625 1 98.75 196 ILE A O 1
ATOM 1457 N N . SER A 1 197 ? 1.675 -19.188 -19.328 1 98.5 197 SER A N 1
ATOM 1458 C CA . SER A 1 197 ? 2.766 -18.219 -19.344 1 98.5 197 SER A CA 1
ATOM 1459 C C . SER A 1 197 ? 2.67 -17.266 -18.156 1 98.5 197 SER A C 1
ATOM 1461 O O . SER A 1 197 ? 1.709 -16.5 -18.047 1 98.5 197 SER A O 1
ATOM 1463 N N . VAL A 1 198 ? 3.75 -17.219 -17.312 1 97.81 198 VAL A N 1
ATOM 1464 C CA . VAL A 1 198 ? 3.697 -16.516 -16.031 1 97.81 198 VAL A CA 1
ATOM 1465 C C . VAL A 1 198 ? 4.621 -15.305 -16.062 1 97.81 198 VAL A C 1
ATOM 1467 O O . VAL A 1 198 ? 4.336 -14.281 -15.438 1 97.81 198 VAL A O 1
ATOM 1470 N N . GLY A 1 199 ? 5.68 -15.406 -16.781 1 92.94 199 GLY A N 1
ATOM 1471 C CA . GLY A 1 199 ? 6.668 -14.344 -16.797 1 92.94 199 GLY A CA 1
ATOM 1472 C C . GLY A 1 199 ? 6.109 -13.016 -17.266 1 92.94 199 GLY A C 1
ATOM 1473 O O . GLY A 1 199 ? 5.543 -12.93 -18.359 1 92.94 199 GLY A O 1
ATOM 1474 N N . ALA A 1 200 ? 6.266 -12.117 -16.625 1 87.69 200 ALA A N 1
ATOM 1475 C CA . ALA A 1 200 ? 5.852 -10.734 -16.828 1 87.69 200 ALA A CA 1
ATOM 1476 C C . ALA A 1 200 ? 6.527 -9.812 -15.812 1 87.69 200 ALA A C 1
ATOM 1478 O O . ALA A 1 200 ? 7.082 -10.273 -14.812 1 87.69 200 ALA A O 1
ATOM 1479 N N . PRO A 1 201 ? 6.617 -8.461 -15.922 1 87.31 201 PRO A N 1
ATOM 1480 C CA . PRO A 1 201 ? 6.121 -7.672 -17.047 1 87.31 201 PRO A CA 1
ATOM 1481 C C . PRO A 1 201 ? 7.16 -7.52 -18.156 1 87.31 201 PRO A C 1
ATOM 1483 O O . PRO A 1 201 ? 8.195 -8.195 -18.141 1 87.31 201 PRO A O 1
ATOM 1486 N N . ARG A 1 202 ? 6.762 -6.609 -19.203 1 88.25 202 ARG A N 1
ATOM 1487 C CA . ARG A 1 202 ? 7.746 -6.238 -20.219 1 88.25 202 ARG A CA 1
ATOM 1488 C C . ARG A 1 202 ? 9.07 -5.852 -19.578 1 88.25 202 ARG A C 1
ATOM 1490 O O . ARG A 1 202 ? 9.102 -5.27 -18.484 1 88.25 202 ARG A O 1
ATOM 1497 N N . PRO A 1 203 ? 10.117 -6.426 -20.156 1 90.19 203 PRO A N 1
ATOM 1498 C CA . PRO A 1 203 ? 10.273 -6.957 -21.516 1 90.19 203 PRO A CA 1
ATOM 1499 C C . PRO A 1 203 ? 10.266 -8.484 -21.547 1 90.19 203 PRO A C 1
ATOM 1501 O O . PRO A 1 203 ? 10.656 -9.078 -22.562 1 90.19 203 PRO A O 1
ATOM 1504 N N . VAL A 1 204 ? 9.906 -9.086 -20.469 1 91.5 204 VAL A N 1
ATOM 1505 C CA . VAL A 1 204 ? 9.828 -10.539 -20.438 1 91.5 204 VAL A CA 1
ATOM 1506 C C . VAL A 1 204 ? 8.883 -11.031 -21.531 1 91.5 204 VAL A C 1
ATOM 1508 O O . VAL A 1 204 ? 7.805 -10.469 -21.734 1 91.5 204 VAL A O 1
ATOM 1511 N N . ARG A 1 205 ? 9.344 -11.984 -22.297 1 95.06 205 ARG A N 1
ATOM 1512 C CA . ARG A 1 205 ? 8.586 -12.625 -23.375 1 95.06 205 ARG A CA 1
ATOM 1513 C C . ARG A 1 205 ? 8.852 -14.125 -23.406 1 95.06 205 ARG A C 1
ATOM 1515 O O . ARG A 1 205 ? 9.945 -14.562 -23.781 1 95.06 205 ARG A O 1
ATOM 1522 N N . GLU A 1 206 ? 7.805 -14.859 -23.141 1 97.88 206 GLU A N 1
ATOM 1523 C CA . GLU A 1 206 ? 8.016 -16.297 -22.984 1 97.88 206 GLU A CA 1
ATOM 1524 C C . GLU A 1 206 ? 7.52 -17.062 -24.219 1 97.88 206 GLU A C 1
ATOM 1526 O O . GLU A 1 206 ? 7.918 -18.203 -24.453 1 97.88 206 GLU A O 1
ATOM 1531 N N . LEU A 1 207 ? 6.695 -16.453 -25.062 1 97.94 207 LEU A N 1
ATOM 1532 C CA . LEU A 1 207 ? 6.027 -17.156 -26.156 1 97.94 207 LEU A CA 1
ATOM 1533 C C . LEU A 1 207 ? 6.574 -16.719 -27.5 1 97.94 207 LEU A C 1
ATOM 1535 O O . LEU A 1 207 ? 6.785 -15.516 -27.734 1 97.94 207 LEU A O 1
ATOM 1539 N N . ASP A 1 208 ? 6.801 -17.641 -28.391 1 97.56 208 ASP A N 1
ATOM 1540 C CA . ASP A 1 208 ? 7.156 -17.266 -29.766 1 97.56 208 ASP A CA 1
ATOM 1541 C C . ASP A 1 208 ? 5.906 -17.062 -30.609 1 97.56 208 ASP A C 1
ATOM 1543 O O . ASP A 1 208 ? 4.785 -17.281 -30.156 1 97.56 208 ASP A O 1
ATOM 1547 N N . GLU A 1 209 ? 6.125 -16.656 -31.797 1 97.31 209 GLU A N 1
ATOM 1548 C CA . GLU A 1 209 ? 5.016 -16.344 -32.688 1 97.31 209 GLU A CA 1
ATOM 1549 C C . GLU A 1 209 ? 4.242 -17.609 -33.062 1 97.31 209 GLU A C 1
ATOM 1551 O O . GLU A 1 209 ? 3.023 -17.562 -33.25 1 97.31 209 GLU A O 1
ATOM 1556 N N . ASP A 1 210 ? 4.871 -18.688 -33.188 1 97.75 210 ASP A N 1
ATOM 1557 C CA . ASP A 1 210 ? 4.215 -19.938 -33.531 1 97.75 210 ASP A CA 1
ATOM 1558 C C . ASP A 1 210 ? 3.23 -20.359 -32.438 1 97.75 210 ASP A C 1
ATOM 1560 O O . ASP A 1 210 ? 2.137 -20.844 -32.75 1 97.75 210 ASP A O 1
ATOM 1564 N N . THR A 1 211 ? 3.633 -20.188 -31.219 1 98 211 THR A N 1
ATOM 1565 C CA . THR A 1 211 ? 2.748 -20.484 -30.094 1 98 211 THR A CA 1
ATOM 1566 C C . THR A 1 211 ? 1.478 -19.641 -30.172 1 98 211 THR A C 1
ATOM 1568 O O . THR A 1 211 ? 0.37 -20.172 -30.047 1 98 211 THR A O 1
ATOM 1571 N N . LYS A 1 212 ? 1.66 -18.359 -30.422 1 97.25 212 LYS A N 1
ATOM 1572 C CA . LYS A 1 212 ? 0.515 -17.453 -30.531 1 97.25 212 LYS A CA 1
ATOM 1573 C C . LYS A 1 212 ? -0.394 -17.875 -31.688 1 97.25 212 LYS A C 1
ATOM 1575 O O . LYS A 1 212 ? -1.619 -17.891 -31.547 1 97.25 212 LYS A O 1
ATOM 1580 N N . ARG A 1 213 ? 0.209 -18.188 -32.781 1 96.62 213 ARG A N 1
ATOM 1581 C CA . ARG A 1 213 ? -0.552 -18.609 -33.969 1 96.62 213 ARG A CA 1
ATOM 1582 C C . ARG A 1 213 ? -1.364 -19.859 -33.688 1 96.62 213 ARG A C 1
ATOM 1584 O O . ARG A 1 213 ? -2.547 -19.938 -34.031 1 96.62 213 ARG A O 1
ATOM 1591 N N . ARG A 1 214 ? -0.79 -20.75 -33.031 1 97.62 214 ARG A N 1
ATOM 1592 C CA . ARG A 1 214 ? -1.449 -22.031 -32.781 1 97.62 214 ARG A CA 1
ATOM 1593 C C . ARG A 1 214 ? -2.531 -21.875 -31.719 1 97.62 214 ARG A C 1
ATOM 1595 O O . ARG A 1 214 ? -3.523 -22.609 -31.734 1 97.62 214 ARG A O 1
ATOM 1602 N N . ALA A 1 215 ? -2.381 -20.969 -30.844 1 97.44 215 ALA A N 1
ATOM 1603 C CA . ALA A 1 215 ? -3.383 -20.719 -29.812 1 97.44 215 ALA A CA 1
ATOM 1604 C C . ALA A 1 215 ? -4.582 -19.969 -30.391 1 97.44 215 ALA A C 1
ATOM 1606 O O . ALA A 1 215 ? -5.73 -20.266 -30.047 1 97.44 215 ALA A O 1
ATOM 1607 N N . SER A 1 216 ? -4.395 -18.969 -31.188 1 96.25 216 SER A N 1
ATOM 1608 C CA . SER A 1 216 ? -5.367 -18.109 -31.844 1 96.25 216 SER A CA 1
ATOM 1609 C C . SER A 1 216 ? -6.051 -17.188 -30.859 1 96.25 216 SER A C 1
ATOM 1611 O O . SER A 1 216 ? -6.586 -16.141 -31.234 1 96.25 216 SER A O 1
ATOM 1613 N N . CYS A 1 217 ? -6.141 -17.5 -29.594 1 96.75 217 CYS A N 1
ATOM 1614 C CA . CYS A 1 217 ? -6.719 -16.719 -28.516 1 96.75 217 CYS A CA 1
ATOM 1615 C C . CYS A 1 217 ? -6.078 -17.078 -27.172 1 96.75 217 CYS A C 1
ATOM 1617 O O . CYS A 1 217 ? -5.277 -18.016 -27.094 1 96.75 217 CYS A O 1
ATOM 1619 N N . ALA A 1 218 ? -6.406 -16.281 -26.188 1 97.06 218 ALA A N 1
ATOM 1620 C CA . ALA A 1 218 ? -5.793 -16.547 -24.891 1 97.06 218 ALA A CA 1
ATOM 1621 C C . ALA A 1 218 ? -6.754 -16.203 -23.75 1 97.06 218 ALA A C 1
ATOM 1623 O O . ALA A 1 218 ? -7.523 -15.25 -23.844 1 97.06 218 ALA A O 1
ATOM 1624 N N . LEU A 1 219 ? -6.746 -17.062 -22.75 1 97.69 219 LEU A N 1
ATOM 1625 C CA . LEU A 1 219 ? -7.266 -16.703 -21.438 1 97.69 219 LEU A CA 1
ATOM 1626 C C . LEU A 1 219 ? -6.273 -15.82 -20.688 1 97.69 219 LEU A C 1
ATOM 1628 O O . LEU A 1 219 ? -5.07 -16.094 -20.688 1 97.69 219 LEU A O 1
ATOM 1632 N N . ILE A 1 220 ? -6.785 -14.742 -20.062 1 97.31 220 ILE A N 1
ATOM 1633 C CA . ILE A 1 220 ? -5.898 -13.828 -19.344 1 97.31 220 ILE A CA 1
ATOM 1634 C C . ILE A 1 220 ? -6.43 -13.586 -17.938 1 97.31 220 ILE A C 1
ATOM 1636 O O . ILE A 1 220 ? -7.629 -13.727 -17.688 1 97.31 220 ILE A O 1
ATOM 1640 N N . ASP A 1 221 ? -5.492 -13.266 -17.047 1 97.12 221 ASP A N 1
ATOM 1641 C CA . ASP A 1 221 ? -5.875 -13.227 -15.633 1 97.12 221 ASP A CA 1
ATOM 1642 C C . ASP A 1 221 ? -6.559 -11.906 -15.281 1 97.12 221 ASP A C 1
ATOM 1644 O O . ASP A 1 221 ? -7.316 -11.836 -14.312 1 97.12 221 ASP A O 1
ATOM 1648 N N . SER A 1 222 ? -6.297 -10.867 -16.062 1 94.5 222 SER A N 1
ATOM 1649 C CA . SER A 1 222 ? -6.824 -9.555 -15.703 1 94.5 222 SER A CA 1
ATOM 1650 C C . SER A 1 222 ? -7.074 -8.703 -16.938 1 94.5 222 SER A C 1
ATOM 1652 O O . SER A 1 222 ? -6.512 -8.969 -18 1 94.5 222 SER A O 1
ATOM 1654 N N . PRO A 1 223 ? -7.922 -7.66 -16.844 1 90.94 223 PRO A N 1
ATOM 1655 C CA . PRO A 1 223 ? -8.141 -6.738 -17.953 1 90.94 223 PRO A CA 1
ATOM 1656 C C . PRO A 1 223 ? -6.875 -5.996 -18.375 1 90.94 223 PRO A C 1
ATOM 1658 O O . PRO A 1 223 ? -6.758 -5.555 -19.516 1 90.94 223 PRO A O 1
ATOM 1661 N N . GLU A 1 224 ? -5.887 -5.922 -17.484 1 84.81 224 GLU A N 1
ATOM 1662 C CA . GLU A 1 224 ? -4.668 -5.156 -17.734 1 84.81 224 GLU A CA 1
ATOM 1663 C C . GLU A 1 224 ? -3.594 -6.027 -18.391 1 84.81 224 GLU A C 1
ATOM 1665 O O . GLU A 1 224 ? -2.545 -5.523 -18.797 1 84.81 224 GLU A O 1
ATOM 1670 N N . ALA A 1 225 ? -3.807 -7.32 -18.484 1 87.88 225 ALA A N 1
ATOM 1671 C CA . ALA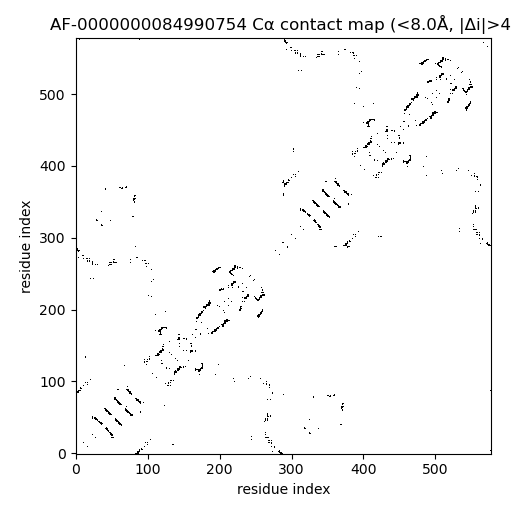 A 1 225 ? -2.775 -8.258 -18.922 1 87.88 225 ALA A CA 1
ATOM 1672 C C . ALA A 1 225 ? -2.268 -7.906 -20.328 1 87.88 225 ALA A C 1
ATOM 1674 O O . ALA A 1 225 ? -1.058 -7.891 -20.562 1 87.88 225 ALA A O 1
ATOM 1675 N N . ALA A 1 226 ? -3.168 -7.551 -21.234 1 81.56 226 ALA A N 1
ATOM 1676 C CA . ALA A 1 226 ? -2.787 -7.305 -22.625 1 81.56 226 ALA A CA 1
ATOM 1677 C C . ALA A 1 226 ? -1.892 -6.074 -22.734 1 81.56 226 ALA A C 1
ATOM 1679 O O . ALA A 1 226 ? -1.083 -5.969 -23.656 1 81.56 226 ALA A O 1
ATOM 1680 N N . GLU A 1 227 ? -1.946 -5.191 -21.719 1 83.94 227 GLU A N 1
ATOM 1681 C CA . GLU A 1 227 ? -1.138 -3.975 -21.734 1 83.94 227 GLU A CA 1
ATOM 1682 C C . GLU A 1 227 ? 0.215 -4.203 -21.078 1 83.94 227 GLU A C 1
ATOM 1684 O O . GLU A 1 227 ? 1.152 -3.43 -21.281 1 83.94 227 GLU A O 1
ATOM 1689 N N . GLU A 1 228 ? 0.372 -5.312 -20.391 1 86.5 228 GLU A N 1
ATOM 1690 C CA . GLU A 1 228 ? 1.542 -5.512 -19.531 1 86.5 228 GLU A CA 1
ATOM 1691 C C . GLU A 1 228 ? 2.545 -6.461 -20.188 1 86.5 228 GLU A C 1
ATOM 1693 O O . GLU A 1 228 ? 3.689 -6.559 -19.75 1 86.5 228 GLU A O 1
ATOM 1698 N N . THR A 1 229 ? 2.137 -7.168 -21.234 1 92.06 229 THR A N 1
ATOM 1699 C CA . THR A 1 229 ? 2.982 -8.195 -21.828 1 92.06 229 THR A CA 1
ATOM 1700 C C . THR A 1 229 ? 2.818 -8.227 -23.344 1 92.06 229 THR A C 1
ATOM 1702 O O . THR A 1 229 ? 1.762 -7.867 -23.859 1 92.06 229 THR A O 1
ATOM 1705 N N . ASP A 1 230 ? 3.846 -8.688 -23.984 1 92.62 230 ASP A N 1
ATOM 1706 C CA . ASP A 1 230 ? 3.789 -8.875 -25.422 1 92.62 230 ASP A CA 1
ATOM 1707 C C . ASP A 1 230 ? 3.373 -10.305 -25.781 1 92.62 230 ASP A C 1
ATOM 1709 O O . ASP A 1 230 ? 3.088 -10.602 -26.938 1 92.62 230 ASP A O 1
ATOM 1713 N N . ASP A 1 231 ? 3.279 -11.109 -24.812 1 95.69 231 ASP A N 1
ATOM 1714 C CA . ASP A 1 231 ? 3.031 -12.531 -25.047 1 95.69 231 ASP A CA 1
ATOM 1715 C C . ASP A 1 231 ? 1.653 -12.758 -25.656 1 95.69 231 ASP A C 1
ATOM 1717 O O . ASP A 1 231 ? 1.427 -13.766 -26.328 1 95.69 231 ASP A O 1
ATOM 1721 N N . VAL A 1 232 ? 0.75 -11.82 -25.469 1 95.12 232 VAL A N 1
ATOM 1722 C CA . VAL A 1 232 ? -0.588 -12.055 -26 1 95.12 232 VAL A CA 1
ATOM 1723 C C . VAL A 1 232 ? -0.997 -10.891 -26.906 1 95.12 232 VAL A C 1
ATOM 1725 O O . VAL A 1 232 ? -2.182 -10.711 -27.188 1 95.12 232 VAL A O 1
ATOM 1728 N N . ALA A 1 233 ? -0.012 -10.062 -27.266 1 92.62 233 ALA A N 1
ATOM 1729 C CA . ALA A 1 233 ? -0.292 -8.961 -28.172 1 92.62 233 ALA A CA 1
ATOM 1730 C C . ALA A 1 233 ? -0.908 -9.469 -29.484 1 92.62 233 ALA A C 1
ATOM 1732 O O . ALA A 1 233 ? -0.393 -10.406 -30.094 1 92.62 233 ALA A O 1
ATOM 1733 N N . GLY A 1 234 ? -2.055 -8.922 -29.891 1 91.19 234 GLY A N 1
ATOM 1734 C CA . GLY A 1 234 ? -2.678 -9.25 -31.156 1 91.19 234 GLY A CA 1
ATOM 1735 C C . GLY A 1 234 ? -3.654 -10.406 -31.062 1 91.19 234 GLY A C 1
ATOM 1736 O O . GLY A 1 234 ? -4.34 -10.727 -32.031 1 91.19 234 GLY A O 1
ATOM 1737 N N . LEU A 1 235 ? -3.771 -11.07 -29.906 1 94.69 235 LEU A N 1
ATOM 1738 C CA . LEU A 1 235 ? -4.684 -12.195 -29.734 1 94.69 235 LEU A CA 1
ATOM 1739 C C . LEU A 1 235 ? -6.023 -11.727 -29.188 1 94.69 235 LEU A C 1
ATOM 1741 O O . LEU A 1 235 ? -6.086 -10.75 -28.438 1 94.69 235 LEU A O 1
ATOM 1745 N N . LYS A 1 236 ? -7.137 -12.445 -29.578 1 94.31 236 LYS A N 1
ATOM 1746 C CA . LYS A 1 236 ? -8.391 -12.32 -28.844 1 94.31 236 LYS A CA 1
ATOM 1747 C C . LYS A 1 236 ? -8.25 -12.867 -27.422 1 94.31 236 LYS A C 1
ATOM 1749 O O . LYS A 1 236 ? -7.668 -13.93 -27.219 1 94.31 236 LYS A O 1
ATOM 1754 N N . THR A 1 237 ? -8.727 -12.109 -26.531 1 95.31 237 THR A N 1
ATOM 1755 C CA . THR A 1 237 ? -8.523 -12.523 -25.141 1 95.31 237 THR A CA 1
ATOM 1756 C C . THR A 1 237 ? -9.859 -12.617 -24.406 1 95.31 237 THR A C 1
ATOM 1758 O O . THR A 1 237 ? -10.82 -11.938 -24.766 1 95.31 237 THR A O 1
ATOM 1761 N N . THR A 1 238 ? -9.992 -13.547 -23.453 1 96.25 238 THR A N 1
ATOM 1762 C CA . THR A 1 238 ? -11.062 -13.703 -22.469 1 96.25 238 THR A CA 1
ATOM 1763 C C . THR A 1 238 ? -10.508 -13.695 -21.047 1 96.25 238 THR A C 1
ATOM 1765 O O . THR A 1 238 ? -9.555 -14.414 -20.75 1 96.25 238 THR A O 1
ATOM 1768 N N . THR A 1 239 ? -11.039 -12.875 -20.219 1 96.31 239 THR A N 1
ATOM 1769 C CA . THR A 1 239 ? -10.539 -12.836 -18.844 1 96.31 239 THR A CA 1
ATOM 1770 C C . THR A 1 239 ? -11.023 -14.047 -18.062 1 96.31 239 THR A C 1
ATOM 1772 O O . THR A 1 239 ? -12.062 -14.625 -18.375 1 96.31 239 THR A O 1
ATOM 1775 N N . LEU A 1 240 ? -10.289 -14.453 -17.047 1 97.44 240 LEU A N 1
ATOM 1776 C CA . LEU A 1 240 ? -10.711 -15.492 -16.125 1 97.44 240 LEU A CA 1
ATOM 1777 C C . LEU A 1 240 ? -12.078 -15.164 -15.523 1 97.44 240 LEU A C 1
ATOM 1779 O O . LEU A 1 240 ? -12.922 -16.047 -15.391 1 97.44 240 LEU A O 1
ATOM 1783 N N . GLU A 1 241 ? -12.266 -13.906 -15.195 1 97 241 GLU A N 1
ATOM 1784 C CA . GLU A 1 241 ? -13.539 -13.453 -14.648 1 97 241 GLU A CA 1
ATOM 1785 C C . GLU A 1 241 ? -14.688 -13.758 -15.602 1 97 241 GLU A C 1
ATOM 1787 O O . GLU A 1 241 ? -15.703 -14.328 -15.195 1 97 241 GLU A O 1
ATOM 1792 N N . SER A 1 242 ? -14.508 -13.367 -16.875 1 96.56 242 SER A N 1
ATOM 1793 C CA . SER A 1 242 ? -15.555 -13.594 -17.859 1 96.56 242 SER A CA 1
ATOM 1794 C C . SER A 1 242 ? -15.797 -15.086 -18.094 1 96.56 242 SER A C 1
ATOM 1796 O O . SER A 1 242 ? -16.938 -15.523 -18.219 1 96.56 242 SER A O 1
ATOM 1798 N N . ALA A 1 243 ? -14.734 -15.844 -18.109 1 97.12 243 ALA A N 1
ATOM 1799 C CA . ALA A 1 243 ? -14.859 -17.281 -18.281 1 97.12 243 ALA A CA 1
ATOM 1800 C C . ALA A 1 243 ? -15.656 -17.906 -17.141 1 97.12 243 ALA A C 1
ATOM 1802 O O . ALA A 1 243 ? -16.531 -18.75 -17.375 1 97.12 243 ALA A O 1
ATOM 1803 N N . LEU A 1 244 ? -15.398 -17.484 -15.914 1 96.81 244 LEU A N 1
ATOM 1804 C CA . LEU A 1 244 ? -16.078 -18 -14.734 1 96.81 244 LEU A CA 1
ATOM 1805 C C . LEU A 1 244 ? -17.562 -17.625 -14.773 1 96.81 244 LEU A C 1
ATOM 1807 O O . LEU A 1 244 ? -18.391 -18.344 -14.203 1 96.81 244 LEU A O 1
ATOM 1811 N N . SER A 1 245 ? -17.828 -16.594 -15.422 1 94.94 245 SER A N 1
ATOM 1812 C CA . SER A 1 245 ? -19.203 -16.125 -15.516 1 94.94 245 SER A CA 1
ATOM 1813 C C . SER A 1 245 ? -19.922 -16.75 -16.703 1 94.94 245 SER A C 1
ATOM 1815 O O . SER A 1 245 ? -21.062 -16.406 -17 1 94.94 245 SER A O 1
ATOM 1817 N N . GLY A 1 246 ? -19.25 -17.578 -17.484 1 93.62 246 GLY A N 1
ATOM 1818 C CA . GLY A 1 246 ? -19.922 -18.359 -18.516 1 93.62 246 GLY A CA 1
ATOM 1819 C C . GLY A 1 246 ? -19.547 -17.938 -19.922 1 93.62 246 GLY A C 1
ATOM 1820 O O . GLY A 1 246 ? -20.062 -18.484 -20.891 1 93.62 246 GLY A O 1
ATOM 1821 N N . ALA A 1 247 ? -18.625 -16.969 -20.016 1 95.12 247 ALA A N 1
ATOM 1822 C CA . ALA A 1 247 ? -18.172 -16.594 -21.359 1 95.12 247 ALA A CA 1
ATOM 1823 C C . ALA A 1 247 ? -17.453 -17.766 -22.016 1 95.12 247 ALA A C 1
ATOM 1825 O O . ALA A 1 247 ? -16.781 -18.547 -21.359 1 95.12 247 ALA A O 1
ATOM 1826 N N . GLU A 1 248 ? -17.656 -17.812 -23.328 1 92.62 248 GLU A N 1
ATOM 1827 C CA . GLU A 1 248 ? -16.984 -18.859 -24.094 1 92.62 248 GLU A CA 1
ATOM 1828 C C . GLU A 1 248 ? -15.469 -18.625 -24.125 1 92.62 248 GLU A C 1
ATOM 1830 O O . GLU A 1 248 ? -15.008 -17.5 -24.312 1 92.62 248 GLU A O 1
ATOM 1835 N N . ILE A 1 249 ? -14.812 -19.641 -23.859 1 91.81 249 ILE A N 1
ATOM 1836 C CA . ILE A 1 249 ? -13.359 -19.641 -23.969 1 91.81 249 ILE A CA 1
ATOM 1837 C C . ILE A 1 249 ? -12.945 -20.125 -25.359 1 91.81 249 ILE A C 1
ATOM 1839 O O . ILE A 1 249 ? -13.289 -21.234 -25.766 1 91.81 249 ILE A O 1
ATOM 1843 N N . CYS A 1 250 ? -12.258 -19.266 -26.047 1 84.69 250 CYS A N 1
ATOM 1844 C CA . CYS A 1 250 ? -11.789 -19.672 -27.375 1 84.69 250 CYS A CA 1
ATOM 1845 C C . CYS A 1 250 ? -10.734 -20.766 -27.266 1 84.69 250 CYS A C 1
ATOM 1847 O O . CYS A 1 250 ? -9.969 -20.797 -26.297 1 84.69 250 CYS A O 1
ATOM 1849 N N . ARG A 1 251 ? -10.758 -21.656 -28.234 1 85.81 251 ARG A N 1
ATOM 1850 C CA . ARG A 1 251 ? -9.805 -22.766 -28.281 1 85.81 251 ARG A CA 1
ATOM 1851 C C . ARG A 1 251 ? -9.164 -22.875 -29.656 1 85.81 251 ARG A C 1
ATOM 1853 O O . ARG A 1 251 ? -9.859 -23.047 -30.656 1 85.81 251 ARG A O 1
ATOM 1860 N N . GLY A 1 252 ? -7.871 -22.781 -29.625 1 93.5 252 GLY A N 1
ATOM 1861 C CA . GLY A 1 252 ? -7.082 -23.078 -30.812 1 93.5 252 GLY A CA 1
ATOM 1862 C C . GLY A 1 252 ? -6.551 -24.5 -30.828 1 93.5 252 GLY A C 1
ATOM 1863 O O . GLY A 1 252 ? -7.125 -25.391 -30.203 1 93.5 252 GLY A O 1
ATOM 1864 N N . GLU A 1 253 ? -5.473 -24.672 -31.672 1 97.12 253 GLU A N 1
ATOM 1865 C CA . GLU A 1 253 ? -4.789 -25.969 -31.672 1 97.12 253 GLU A CA 1
ATOM 1866 C C . GLU A 1 253 ? -4.219 -26.297 -30.297 1 97.12 253 GLU A C 1
ATOM 1868 O O . GLU A 1 253 ? -4.168 -27.453 -29.906 1 97.12 253 GLU A O 1
ATOM 1873 N N . ILE A 1 254 ? -3.83 -25.203 -29.688 1 97.69 254 ILE A N 1
ATOM 1874 C CA . ILE A 1 254 ? -3.432 -25.281 -28.297 1 97.69 254 ILE A CA 1
ATOM 1875 C C . ILE A 1 254 ? -4.215 -24.266 -27.469 1 97.69 254 ILE A C 1
ATOM 1877 O O . ILE A 1 254 ? -4.918 -23.422 -28.031 1 97.69 254 ILE A O 1
ATOM 1881 N N . LYS A 1 255 ? -4.16 -24.438 -26.141 1 98.12 255 LYS A N 1
ATOM 1882 C CA . LYS A 1 255 ? -4.828 -23.516 -25.203 1 98.12 255 LYS A CA 1
ATOM 1883 C C . LYS A 1 255 ? -3.814 -22.688 -24.422 1 98.12 255 LYS A C 1
ATOM 1885 O O . LYS A 1 255 ? -2.77 -23.203 -24.016 1 98.12 255 LYS A O 1
ATOM 1890 N N . LEU A 1 256 ? -4.156 -21.406 -24.25 1 97.94 256 LEU A N 1
ATOM 1891 C CA . LEU A 1 256 ? -3.164 -20.5 -23.703 1 97.94 256 LEU A CA 1
ATOM 1892 C C . LEU A 1 256 ? -3.754 -19.672 -22.562 1 97.94 256 LEU A C 1
ATOM 1894 O O . LEU A 1 256 ? -4.836 -19.094 -22.703 1 97.94 256 LEU A O 1
ATOM 1898 N N . TYR A 1 257 ? -3.006 -19.672 -21.438 1 97.94 257 TYR A N 1
ATOM 1899 C CA . TYR A 1 257 ? -3.273 -18.766 -20.328 1 97.94 257 TYR A CA 1
ATOM 1900 C C . TYR A 1 257 ? -2.07 -17.875 -20.047 1 97.94 257 TYR A C 1
ATOM 1902 O O . TYR A 1 257 ? -0.949 -18.359 -19.891 1 97.94 257 TYR A O 1
ATOM 1910 N N . LYS A 1 258 ? -2.334 -16.594 -20 1 97.88 258 LYS A N 1
ATOM 1911 C CA . LYS A 1 258 ? -1.292 -15.625 -19.656 1 97.88 258 LYS A CA 1
ATOM 1912 C C . LYS A 1 258 ? -1.581 -14.969 -18.312 1 97.88 258 LYS A C 1
ATOM 1914 O O . LYS A 1 258 ? -2.65 -14.383 -18.109 1 97.88 258 LYS A O 1
ATOM 1919 N N . SER A 1 259 ? -0.605 -15.078 -17.438 1 97.25 259 SER A N 1
ATOM 1920 C CA . SER A 1 259 ? -0.665 -14.477 -16.109 1 97.25 259 SER A CA 1
ATOM 1921 C C . SER A 1 259 ? 0.218 -13.234 -16.031 1 97.25 259 SER A C 1
ATOM 1923 O O . SER A 1 259 ? 1.391 -13.273 -16.406 1 97.25 259 SER A O 1
ATOM 1925 N N . VAL A 1 260 ? -0.356 -12.18 -15.555 1 95.31 260 VAL A N 1
ATOM 1926 C CA . VAL A 1 260 ? 0.465 -11 -15.297 1 95.31 260 VAL A CA 1
ATOM 1927 C C . VAL A 1 260 ? 0.233 -10.508 -13.867 1 95.31 260 VAL A C 1
ATOM 1929 O O . VAL A 1 260 ? 0.962 -9.648 -13.375 1 95.31 260 VAL A O 1
ATOM 1932 N N . GLY A 1 261 ? -0.673 -11.039 -13.18 1 94.69 261 GLY A N 1
ATOM 1933 C CA . GLY A 1 261 ? -1.021 -10.633 -11.828 1 94.69 261 GLY A CA 1
ATOM 1934 C C . GLY A 1 261 ? -2.268 -9.773 -11.766 1 94.69 261 GLY A C 1
ATOM 1935 O O . GLY A 1 261 ? -2.518 -8.969 -12.664 1 94.69 261 GLY A O 1
ATOM 1936 N N . TYR A 1 262 ? -3.062 -10.016 -10.773 1 97.25 262 TYR A N 1
ATOM 1937 C CA . TYR A 1 262 ? -4.316 -9.305 -10.555 1 97.25 262 TYR A CA 1
ATOM 1938 C C . TYR A 1 262 ? -4.566 -9.07 -9.07 1 97.25 262 TYR A C 1
ATOM 1940 O O . TYR A 1 262 ? -4.551 -10.016 -8.281 1 97.25 262 TYR A O 1
ATOM 1948 N N . ALA A 1 263 ? -4.852 -7.801 -8.672 1 98.19 263 ALA A N 1
ATOM 1949 C CA . ALA A 1 263 ? -4.934 -7.402 -7.27 1 98.19 263 ALA A CA 1
ATOM 1950 C C . ALA A 1 263 ? -5.984 -8.227 -6.527 1 98.19 263 ALA A C 1
ATOM 1952 O O . ALA A 1 263 ? -5.781 -8.602 -5.367 1 98.19 263 ALA A O 1
ATOM 1953 N N . PRO A 1 264 ? -7.125 -8.609 -7.148 1 98.56 264 PRO A N 1
ATOM 1954 C CA . PRO A 1 264 ? -8.102 -9.438 -6.434 1 98.56 264 PRO A CA 1
ATOM 1955 C C . PRO A 1 264 ? -7.539 -10.789 -6.016 1 98.56 264 PRO A C 1
ATOM 1957 O O . PRO A 1 264 ? -7.957 -11.352 -4.996 1 98.56 264 PRO A O 1
ATOM 1960 N N . PHE A 1 265 ? -6.496 -11.359 -6.793 1 98.69 265 PHE A N 1
ATOM 1961 C CA . PHE A 1 265 ? -5.816 -12.578 -6.363 1 98.69 265 PHE A CA 1
ATOM 1962 C C . PHE A 1 265 ? -5.086 -12.359 -5.047 1 98.69 265 PHE A C 1
ATOM 1964 O O . PHE A 1 265 ? -5.07 -13.234 -4.184 1 98.69 265 PHE A O 1
ATOM 1971 N N . ASP A 1 266 ? -4.512 -11.195 -4.898 1 98.75 266 ASP A N 1
ATOM 1972 C CA . ASP A 1 266 ? -3.771 -10.852 -3.689 1 98.75 266 ASP A CA 1
ATOM 1973 C C . ASP A 1 266 ? -4.711 -10.695 -2.496 1 98.75 266 ASP A C 1
ATOM 1975 O O . ASP A 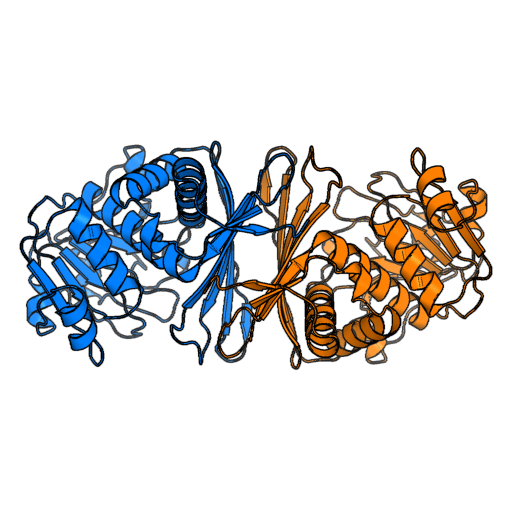1 266 ? -4.391 -11.125 -1.387 1 98.75 266 ASP A O 1
ATOM 1979 N N . VAL A 1 267 ? -5.906 -10.109 -2.748 1 98.88 267 VAL A N 1
ATOM 1980 C CA . VAL A 1 267 ? -6.898 -9.977 -1.686 1 98.88 267 VAL A CA 1
ATOM 1981 C C . VAL A 1 267 ? -7.352 -11.359 -1.228 1 98.88 267 VAL A C 1
ATOM 1983 O O . VAL A 1 267 ? -7.387 -11.641 -0.027 1 98.88 267 VAL A O 1
ATOM 198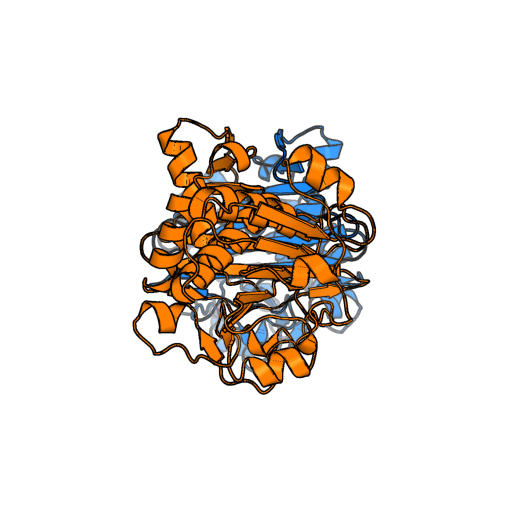6 N N . ALA A 1 268 ? -7.656 -12.227 -2.203 1 98.94 268 ALA A N 1
ATOM 1987 C CA . ALA A 1 268 ? -8.086 -13.586 -1.876 1 98.94 268 ALA A CA 1
ATOM 1988 C C . ALA A 1 268 ? -7.016 -14.328 -1.081 1 98.94 268 ALA A C 1
ATOM 1990 O O . ALA A 1 268 ? -7.324 -15.039 -0.126 1 98.94 268 ALA A O 1
ATOM 1991 N N . ALA A 1 269 ? -5.75 -14.148 -1.438 1 98.88 269 ALA A N 1
ATOM 1992 C CA . ALA A 1 269 ? -4.652 -14.875 -0.809 1 98.88 269 ALA A CA 1
ATOM 1993 C C . ALA A 1 269 ? -4.438 -14.406 0.628 1 98.88 269 ALA A C 1
ATOM 1995 O O . ALA A 1 269 ? -4.312 -15.227 1.542 1 98.88 269 ALA A O 1
ATOM 1996 N N . ILE A 1 270 ? -4.383 -13.078 0.853 1 98.88 270 ILE A N 1
ATOM 1997 C CA . ILE A 1 270 ? -4.156 -12.586 2.209 1 98.88 270 ILE A CA 1
ATOM 1998 C C . ILE A 1 270 ? -5.383 -12.883 3.072 1 98.88 270 ILE A C 1
ATOM 2000 O O . ILE A 1 270 ? -5.254 -13.195 4.258 1 98.88 270 ILE A O 1
ATOM 2004 N N . TYR A 1 271 ? -6.566 -12.828 2.5 1 98.81 271 TYR A N 1
ATOM 2005 C CA . TYR A 1 271 ? -7.781 -13.219 3.207 1 98.81 271 TYR A CA 1
ATOM 2006 C C . TYR A 1 271 ? -7.734 -14.695 3.594 1 98.81 271 TYR A C 1
ATOM 2008 O O . TYR A 1 271 ? -8.062 -15.055 4.727 1 98.81 271 TYR A O 1
ATOM 2016 N N . HIS A 1 272 ? -7.324 -15.539 2.697 1 98.88 272 HIS A N 1
ATOM 2017 C CA . HIS A 1 272 ? -7.211 -16.969 2.918 1 98.88 272 HIS A CA 1
ATOM 2018 C C . HIS A 1 272 ? -6.316 -17.281 4.113 1 98.88 272 HIS A C 1
ATOM 2020 O O . HIS A 1 272 ? -6.719 -18 5.031 1 98.88 272 HIS A O 1
ATOM 2026 N N . VAL A 1 273 ? -5.102 -16.719 4.145 1 98.69 273 VAL A N 1
ATOM 2027 C CA . VAL A 1 273 ? -4.168 -17.078 5.203 1 98.69 273 VAL A CA 1
ATOM 2028 C C . VAL A 1 273 ? -4.59 -16.422 6.516 1 98.69 273 VAL A C 1
ATOM 2030 O O . VAL A 1 273 ? -4.348 -16.953 7.594 1 98.69 273 VAL A O 1
ATOM 2033 N N . TYR A 1 274 ? -5.219 -15.219 6.441 1 98.56 274 TYR A N 1
ATOM 2034 C CA . TYR A 1 274 ? -5.762 -14.586 7.641 1 98.56 274 TYR A CA 1
ATOM 2035 C C . TYR A 1 274 ? -6.805 -15.484 8.305 1 98.56 274 TYR A C 1
ATOM 2037 O O . TYR A 1 274 ? -6.723 -15.758 9.5 1 98.56 274 TYR A O 1
ATOM 2045 N N . ARG A 1 275 ? -7.762 -16 7.469 1 98.44 275 ARG A N 1
ATOM 2046 C CA . ARG A 1 275 ? -8.805 -16.875 7.996 1 98.44 275 ARG A CA 1
ATOM 2047 C C . ARG A 1 275 ? -8.211 -18.172 8.531 1 98.44 275 ARG A C 1
ATOM 2049 O O . ARG A 1 275 ? -8.594 -18.641 9.609 1 98.44 275 ARG A O 1
ATOM 2056 N N . ARG A 1 276 ? -7.309 -18.766 7.805 1 98.44 276 ARG A N 1
ATOM 2057 C CA . ARG A 1 276 ? -6.664 -20 8.227 1 98.44 276 ARG A CA 1
ATOM 2058 C C . ARG A 1 276 ? -5.91 -19.797 9.539 1 98.44 276 ARG A C 1
ATOM 2060 O O . ARG A 1 276 ? -5.945 -20.656 10.422 1 98.44 276 ARG A O 1
ATOM 2067 N N . ALA A 1 277 ? -5.164 -18.656 9.633 1 98.06 277 ALA A N 1
ATOM 2068 C CA . ALA A 1 277 ? -4.422 -18.359 10.859 1 98.06 277 ALA A CA 1
ATOM 2069 C C . ALA A 1 277 ? -5.363 -18.266 12.055 1 98.06 277 ALA A C 1
ATOM 2071 O O . ALA A 1 277 ? -5.059 -18.781 13.133 1 98.06 277 ALA A O 1
ATOM 2072 N N . LEU A 1 278 ? -6.508 -17.609 11.875 1 97.5 278 LEU A N 1
ATOM 2073 C CA . LEU A 1 278 ? -7.496 -17.516 12.945 1 97.5 278 LEU A CA 1
ATOM 2074 C C . LEU A 1 278 ? -8.016 -18.891 13.328 1 97.5 278 LEU A C 1
ATOM 2076 O O . LEU A 1 278 ? -8.094 -19.219 14.516 1 97.5 278 LEU A O 1
ATOM 2080 N N . GLU A 1 279 ? -8.359 -19.703 12.305 1 97.38 279 GLU A N 1
ATOM 2081 C CA . GLU A 1 279 ? -8.906 -21.047 12.523 1 97.38 279 GLU A CA 1
ATOM 2082 C C . GLU A 1 279 ? -7.914 -21.938 13.266 1 97.38 279 GLU A C 1
ATOM 2084 O O . GLU A 1 279 ? -8.305 -22.719 14.133 1 97.38 279 GLU A O 1
ATOM 2089 N N . LEU A 1 280 ? -6.648 -21.766 13.016 1 97.06 280 LEU A N 1
ATOM 2090 C CA . LEU A 1 280 ? -5.637 -22.688 13.531 1 97.06 280 LEU A CA 1
ATOM 2091 C C . LEU A 1 280 ? -4.918 -22.078 14.727 1 97.06 280 LEU A C 1
ATOM 2093 O O . LEU A 1 280 ? -4.031 -22.703 15.312 1 97.06 280 LEU A O 1
ATOM 2097 N N . GLY A 1 281 ? -5.27 -20.812 15.109 1 96.12 281 GLY A N 1
ATOM 2098 C CA . GLY A 1 281 ? -4.629 -20.125 16.219 1 96.12 281 GLY A CA 1
ATOM 2099 C C . GLY A 1 281 ? -3.164 -19.828 15.977 1 96.12 281 GLY A C 1
ATOM 2100 O O . GLY A 1 281 ? -2.324 -20.047 16.844 1 96.12 281 GLY A O 1
ATOM 2101 N N . ARG A 1 282 ? -2.869 -19.422 14.719 1 95.31 282 ARG A N 1
ATOM 2102 C CA . ARG A 1 282 ? -1.5 -19.125 14.32 1 95.31 282 ARG A CA 1
ATOM 2103 C C . ARG A 1 282 ? -1.327 -17.625 14.047 1 95.31 282 ARG A C 1
ATOM 2105 O O . ARG A 1 282 ? -2.303 -16.875 14.062 1 95.31 282 ARG A O 1
ATOM 2112 N N . GLY A 1 283 ? -0.082 -17.156 13.93 1 93.19 283 GLY A N 1
ATOM 2113 C CA . GLY A 1 283 ? 0.237 -15.742 13.734 1 93.19 283 GLY A CA 1
ATOM 2114 C C . GLY A 1 283 ? 0.633 -15.039 15.016 1 93.19 283 GLY A C 1
ATOM 2115 O O . GLY A 1 283 ? 0.325 -15.516 16.109 1 93.19 283 GLY A O 1
ATOM 2116 N N . ARG A 1 284 ? 1.339 -13.938 14.883 1 93.88 284 ARG A N 1
ATOM 2117 C CA . ARG A 1 284 ? 1.771 -13.125 16.016 1 93.88 284 ARG A CA 1
ATOM 2118 C C . ARG A 1 284 ? 1.021 -11.797 16.062 1 93.88 284 ARG A C 1
ATOM 2120 O O . ARG A 1 284 ? 0.823 -11.156 15.023 1 93.88 284 ARG A O 1
ATOM 2127 N N . SER A 1 285 ? 0.691 -11.438 17.219 1 91.81 285 SER A N 1
ATOM 2128 C CA . SER A 1 285 ? -0.014 -10.164 17.375 1 91.81 285 SER A CA 1
ATOM 2129 C C . SER A 1 285 ? 0.951 -8.992 17.312 1 91.81 285 SER A C 1
ATOM 2131 O O . SER A 1 285 ? 2.047 -9.047 17.875 1 91.81 285 SER A O 1
ATOM 2133 N N . ALA A 1 286 ? 0.536 -7.965 16.562 1 90.5 286 ALA A N 1
ATOM 2134 C CA . ALA A 1 286 ? 1.249 -6.691 16.516 1 90.5 286 ALA A CA 1
ATOM 2135 C C . ALA A 1 286 ? 0.275 -5.52 16.438 1 90.5 286 ALA A C 1
ATOM 2137 O O . ALA A 1 286 ? -0.86 -5.68 15.984 1 90.5 286 ALA A O 1
ATOM 2138 N N . HIS A 1 287 ? 0.767 -4.328 16.969 1 86.69 287 HIS A N 1
ATOM 2139 C CA . HIS A 1 287 ? -0.069 -3.135 16.922 1 86.69 287 HIS A CA 1
ATOM 2140 C C . HIS A 1 287 ? 0.625 -1.999 16.188 1 86.69 287 HIS A C 1
ATOM 2142 O O . HIS A 1 287 ? 1.522 -1.353 16.734 1 86.69 287 HIS A O 1
ATOM 2148 N N . LEU A 1 288 ? 0.317 -1.736 14.883 1 83.19 288 LEU A N 1
ATOM 2149 C CA . LEU A 1 288 ? 0.875 -0.647 14.094 1 83.19 288 LEU A CA 1
ATOM 2150 C C . LEU A 1 288 ? -0.198 0.38 13.75 1 83.19 288 LEU A C 1
ATOM 2152 O O . LEU A 1 288 ? -0.015 1.198 12.844 1 83.19 288 LEU A O 1
ATOM 2156 N N . GLY A 1 289 ? -1.24 0.696 14.438 1 70.5 289 GLY A N 1
ATOM 2157 C CA . GLY A 1 289 ? -2.297 1.67 14.203 1 70.5 289 GLY A CA 1
ATOM 2158 C C . GLY A 1 289 ? -3.484 1.489 15.133 1 70.5 289 GLY A C 1
ATOM 2159 O O . GLY A 1 289 ? -3.617 0.454 15.781 1 70.5 289 GLY A O 1
ATOM 2160 N N . MET B 1 1 ? 13.047 -7.371 9.703 1 93.75 1 MET B N 1
ATOM 2161 C CA . MET B 1 1 ? 12.438 -6.043 9.688 1 93.75 1 MET B CA 1
ATOM 2162 C C . MET B 1 1 ? 12.18 -5.547 11.109 1 93.75 1 MET B C 1
ATOM 2164 O O . MET B 1 1 ? 11.953 -6.344 12.016 1 93.75 1 MET B O 1
ATOM 2168 N N . LEU B 1 2 ? 12.266 -4.27 11.312 1 95.69 2 LEU B N 1
ATOM 2169 C CA . LEU B 1 2 ? 11.898 -3.662 12.586 1 95.69 2 LEU B CA 1
ATOM 2170 C C . LEU B 1 2 ? 10.445 -3.199 12.57 1 95.69 2 LEU B C 1
ATOM 2172 O O . LEU B 1 2 ? 10.023 -2.51 11.641 1 95.69 2 LEU B O 1
ATOM 2176 N N . LEU B 1 3 ? 9.703 -3.727 13.516 1 95.69 3 LEU B N 1
ATOM 2177 C CA . LEU B 1 3 ? 8.352 -3.221 13.758 1 95.69 3 LEU B CA 1
ATOM 2178 C C . LEU B 1 3 ? 8.375 -2.07 14.758 1 95.69 3 LEU B C 1
ATOM 2180 O O . LEU B 1 3 ? 8.797 -2.246 15.906 1 95.69 3 LEU B O 1
ATOM 2184 N N . ILE B 1 4 ? 7.938 -0.966 14.328 1 96 4 ILE B N 1
ATOM 2185 C CA . ILE B 1 4 ? 8 0.233 15.156 1 96 4 ILE B CA 1
ATOM 2186 C C . ILE B 1 4 ? 6.59 0.644 15.578 1 96 4 ILE B C 1
ATOM 2188 O O . ILE B 1 4 ? 5.895 1.34 14.836 1 96 4 ILE B O 1
ATOM 2192 N N . GLU B 1 5 ? 6.246 0.287 16.766 1 90.38 5 GLU B N 1
ATOM 2193 C CA . GLU B 1 5 ? 4.902 0.526 17.281 1 90.38 5 GLU B CA 1
ATOM 2194 C C . GLU B 1 5 ? 4.824 1.863 18.016 1 90.38 5 GLU B C 1
ATOM 2196 O O . GLU B 1 5 ? 3.826 2.576 17.906 1 90.38 5 GLU B O 1
ATOM 2201 N N . ASP B 1 6 ? 5.859 2.242 18.703 1 92.31 6 ASP B N 1
ATOM 2202 C CA . ASP B 1 6 ? 5.867 3.469 19.5 1 92.31 6 ASP B CA 1
ATOM 2203 C C . ASP B 1 6 ? 6.57 4.598 18.766 1 92.31 6 ASP B C 1
ATOM 2205 O O . ASP B 1 6 ? 7.617 5.086 19.203 1 92.31 6 ASP B O 1
ATOM 2209 N N . VAL B 1 7 ? 5.984 5.129 17.734 1 96.88 7 VAL B N 1
ATOM 2210 C CA . VAL B 1 7 ? 6.527 6.152 16.859 1 96.88 7 VAL B CA 1
ATOM 2211 C C . VAL B 1 7 ? 6.734 7.453 17.625 1 96.88 7 VAL B C 1
ATOM 2213 O O . VAL B 1 7 ? 7.746 8.133 17.453 1 96.88 7 VAL B O 1
ATOM 2216 N N . ASP B 1 8 ? 5.887 7.746 18.578 1 97 8 ASP B N 1
ATOM 2217 C CA . ASP B 1 8 ? 5.887 9.031 19.266 1 97 8 ASP B CA 1
ATOM 2218 C C . ASP B 1 8 ? 7.148 9.188 20.109 1 97 8 ASP B C 1
ATOM 2220 O O . ASP B 1 8 ? 7.648 10.305 20.281 1 97 8 ASP B O 1
ATOM 2224 N N . SER B 1 9 ? 7.629 8.141 20.625 1 96 9 SER B N 1
ATOM 2225 C CA . SER B 1 9 ? 8.789 8.219 21.5 1 96 9 SER B CA 1
ATOM 2226 C C . SER B 1 9 ? 10.086 8.273 20.703 1 96 9 SER B C 1
ATOM 2228 O O . SER B 1 9 ? 11.148 8.594 21.25 1 96 9 SER B O 1
ATOM 2230 N N . LEU B 1 10 ? 9.977 8.039 19.438 1 97.62 10 LEU B N 1
ATOM 2231 C CA . LEU B 1 10 ? 11.188 7.93 18.641 1 97.62 10 LEU B CA 1
ATOM 2232 C C . LEU B 1 10 ? 11.422 9.195 17.828 1 97.62 10 LEU B C 1
ATOM 2234 O O . LEU B 1 10 ? 12.562 9.5 17.453 1 97.62 10 LEU B O 1
ATOM 2238 N N . VAL B 1 11 ? 10.445 9.992 17.516 1 98.5 11 VAL B N 1
ATOM 2239 C CA . VAL B 1 11 ? 10.555 11.117 16.594 1 98.5 11 VAL B CA 1
ATOM 2240 C C . VAL B 1 11 ? 11.258 12.281 17.281 1 98.5 11 VAL B C 1
ATOM 2242 O O . VAL B 1 11 ? 10.93 12.617 18.438 1 98.5 11 VAL B O 1
ATOM 2245 N N . ASP B 1 12 ? 12.211 12.781 16.688 1 98.56 12 ASP B N 1
ATOM 2246 C CA . ASP B 1 12 ? 12.773 14.109 16.953 1 98.56 12 ASP B CA 1
ATOM 2247 C C . ASP B 1 12 ? 12.266 15.125 15.93 1 98.56 12 ASP B C 1
ATOM 2249 O O . ASP B 1 12 ? 12.68 15.102 14.773 1 98.56 12 ASP B O 1
ATOM 2253 N N . PRO B 1 13 ? 11.445 16.016 16.375 1 98.62 13 PRO B N 1
ATOM 2254 C CA . PRO B 1 13 ? 10.773 16.906 15.422 1 98.62 13 PRO B CA 1
ATOM 2255 C C . PRO B 1 13 ? 11.758 17.719 14.586 1 98.62 13 PRO B C 1
ATOM 2257 O O . PRO B 1 13 ? 11.586 17.859 13.375 1 98.62 13 PRO B O 1
ATOM 2260 N N . ALA B 1 14 ? 12.789 18.281 15.219 1 98.5 14 ALA B N 1
ATOM 2261 C CA . ALA B 1 14 ? 13.75 19.109 14.492 1 98.5 14 ALA B CA 1
ATOM 2262 C C . ALA B 1 14 ? 14.508 18.297 13.453 1 98.5 14 ALA B C 1
ATOM 2264 O O . ALA B 1 14 ? 14.68 18.734 12.312 1 98.5 14 ALA B O 1
ATOM 2265 N N . LYS B 1 15 ? 14.891 17.141 13.844 1 98.69 15 LYS B N 1
ATOM 2266 C CA . LYS B 1 15 ? 15.625 16.281 12.922 1 98.69 15 LYS B CA 1
ATOM 2267 C C . LYS B 1 15 ? 14.719 15.773 11.797 1 98.69 15 LYS B C 1
ATOM 2269 O O . LYS B 1 15 ? 15.164 15.586 10.664 1 98.69 15 LYS B O 1
ATOM 2274 N N . LEU B 1 16 ? 13.461 15.516 12.086 1 98.81 16 LEU B N 1
ATOM 2275 C CA . LEU B 1 16 ? 12.523 15.102 11.047 1 98.81 16 LEU B CA 1
ATOM 2276 C C . LEU B 1 16 ? 12.352 16.203 10.008 1 98.81 16 LEU B C 1
ATOM 2278 O O . LEU B 1 16 ? 12.273 15.914 8.812 1 98.81 16 LEU B O 1
ATOM 2282 N N . VAL B 1 17 ? 12.273 17.516 10.445 1 98.88 17 VAL B N 1
ATOM 2283 C CA . VAL B 1 17 ? 12.195 18.625 9.516 1 98.88 17 VAL B CA 1
ATOM 2284 C C . VAL B 1 17 ? 13.422 18.641 8.609 1 98.88 17 VAL B C 1
ATOM 2286 O O . VAL B 1 17 ? 13.305 18.828 7.395 1 98.88 17 VAL B O 1
ATOM 2289 N N . GLU B 1 18 ? 14.562 18.406 9.195 1 98.62 18 GLU B N 1
ATOM 2290 C CA . GLU B 1 18 ? 15.797 18.328 8.414 1 98.62 18 GLU B CA 1
ATOM 2291 C C . GLU B 1 18 ? 15.758 17.172 7.418 1 98.62 18 GLU B C 1
ATOM 2293 O O . GLU B 1 18 ? 16.156 17.344 6.262 1 98.62 18 GLU B O 1
ATOM 2298 N N . ASP B 1 19 ? 15.297 15.992 7.867 1 98.81 19 ASP B N 1
ATOM 2299 C CA . ASP B 1 19 ? 15.195 14.836 6.98 1 98.81 19 ASP B CA 1
ATOM 2300 C C . ASP B 1 19 ? 14.258 15.125 5.812 1 98.81 19 ASP B C 1
ATOM 2302 O O . ASP B 1 19 ? 14.5 14.68 4.688 1 98.81 19 ASP B O 1
ATOM 2306 N N . ILE B 1 20 ? 13.18 15.836 6.035 1 98.81 20 ILE B N 1
ATOM 2307 C CA . ILE B 1 20 ? 12.234 16.188 4.984 1 98.81 20 ILE B CA 1
ATOM 2308 C C . ILE B 1 20 ? 12.914 17.125 3.982 1 98.81 20 ILE B C 1
ATOM 2310 O O . ILE B 1 20 ? 12.773 16.953 2.768 1 98.81 20 ILE B O 1
ATOM 2314 N N . ALA B 1 21 ? 13.688 18.125 4.492 1 98.69 21 ALA B N 1
ATOM 2315 C CA . ALA B 1 21 ? 14.422 19.031 3.607 1 98.69 21 ALA B CA 1
ATOM 2316 C C . ALA B 1 21 ? 15.43 18.266 2.758 1 98.69 21 ALA B C 1
ATOM 2318 O O . ALA B 1 21 ? 15.562 18.516 1.559 1 98.69 21 ALA B O 1
ATOM 2319 N N . VAL B 1 22 ? 16.078 17.344 3.359 1 98.56 22 VAL B N 1
ATOM 2320 C CA . VAL B 1 22 ? 17.078 16.531 2.658 1 98.56 22 VAL B CA 1
ATOM 2321 C C . VAL B 1 22 ? 16.391 15.711 1.573 1 98.56 22 VAL B C 1
ATOM 2323 O O . VAL B 1 22 ? 16.875 15.625 0.445 1 98.56 22 VAL B O 1
ATOM 2326 N N . ALA B 1 23 ? 15.25 15.117 1.89 1 98.62 23 ALA B N 1
ATOM 2327 C CA . ALA B 1 23 ? 14.508 14.32 0.916 1 98.62 23 ALA B CA 1
ATOM 2328 C C . ALA B 1 23 ? 14.094 15.172 -0.285 1 98.62 23 ALA B C 1
ATOM 2330 O O . ALA B 1 23 ? 14.148 14.703 -1.427 1 98.62 23 ALA B O 1
ATOM 2331 N N . LEU B 1 24 ? 13.719 16.453 -0.065 1 98.19 24 LEU B N 1
ATOM 2332 C CA . LEU B 1 24 ? 13.25 17.328 -1.128 1 98.19 24 LEU B CA 1
ATOM 2333 C C . LEU B 1 24 ? 14.414 17.781 -2.002 1 98.19 24 LEU B C 1
ATOM 2335 O O . LEU B 1 24 ? 14.219 18.141 -3.168 1 98.19 24 LEU B O 1
ATOM 2339 N N . LYS B 1 25 ? 15.602 17.797 -1.443 1 97.38 25 LYS B N 1
ATOM 2340 C CA . LYS B 1 25 ? 16.781 18.219 -2.197 1 97.38 25 LYS B CA 1
ATOM 2341 C C . LYS B 1 25 ? 17.422 17.047 -2.932 1 97.38 25 LYS B C 1
ATOM 2343 O O . LYS B 1 25 ? 18.188 17.25 -3.871 1 97.38 25 LYS B O 1
ATOM 2348 N N . ALA B 1 26 ? 17.109 15.859 -2.51 1 97.62 26 ALA B N 1
ATOM 2349 C CA . ALA B 1 26 ? 17.719 14.664 -3.082 1 97.62 26 ALA B CA 1
ATOM 2350 C C . ALA B 1 26 ? 17.047 14.281 -4.402 1 97.62 26 ALA B C 1
ATOM 2352 O O . ALA B 1 26 ? 15.922 14.703 -4.68 1 97.62 26 ALA B O 1
ATOM 2353 N N . GLU B 1 27 ? 17.875 13.57 -5.223 1 96.88 27 GLU B N 1
ATOM 2354 C CA . GLU B 1 27 ? 17.219 12.891 -6.336 1 96.88 27 GLU B CA 1
ATOM 2355 C C . GLU B 1 27 ? 16.156 11.922 -5.844 1 96.88 27 GLU B C 1
ATOM 2357 O O . GLU B 1 27 ? 16.359 11.195 -4.867 1 96.88 27 GLU B O 1
ATOM 2362 N N . ARG B 1 28 ? 14.961 12.023 -6.449 1 96.81 28 ARG B N 1
ATOM 2363 C CA . ARG B 1 28 ? 13.859 11.18 -6 1 96.81 28 ARG B CA 1
ATOM 2364 C C . ARG B 1 28 ? 12.961 10.781 -7.164 1 96.81 28 ARG B C 1
ATOM 2366 O O . ARG B 1 28 ? 12.984 11.422 -8.219 1 96.81 28 ARG B O 1
ATOM 2373 N N . VAL B 1 29 ? 12.273 9.688 -7.105 1 98.19 29 VAL B N 1
ATOM 2374 C CA . VAL B 1 29 ? 11.227 9.219 -8.008 1 98.19 29 VAL B CA 1
ATOM 2375 C C . VAL B 1 29 ? 9.938 8.961 -7.227 1 98.19 29 VAL B C 1
ATOM 2377 O O . VAL B 1 29 ? 9.938 8.219 -6.242 1 98.19 29 VAL B O 1
ATOM 2380 N N . VAL B 1 30 ? 8.867 9.641 -7.633 1 97.56 30 VAL B N 1
ATOM 2381 C CA . VAL B 1 30 ? 7.613 9.594 -6.895 1 97.56 30 VAL B CA 1
ATOM 2382 C C . VAL B 1 30 ? 6.562 8.844 -7.711 1 97.56 30 VAL B C 1
ATOM 2384 O O . VAL B 1 30 ? 6.387 9.109 -8.898 1 97.56 30 VAL B O 1
ATOM 2387 N N . LEU B 1 31 ? 5.93 7.84 -7.094 1 97.5 31 LEU B N 1
ATOM 2388 C CA . LEU B 1 31 ? 4.789 7.184 -7.723 1 97.5 31 LEU B CA 1
ATOM 2389 C C . LEU B 1 31 ? 3.59 8.117 -7.797 1 97.5 31 LEU B C 1
ATOM 2391 O O . LEU B 1 31 ? 3.146 8.648 -6.773 1 97.5 31 LEU B O 1
ATOM 2395 N N . PRO B 1 32 ? 3.062 8.32 -8.969 1 93.88 32 PRO B N 1
ATOM 2396 C CA . PRO B 1 32 ? 1.874 9.172 -9.055 1 93.88 32 PRO B CA 1
ATOM 2397 C C . PRO B 1 32 ? 0.709 8.641 -8.219 1 93.88 32 PRO B C 1
ATOM 2399 O O . PRO B 1 32 ? 0.473 7.434 -8.18 1 93.88 32 PRO B O 1
ATOM 2402 N N . ARG B 1 33 ? 0.001 9.531 -7.613 1 91.19 33 ARG B N 1
ATOM 2403 C CA . ARG B 1 33 ? -1.064 9.18 -6.676 1 91.19 33 ARG B CA 1
ATOM 2404 C C . ARG B 1 33 ? -2.297 8.664 -7.418 1 91.19 33 ARG B C 1
ATOM 2406 O O . ARG B 1 33 ? -2.713 9.25 -8.422 1 91.19 33 ARG B O 1
ATOM 2413 N N . ARG B 1 34 ? -2.838 7.492 -6.98 1 92.88 34 ARG B N 1
ATOM 2414 C CA . ARG B 1 34 ? -4.141 6.957 -7.371 1 92.88 34 ARG B CA 1
ATOM 2415 C C . ARG B 1 34 ? -4.883 6.395 -6.164 1 92.88 34 ARG B C 1
ATOM 2417 O O . ARG B 1 34 ? -4.266 5.844 -5.25 1 92.88 34 ARG B O 1
ATOM 2424 N N . ALA B 1 35 ? -6.184 6.656 -6.195 1 94.19 35 ALA B N 1
ATOM 2425 C CA . ALA B 1 35 ? -6.965 6.188 -5.055 1 94.19 35 ALA B CA 1
ATOM 2426 C C . ALA B 1 35 ? -8.078 5.25 -5.5 1 94.19 35 ALA B C 1
ATOM 2428 O O . ALA B 1 35 ? -8.57 5.355 -6.629 1 94.19 35 ALA B O 1
ATOM 2429 N N . LEU B 1 36 ? -8.328 4.309 -4.688 1 96.44 36 LEU B N 1
ATOM 2430 C CA . LEU B 1 36 ? -9.508 3.453 -4.754 1 96.44 36 LEU B CA 1
ATOM 2431 C C . LEU B 1 36 ? -10.625 4.008 -3.885 1 96.44 36 LEU B C 1
ATOM 2433 O O . LEU B 1 36 ? -10.398 4.371 -2.729 1 96.44 36 LEU B O 1
ATOM 2437 N N . GLN B 1 37 ? -11.852 4.141 -4.5 1 95.12 37 GLN B N 1
ATOM 2438 C CA . GLN B 1 37 ? -13.008 4.633 -3.758 1 95.12 37 GLN B CA 1
ATOM 2439 C C . GLN B 1 37 ? -14.18 3.662 -3.857 1 95.12 37 GLN B C 1
ATOM 2441 O O . GLN B 1 37 ? -14.508 3.191 -4.945 1 95.12 37 GLN B O 1
ATOM 2446 N N . VAL B 1 38 ? -14.703 3.287 -2.705 1 94.69 38 VAL B N 1
ATOM 2447 C CA . VAL B 1 38 ? -15.875 2.418 -2.674 1 94.69 38 VAL B CA 1
ATOM 2448 C C . VAL B 1 38 ? -16.641 2.627 -1.368 1 94.69 38 VAL B C 1
ATOM 2450 O O . VAL B 1 38 ? -16.047 2.613 -0.286 1 94.69 38 VAL B O 1
ATOM 2453 N N . SER B 1 39 ? -17.922 2.928 -1.425 1 92.31 39 SER B N 1
ATOM 2454 C CA . SER B 1 39 ? -18.828 3.02 -0.284 1 92.31 39 SER B CA 1
ATOM 2455 C C . SER B 1 39 ? -18.25 3.92 0.806 1 92.31 39 SER B C 1
ATOM 2457 O O . SER B 1 39 ? -18.219 3.543 1.979 1 92.31 39 SER B O 1
ATOM 2459 N N . GLY B 1 40 ? -17.688 5.031 0.434 1 91.56 40 GLY B N 1
ATOM 2460 C CA . GLY B 1 40 ? -17.188 6 1.396 1 91.56 40 GLY B CA 1
ATOM 2461 C C . GLY B 1 40 ? -15.727 5.777 1.761 1 91.56 40 GLY B C 1
ATOM 2462 O O . GLY B 1 40 ? -15.117 6.609 2.434 1 91.56 40 GLY B O 1
ATOM 2463 N N . LEU B 1 41 ? -15.211 4.715 1.317 1 93.88 41 LEU B N 1
ATOM 2464 C CA . LEU B 1 41 ? -13.797 4.387 1.514 1 93.88 41 LEU B CA 1
ATOM 2465 C C . LEU B 1 41 ? -12.93 5.078 0.47 1 93.88 41 LEU B C 1
ATOM 2467 O O . LEU B 1 41 ? -13.266 5.086 -0.716 1 93.88 41 LEU B O 1
ATOM 2471 N N . TRP B 1 42 ? -11.938 5.746 0.916 1 94.69 42 TRP B N 1
ATOM 2472 C CA . TRP B 1 42 ? -10.852 6.254 0.094 1 94.69 42 TRP B CA 1
ATOM 2473 C C . TRP B 1 42 ? -9.523 5.617 0.496 1 94.69 42 TRP B C 1
ATOM 2475 O O . TRP B 1 42 ? -9.148 5.633 1.672 1 94.69 42 TRP B O 1
ATOM 2485 N N . PHE B 1 43 ? -8.852 4.996 -0.398 1 97.19 43 PHE B N 1
ATOM 2486 C CA . PHE B 1 43 ? -7.613 4.297 -0.088 1 97.19 43 PHE B CA 1
ATOM 2487 C C . PHE B 1 43 ? -6.559 4.566 -1.152 1 97.19 43 PHE B C 1
ATOM 2489 O O . PHE B 1 43 ? -6.844 4.5 -2.35 1 97.19 43 PHE B O 1
ATOM 2496 N N . ALA B 1 44 ? -5.25 4.863 -0.713 1 96.94 44 ALA B N 1
ATOM 2497 C CA . ALA B 1 44 ? -4.188 5.148 -1.672 1 96.94 44 ALA B CA 1
ATOM 2498 C C . ALA B 1 44 ? -2.836 4.668 -1.153 1 96.94 44 ALA B C 1
ATOM 2500 O O . ALA B 1 44 ? -2.48 4.922 -0 1 96.94 44 ALA B O 1
ATOM 2501 N N . PRO B 1 45 ? -2.129 3.895 -1.931 1 98.12 45 PRO B N 1
ATOM 2502 C CA . PRO B 1 45 ? -0.696 3.715 -1.681 1 98.12 45 PRO B CA 1
ATOM 2503 C C . PRO B 1 45 ? 0.133 4.926 -2.105 1 98.12 45 PRO B C 1
ATOM 2505 O O . PRO B 1 45 ? -0.047 5.441 -3.211 1 98.12 45 PRO B O 1
ATOM 2508 N N . MET B 1 46 ? 0.975 5.457 -1.234 1 97.81 46 MET B N 1
ATOM 2509 C CA . MET B 1 46 ? 1.94 6.52 -1.499 1 97.81 46 MET B CA 1
ATOM 2510 C C . MET B 1 46 ? 3.369 5.988 -1.422 1 97.81 46 MET B C 1
ATOM 2512 O O . MET B 1 46 ? 3.811 5.539 -0.364 1 97.81 46 MET B O 1
ATOM 2516 N N . ALA B 1 47 ? 4.102 6.051 -2.576 1 98.62 47 ALA B N 1
ATOM 2517 C CA . ALA B 1 47 ? 5.441 5.477 -2.586 1 98.62 47 ALA B CA 1
ATOM 2518 C C . ALA B 1 47 ? 6.426 6.391 -3.312 1 98.62 47 ALA B C 1
ATOM 2520 O O . ALA B 1 47 ? 6.051 7.094 -4.254 1 98.62 47 ALA B O 1
ATOM 2521 N N . ALA B 1 48 ? 7.676 6.414 -2.879 1 98.69 48 ALA B N 1
ATOM 2522 C CA . ALA B 1 48 ? 8.766 7.148 -3.518 1 98.69 48 ALA B CA 1
ATOM 2523 C C . ALA B 1 48 ? 10.117 6.512 -3.197 1 98.69 48 ALA B C 1
ATOM 2525 O O . ALA B 1 48 ? 10.258 5.824 -2.182 1 98.69 48 ALA B O 1
ATOM 2526 N N . TYR B 1 49 ? 11 6.652 -4.09 1 98.62 49 TYR B N 1
ATOM 2527 C CA . TYR B 1 49 ? 12.422 6.434 -3.852 1 98.62 49 TYR B CA 1
ATOM 2528 C C . TYR B 1 49 ? 13.141 7.75 -3.6 1 98.62 49 TYR B C 1
ATOM 2530 O O . TYR B 1 49 ? 12.969 8.711 -4.348 1 98.62 49 TYR B O 1
ATOM 2538 N N . VAL B 1 50 ? 13.867 7.871 -2.531 1 98.5 50 VAL B N 1
ATOM 2539 C CA . VAL B 1 50 ? 14.719 9.023 -2.23 1 98.5 50 VAL B CA 1
ATOM 2540 C C . VAL B 1 50 ? 16.172 8.57 -2.084 1 98.5 50 VAL B C 1
ATOM 2542 O O . VAL B 1 50 ? 16.484 7.719 -1.245 1 98.5 50 VAL B O 1
ATOM 2545 N N . ARG B 1 51 ? 17.062 9.156 -2.922 1 97.69 51 ARG B N 1
ATOM 2546 C CA . ARG B 1 51 ? 18.484 8.797 -2.834 1 97.69 51 ARG B CA 1
ATOM 2547 C C . ARG B 1 51 ? 19.016 9.039 -1.429 1 97.69 51 ARG B C 1
ATOM 2549 O O . ARG B 1 51 ? 18.828 10.117 -0.861 1 97.69 51 ARG B O 1
ATOM 2556 N N . GLY B 1 52 ? 19.562 8.023 -0.862 1 97.69 52 GLY B N 1
ATOM 2557 C CA . GLY B 1 52 ? 20.156 8.148 0.464 1 97.69 52 GLY B CA 1
ATOM 2558 C C . GLY B 1 52 ? 19.234 7.656 1.567 1 97.69 52 GLY B C 1
ATOM 2559 O O . GLY B 1 52 ? 19.688 7.383 2.682 1 97.69 52 GLY B O 1
ATOM 2560 N N . MET B 1 53 ? 17.969 7.516 1.303 1 98.12 53 MET B N 1
ATOM 2561 C CA . MET B 1 53 ? 17.031 7.09 2.336 1 98.12 53 MET B CA 1
ATOM 2562 C C . MET B 1 53 ? 16.422 5.734 1.994 1 98.12 53 MET B C 1
ATOM 2564 O O . MET B 1 53 ? 16.109 4.949 2.889 1 98.12 53 MET B O 1
ATOM 2568 N N . GLY B 1 54 ? 16.188 5.477 0.642 1 97.56 54 GLY B N 1
ATOM 2569 C CA . GLY B 1 54 ? 15.641 4.195 0.229 1 97.56 54 GLY B CA 1
ATOM 2570 C C . GLY B 1 54 ? 14.258 4.309 -0.382 1 97.56 54 GLY B C 1
ATOM 2571 O O . GLY B 1 54 ? 13.906 5.352 -0.94 1 97.56 54 GLY B O 1
ATOM 2572 N N . LEU B 1 55 ? 13.57 3.184 -0.463 1 98.62 55 LEU B N 1
ATOM 2573 C CA . LEU B 1 55 ? 12.203 3.072 -0.975 1 98.62 55 LEU B CA 1
ATOM 2574 C C . LEU B 1 55 ? 11.195 3.01 0.169 1 98.62 55 LEU B C 1
ATOM 2576 O O . LEU B 1 55 ? 11.258 2.105 1.006 1 98.62 55 LEU B O 1
ATOM 2580 N N . GLY B 1 56 ? 10.344 3.99 0.22 1 98.69 56 GLY B N 1
ATOM 2581 C CA . GLY B 1 56 ? 9.297 4.027 1.225 1 98.69 56 GLY B CA 1
ATOM 2582 C C . GLY B 1 56 ? 7.902 4.016 0.629 1 98.69 56 GLY B C 1
ATOM 2583 O O . GLY B 1 56 ? 7.676 4.562 -0.453 1 98.69 56 GLY B O 1
ATOM 2584 N N . ALA B 1 57 ? 6.988 3.357 1.32 1 98.69 57 ALA B N 1
ATOM 2585 C CA . ALA B 1 57 ? 5.582 3.322 0.924 1 98.69 57 ALA B CA 1
ATOM 2586 C C . ALA B 1 57 ? 4.668 3.473 2.135 1 98.69 57 ALA B C 1
ATOM 2588 O O . ALA B 1 57 ? 4.969 2.959 3.217 1 98.69 57 ALA B O 1
ATOM 2589 N N . LYS B 1 58 ? 3.627 4.172 1.925 1 98.5 58 LYS B N 1
ATOM 2590 C CA . LYS B 1 58 ? 2.549 4.277 2.902 1 98.5 58 LYS B CA 1
ATOM 2591 C C . LYS B 1 58 ? 1.222 3.809 2.309 1 98.5 58 LYS B C 1
ATOM 2593 O O . LYS B 1 58 ? 0.839 4.234 1.217 1 98.5 58 LYS B O 1
ATOM 2598 N N . LEU B 1 59 ? 0.606 2.848 2.939 1 98.38 59 LEU B N 1
ATOM 2599 C CA . LEU B 1 59 ? -0.78 2.48 2.67 1 98.38 59 LEU B CA 1
ATOM 2600 C C . LEU B 1 59 ? -1.733 3.266 3.564 1 98.38 59 LEU B C 1
ATOM 2602 O O . LEU B 1 59 ? -1.774 3.047 4.777 1 98.38 59 LEU B O 1
ATOM 2606 N N . VAL B 1 60 ? -2.523 4.184 2.926 1 97.38 60 VAL B N 1
ATOM 2607 C CA . VAL B 1 60 ? -3.338 5.082 3.736 1 97.38 60 VAL B CA 1
ATOM 2608 C C . VAL B 1 60 ? -4.785 5.055 3.244 1 97.38 60 VAL B C 1
ATOM 2610 O O . VAL B 1 60 ? -5.035 4.938 2.041 1 97.38 60 VAL B O 1
ATOM 2613 N N . GLY B 1 61 ? -5.68 5.105 4.203 1 96.06 61 GLY B N 1
ATOM 2614 C CA . GLY B 1 61 ? -7.094 5.191 3.869 1 96.06 61 GLY B CA 1
ATOM 2615 C C . GLY B 1 61 ? -7.863 6.137 4.77 1 96.06 61 GLY B C 1
ATOM 2616 O O . GLY B 1 61 ? -7.395 6.484 5.855 1 96.06 61 GLY B O 1
ATOM 2617 N N . ILE B 1 62 ? -8.922 6.738 4.195 1 94.81 62 ILE B N 1
ATOM 2618 C CA . ILE B 1 62 ? -9.992 7.379 4.953 1 94.81 62 ILE B CA 1
ATOM 2619 C C . ILE B 1 62 ? -11.195 6.438 5.047 1 94.81 62 ILE B C 1
ATOM 2621 O O . ILE B 1 62 ? -11.836 6.133 4.035 1 94.81 62 ILE B O 1
ATOM 2625 N N . PHE B 1 63 ? -11.445 5.883 6.184 1 94.5 63 PHE B N 1
ATOM 2626 C CA . PHE B 1 63 ? -12.438 4.836 6.41 1 94.5 63 PHE B CA 1
ATOM 2627 C C . PHE B 1 63 ? -13.68 5.406 7.078 1 94.5 63 PHE B C 1
ATOM 2629 O O . PHE B 1 63 ? -13.586 6.09 8.102 1 94.5 63 PHE B O 1
ATOM 2636 N N . PRO B 1 64 ? -14.852 5.137 6.59 1 89.81 64 PRO B N 1
ATOM 2637 C CA . PRO B 1 64 ? -16.094 5.754 7.043 1 89.81 64 PRO B CA 1
ATOM 2638 C C . PRO B 1 64 ? -16.359 5.531 8.531 1 89.81 64 PRO B C 1
ATOM 2640 O O . PRO B 1 64 ? -16.938 6.395 9.195 1 89.81 64 PRO B O 1
ATOM 2643 N N . ARG B 1 65 ? -15.969 4.41 9.125 1 93.44 65 ARG B N 1
ATOM 2644 C CA . ARG B 1 65 ? -16.219 4.113 10.531 1 93.44 65 ARG B CA 1
ATOM 2645 C C . ARG B 1 65 ? -14.922 4.039 11.32 1 93.44 65 ARG B C 1
ATOM 2647 O O . ARG B 1 65 ? -14.859 3.408 12.375 1 93.44 65 ARG B O 1
ATOM 2654 N N . GLY B 1 66 ? -13.898 4.613 10.609 1 93.12 66 GLY B N 1
ATOM 2655 C CA . GLY B 1 66 ? -12.617 4.629 11.297 1 93.12 66 GLY B CA 1
ATOM 2656 C C . GLY B 1 66 ? -12.555 5.645 12.43 1 93.12 66 GLY B C 1
ATOM 2657 O O . GLY B 1 66 ? -13.148 6.719 12.336 1 93.12 66 GLY B O 1
ATOM 2658 N N . SER B 1 67 ? -11.828 5.375 13.492 1 91.19 67 SER B N 1
ATOM 2659 C CA . SER B 1 67 ? -11.523 6.289 14.586 1 91.19 67 SER B CA 1
ATOM 2660 C C . SER B 1 67 ? -10.086 6.113 15.07 1 91.19 67 SER B C 1
ATOM 2662 O O . SER B 1 67 ? -9.789 5.195 15.836 1 91.19 67 SER B O 1
ATOM 2664 N N . PRO B 1 68 ? -9.242 7.039 14.562 1 91.75 68 PRO B N 1
ATOM 2665 C CA . PRO B 1 68 ? -9.469 8.172 13.672 1 91.75 68 PRO B CA 1
ATOM 2666 C C . PRO B 1 68 ? -9.797 7.742 12.242 1 91.75 68 PRO B C 1
ATOM 2668 O O . PRO B 1 68 ? -9.578 6.582 11.875 1 91.75 68 PRO B O 1
ATOM 2671 N N . PRO B 1 69 ? -10.305 8.617 11.438 1 91.44 69 PRO B N 1
ATOM 2672 C CA . PRO B 1 69 ? -10.75 8.242 10.094 1 91.44 69 PRO B CA 1
ATOM 2673 C C . PRO B 1 69 ? -9.594 7.91 9.156 1 91.44 69 PRO B C 1
ATOM 2675 O O . PRO B 1 69 ? -9.75 7.094 8.242 1 91.44 69 PRO B O 1
ATOM 2678 N N . VAL B 1 70 ? -8.492 8.547 9.375 1 94.25 70 VAL B N 1
ATOM 2679 C CA . VAL B 1 70 ? -7.312 8.281 8.562 1 94.25 70 VAL B CA 1
ATOM 2680 C C . VAL B 1 70 ? -6.457 7.207 9.227 1 94.25 70 VAL B C 1
ATOM 2682 O O . VAL B 1 70 ? -6.031 7.359 10.375 1 94.25 70 VAL B O 1
ATOM 2685 N N . ARG B 1 71 ? -6.262 6.098 8.57 1 95.5 71 ARG B N 1
ATOM 2686 C CA . ARG B 1 71 ? -5.418 5 9.023 1 95.5 71 ARG B CA 1
ATOM 2687 C C . ARG B 1 71 ? -4.367 4.645 7.98 1 95.5 71 ARG B C 1
ATOM 2689 O O . ARG B 1 71 ? -4.625 4.723 6.781 1 95.5 71 ARG B O 1
ATOM 2696 N N . ALA B 1 72 ? -3.188 4.25 8.523 1 97.19 72 ALA B N 1
ATOM 2697 C CA . ALA B 1 72 ? -2.125 4.016 7.547 1 97.19 72 ALA B CA 1
ATOM 2698 C C . ALA B 1 72 ? -1.084 3.043 8.094 1 97.19 72 ALA B C 1
ATOM 2700 O O . ALA B 1 72 ? -0.983 2.852 9.305 1 97.19 72 ALA B O 1
ATOM 2701 N N . LEU B 1 73 ? -0.385 2.406 7.246 1 98.19 73 LEU B N 1
ATOM 2702 C CA . LEU B 1 73 ? 0.819 1.616 7.477 1 98.19 73 LEU B CA 1
ATOM 2703 C C . LEU B 1 73 ? 1.979 2.133 6.633 1 98.19 73 LEU B C 1
ATOM 2705 O O . LEU B 1 73 ? 1.815 2.393 5.438 1 98.19 73 LEU B O 1
ATOM 2709 N N . SER B 1 74 ? 3.148 2.359 7.262 1 98.44 74 SER B N 1
ATOM 2710 C CA . SER B 1 74 ? 4.348 2.793 6.547 1 98.44 74 SER B CA 1
ATOM 2711 C C . SER B 1 74 ? 5.398 1.69 6.508 1 98.44 74 SER B C 1
ATOM 2713 O O . SER B 1 74 ? 5.613 0.995 7.504 1 98.44 74 SER B O 1
ATOM 2715 N N . VAL B 1 75 ? 6.008 1.596 5.375 1 98.62 75 VAL B N 1
ATOM 2716 C CA . VAL B 1 75 ? 6.996 0.538 5.191 1 98.62 75 VAL B CA 1
ATOM 2717 C C . VAL B 1 75 ? 8.227 1.099 4.484 1 98.62 75 VAL B C 1
ATOM 2719 O O . VAL B 1 75 ? 8.109 1.897 3.553 1 98.62 75 VAL B O 1
ATOM 2722 N N . LEU B 1 76 ? 9.453 0.708 4.98 1 98.62 76 LEU B N 1
ATOM 2723 C CA . LEU B 1 76 ? 10.734 1.057 4.371 1 98.62 76 LEU B CA 1
ATOM 2724 C C . LEU B 1 76 ? 11.406 -0.178 3.787 1 98.62 76 LEU B C 1
ATOM 2726 O O . LEU B 1 76 ? 11.547 -1.198 4.465 1 98.62 76 LEU B O 1
ATOM 2730 N N . PHE B 1 77 ? 11.766 -0.035 2.537 1 98.12 77 PHE B N 1
ATOM 2731 C CA . PHE B 1 77 ? 12.5 -1.096 1.854 1 98.12 77 PHE B CA 1
ATOM 2732 C C . PHE B 1 77 ? 13.93 -0.66 1.554 1 98.12 77 PHE B C 1
ATOM 2734 O O . PHE B 1 77 ? 14.172 0.508 1.246 1 98.12 77 PHE B O 1
ATOM 2741 N N . ASP B 1 78 ? 14.852 -1.655 1.657 1 96.5 78 ASP B N 1
ATOM 2742 C CA . ASP B 1 78 ? 16.125 -1.469 0.976 1 96.5 78 ASP B CA 1
ATOM 2743 C C . ASP B 1 78 ? 15.945 -1.483 -0.541 1 96.5 78 ASP B C 1
ATOM 2745 O O . ASP B 1 78 ? 15.5 -2.482 -1.108 1 96.5 78 ASP B O 1
ATOM 2749 N N . ALA B 1 79 ? 16.266 -0.384 -1.2 1 95.62 79 ALA B N 1
ATOM 2750 C CA . ALA B 1 79 ? 15.953 -0.202 -2.615 1 95.62 79 ALA B CA 1
ATOM 2751 C C . ALA B 1 79 ? 16.781 -1.141 -3.484 1 95.62 79 ALA B C 1
ATOM 2753 O O . ALA B 1 79 ? 16.453 -1.373 -4.652 1 95.62 79 ALA B O 1
ATOM 2754 N N . GLU B 1 80 ? 17.906 -1.685 -2.955 1 94.5 80 GLU B N 1
ATOM 2755 C CA . GLU B 1 80 ? 18.781 -2.562 -3.732 1 94.5 80 GLU B CA 1
ATOM 2756 C C . GLU B 1 80 ? 18.391 -4.027 -3.551 1 94.5 80 GLU B C 1
ATOM 2758 O O . GLU B 1 80 ? 18.266 -4.766 -4.527 1 94.5 80 GLU B O 1
ATOM 2763 N N . THR B 1 81 ? 18.062 -4.445 -2.326 1 95.25 81 THR B N 1
ATOM 2764 C CA . THR B 1 81 ? 17.875 -5.863 -2.031 1 95.25 81 THR B CA 1
ATOM 2765 C C . THR B 1 81 ? 16.375 -6.195 -1.919 1 95.25 81 THR B C 1
ATOM 2767 O O . THR B 1 81 ? 15.992 -7.355 -2.027 1 95.25 81 THR B O 1
ATOM 2770 N N . GLY B 1 82 ? 15.586 -5.16 -1.598 1 95.81 82 GLY B N 1
ATOM 2771 C CA . GLY B 1 82 ? 14.156 -5.391 -1.408 1 95.81 82 GLY B CA 1
ATOM 2772 C C . GLY B 1 82 ? 13.812 -5.832 0 1 95.81 82 GLY B C 1
ATOM 2773 O O . GLY B 1 82 ? 12.641 -6.094 0.302 1 95.81 82 GLY B O 1
ATOM 2774 N N . GLU B 1 83 ? 14.859 -5.949 0.811 1 95.69 83 GLU B N 1
ATOM 2775 C CA . GLU B 1 83 ? 14.586 -6.277 2.207 1 95.69 83 GLU B CA 1
ATOM 2776 C C . GLU B 1 83 ? 13.695 -5.23 2.859 1 95.69 83 GLU B C 1
ATOM 2778 O O . GLU B 1 83 ? 13.883 -4.027 2.656 1 95.69 83 GLU B O 1
ATOM 2783 N N . ILE B 1 84 ? 12.656 -5.719 3.586 1 97.12 84 ILE B N 1
ATOM 2784 C CA . ILE B 1 84 ? 11.852 -4.797 4.387 1 97.12 84 ILE B CA 1
ATOM 2785 C C . ILE B 1 84 ? 12.625 -4.398 5.641 1 97.12 84 ILE B C 1
ATOM 2787 O O . ILE B 1 84 ? 12.906 -5.242 6.496 1 97.12 84 ILE B O 1
ATOM 2791 N N . LEU B 1 85 ? 12.953 -3.195 5.738 1 97.94 85 LEU B N 1
ATOM 2792 C CA . LEU B 1 85 ? 13.773 -2.715 6.848 1 97.94 85 LEU B CA 1
ATOM 2793 C C . LEU B 1 85 ? 12.914 -2.398 8.062 1 97.94 85 LEU B C 1
ATOM 2795 O O . LEU B 1 85 ? 13.281 -2.727 9.195 1 97.94 85 LEU B O 1
ATOM 2799 N N . ALA B 1 86 ? 11.758 -1.82 7.805 1 97.94 86 ALA B N 1
ATOM 2800 C CA . ALA B 1 86 ? 10.914 -1.423 8.922 1 97.94 86 ALA B CA 1
ATOM 2801 C C . ALA B 1 86 ? 9.461 -1.262 8.484 1 97.94 86 ALA B C 1
ATOM 2803 O O . ALA B 1 86 ? 9.188 -0.944 7.32 1 97.94 86 ALA B O 1
ATOM 2804 N N . ALA B 1 87 ? 8.57 -1.541 9.336 1 97.69 87 ALA B N 1
ATOM 2805 C CA . ALA B 1 87 ? 7.164 -1.161 9.297 1 97.69 87 ALA B CA 1
ATOM 2806 C C . ALA B 1 87 ? 6.766 -0.384 10.547 1 97.69 87 ALA B C 1
ATOM 2808 O O . ALA B 1 87 ? 7.195 -0.717 11.656 1 97.69 87 ALA B O 1
ATOM 2809 N N . ALA B 1 88 ? 5.965 0.642 10.375 1 97.75 88 ALA B N 1
ATOM 2810 C CA . ALA B 1 88 ? 5.629 1.503 11.508 1 97.75 88 ALA B CA 1
ATOM 2811 C C . ALA B 1 88 ? 4.168 1.936 11.453 1 97.75 88 ALA B C 1
ATOM 2813 O O . ALA B 1 88 ? 3.516 1.812 10.414 1 97.75 88 ALA B O 1
ATOM 2814 N N . ASP B 1 89 ? 3.705 2.348 12.602 1 96.62 89 ASP B N 1
ATOM 2815 C CA . ASP B 1 89 ? 2.396 2.992 12.672 1 96.62 89 ASP B CA 1
ATOM 2816 C C . ASP B 1 89 ? 2.332 4.211 11.758 1 96.62 89 ASP B C 1
ATOM 2818 O O . ASP B 1 89 ? 2.801 5.293 12.125 1 96.62 89 ASP B O 1
ATOM 2822 N N . GLY B 1 90 ? 1.729 4.012 10.562 1 96.94 90 GLY B N 1
ATOM 2823 C CA . GLY B 1 90 ? 1.666 5.051 9.547 1 96.94 90 GLY B CA 1
ATOM 2824 C C . GLY B 1 90 ? 0.747 6.195 9.922 1 96.94 90 GLY B C 1
ATOM 2825 O O . GLY B 1 90 ? 0.884 7.305 9.406 1 96.94 90 GLY B O 1
ATOM 2826 N N . THR B 1 91 ? -0.237 5.891 10.773 1 96.5 91 THR B N 1
ATOM 2827 C CA . THR B 1 91 ? -1.163 6.934 11.203 1 96.5 91 THR B CA 1
ATOM 2828 C C . THR B 1 91 ? -0.438 8.008 12.016 1 96.5 91 THR B C 1
ATOM 2830 O O . THR B 1 91 ? -0.547 9.195 11.719 1 96.5 91 THR B O 1
ATOM 2833 N N . LYS B 1 92 ? 0.349 7.574 12.945 1 97 92 LYS B N 1
ATOM 2834 C CA . LYS B 1 92 ? 1.126 8.508 13.758 1 97 92 LYS B CA 1
ATOM 2835 C C . LYS B 1 92 ? 2.217 9.18 12.93 1 97 92 LYS B C 1
ATOM 2837 O O . LYS B 1 92 ? 2.439 10.391 13.047 1 97 92 LYS B O 1
ATOM 2842 N N . LEU B 1 93 ? 2.836 8.438 12.039 1 98 93 LEU B N 1
ATOM 2843 C CA . LEU B 1 93 ? 3.887 9.008 11.203 1 98 93 LEU B CA 1
ATOM 2844 C C . LEU B 1 93 ? 3.318 10.062 10.266 1 98 93 LEU B C 1
ATOM 2846 O O . LEU B 1 93 ? 3.99 11.047 9.953 1 98 93 LEU B O 1
ATOM 2850 N N . THR B 1 94 ? 2.1 9.836 9.766 1 97.62 94 THR B N 1
ATOM 2851 C CA . THR B 1 94 ? 1.438 10.836 8.938 1 97.62 94 THR B CA 1
ATOM 2852 C C . THR B 1 94 ? 1.274 12.148 9.703 1 97.62 94 THR B C 1
ATOM 2854 O O . THR B 1 94 ? 1.535 13.227 9.164 1 97.62 94 THR B O 1
ATOM 2857 N N . GLY B 1 95 ? 0.872 12.008 10.992 1 98.12 95 GLY B N 1
ATOM 2858 C CA . GLY B 1 95 ? 0.776 13.203 11.82 1 98.12 95 GLY B CA 1
ATOM 2859 C C . GLY B 1 95 ? 2.09 13.953 11.938 1 98.12 95 GLY B C 1
ATOM 2860 O O . GLY B 1 95 ? 2.146 15.156 11.695 1 98.12 95 GLY B O 1
ATOM 2861 N N . TRP B 1 96 ? 3.109 13.242 12.219 1 98.75 96 TRP B N 1
ATOM 2862 C CA . TRP B 1 96 ? 4.426 13.828 12.453 1 98.75 96 TRP B CA 1
ATOM 2863 C C . TRP B 1 96 ? 4.965 14.469 11.172 1 98.75 96 TRP B C 1
ATOM 2865 O O . TRP B 1 96 ? 5.371 15.633 11.18 1 98.75 96 TRP B O 1
ATOM 2875 N N . ARG B 1 97 ? 4.914 13.758 10.086 1 98.69 97 ARG B N 1
ATOM 2876 C CA . ARG B 1 97 ? 5.582 14.266 8.898 1 98.69 97 ARG B CA 1
ATOM 2877 C C . ARG B 1 97 ? 4.793 15.414 8.273 1 98.69 97 ARG B C 1
ATOM 2879 O O . ARG B 1 97 ? 5.371 16.328 7.684 1 98.69 97 ARG B O 1
ATOM 2886 N N . THR B 1 98 ? 3.455 15.43 8.383 1 98.56 98 THR B N 1
ATOM 2887 C CA . THR B 1 98 ? 2.654 16.547 7.891 1 98.56 98 THR B CA 1
ATOM 2888 C C . THR B 1 98 ? 2.965 17.828 8.664 1 98.56 98 THR B C 1
ATOM 2890 O O . THR B 1 98 ? 3.18 18.875 8.07 1 98.56 98 THR B O 1
ATOM 2893 N N . ALA B 1 99 ? 3.082 17.672 9.945 1 98.88 99 ALA B N 1
ATOM 2894 C CA . ALA B 1 99 ? 3.398 18.812 10.789 1 98.88 99 ALA B CA 1
ATOM 2895 C C . ALA B 1 99 ? 4.828 19.297 10.555 1 98.88 99 ALA B C 1
ATOM 2897 O O . ALA B 1 99 ? 5.09 20.5 10.539 1 98.88 99 ALA B O 1
ATOM 2898 N N . ALA B 1 100 ? 5.691 18.391 10.375 1 98.94 100 ALA B N 1
ATOM 2899 C CA . ALA B 1 100 ? 7.082 18.75 10.109 1 98.94 100 ALA B CA 1
ATOM 2900 C C . ALA B 1 100 ? 7.219 19.5 8.789 1 98.94 100 ALA B C 1
ATOM 2902 O O . ALA B 1 100 ? 7.965 20.469 8.695 1 98.94 100 ALA B O 1
ATOM 2903 N N . ALA B 1 101 ? 6.586 19.062 7.777 1 98.81 101 ALA B N 1
ATOM 2904 C CA . ALA B 1 101 ? 6.582 19.781 6.5 1 98.81 101 ALA B CA 1
ATOM 2905 C C . ALA B 1 101 ? 5.988 21.172 6.652 1 98.81 101 ALA B C 1
ATOM 2907 O O . ALA B 1 101 ? 6.488 22.125 6.059 1 98.81 101 ALA B O 1
ATOM 2908 N N . SER B 1 102 ? 4.902 21.281 7.43 1 98.88 102 SER B N 1
ATOM 2909 C CA . SER B 1 102 ? 4.32 22.578 7.73 1 98.88 102 SER B CA 1
ATOM 2910 C C . SER B 1 102 ? 5.332 23.5 8.414 1 98.88 102 SER B C 1
ATOM 2912 O O . SER B 1 102 ? 5.395 24.688 8.117 1 98.88 102 SER B O 1
ATOM 2914 N N . ALA B 1 103 ? 6.129 22.922 9.32 1 98.88 103 ALA B N 1
ATOM 2915 C CA . ALA B 1 103 ? 7.125 23.703 10.039 1 98.88 103 ALA B CA 1
ATOM 2916 C C . ALA B 1 103 ? 8.234 24.172 9.094 1 98.88 103 ALA B C 1
ATOM 2918 O O . ALA B 1 103 ? 8.703 25.312 9.195 1 98.88 103 ALA B O 1
ATOM 2919 N N . LEU B 1 104 ? 8.641 23.344 8.195 1 98.69 104 LEU B N 1
ATOM 2920 C CA . LEU B 1 104 ? 9.609 23.719 7.176 1 98.69 104 LEU B CA 1
ATOM 2921 C C . LEU B 1 104 ? 9.086 24.891 6.34 1 98.69 104 LEU B C 1
ATOM 2923 O O . LEU B 1 104 ? 9.797 25.859 6.105 1 98.69 104 LEU B O 1
ATOM 2927 N N . ALA B 1 105 ? 7.836 24.797 5.914 1 98.5 105 ALA B N 1
ATOM 2928 C CA . ALA B 1 105 ? 7.195 25.859 5.152 1 98.5 105 ALA B CA 1
ATOM 2929 C C . ALA B 1 105 ? 7.125 27.156 5.965 1 98.5 105 ALA B C 1
ATOM 2931 O O . ALA B 1 105 ? 7.41 28.234 5.453 1 98.5 105 ALA B O 1
ATOM 2932 N N . ALA B 1 106 ? 6.773 27.031 7.215 1 98.56 106 ALA B N 1
ATOM 2933 C CA . ALA B 1 106 ? 6.668 28.188 8.086 1 98.56 106 ALA B CA 1
ATOM 2934 C C . ALA B 1 106 ? 8.008 28.906 8.211 1 98.56 106 ALA B C 1
ATOM 2936 O O . ALA B 1 106 ? 8.07 30.141 8.164 1 98.56 106 ALA B O 1
ATOM 2937 N N . ARG B 1 107 ? 9.07 28.156 8.328 1 97.88 107 ARG B N 1
ATOM 2938 C CA . ARG B 1 107 ? 10.406 28.75 8.375 1 97.88 107 ARG B CA 1
ATOM 2939 C C . ARG B 1 107 ? 10.711 29.516 7.102 1 97.88 107 ARG B C 1
ATOM 2941 O O . ARG B 1 107 ? 11.188 30.656 7.152 1 97.88 107 ARG B O 1
ATOM 2948 N N . LEU B 1 108 ? 10.43 28.969 6.008 1 97.12 108 LEU B N 1
ATOM 2949 C CA . LEU B 1 108 ? 10.695 29.594 4.715 1 97.12 108 LEU B CA 1
ATOM 2950 C C . LEU B 1 108 ? 9.844 30.844 4.539 1 97.12 108 LEU B C 1
ATOM 2952 O O . LEU B 1 108 ? 10.25 31.781 3.852 1 97.12 108 LEU B O 1
ATOM 2956 N N . LEU B 1 109 ? 8.672 30.812 5.223 1 97.5 109 LEU B N 1
ATOM 2957 C CA . LEU B 1 109 ? 7.758 31.938 5.086 1 97.5 109 LEU B CA 1
ATOM 2958 C C . LEU B 1 109 ? 8.047 33 6.141 1 97.5 109 LEU B C 1
ATOM 2960 O O . LEU B 1 109 ? 7.348 34.031 6.215 1 97.5 109 LEU B O 1
ATOM 2964 N N . GLY B 1 110 ? 9.031 32.781 7.047 1 96.38 110 GLY B N 1
ATOM 2965 C CA . GLY B 1 110 ? 9.539 33.844 7.906 1 96.38 110 GLY B CA 1
ATOM 2966 C C . GLY B 1 110 ? 9.023 33.75 9.328 1 96.38 110 GLY B C 1
ATOM 2967 O O . GLY B 1 110 ? 9.133 34.719 10.094 1 96.38 110 GLY B O 1
ATOM 2968 N N . VAL B 1 111 ? 8.469 32.625 9.625 1 97.81 111 VAL B N 1
ATOM 2969 C CA . VAL B 1 111 ? 8.016 32.469 11.008 1 97.81 111 VAL B CA 1
ATOM 2970 C C . VAL B 1 111 ? 9.227 32.406 11.938 1 97.81 111 VAL B C 1
ATOM 2972 O O . VAL B 1 111 ? 10.188 31.672 11.656 1 97.81 111 VAL B O 1
ATOM 2975 N N . THR B 1 112 ? 9.102 33.094 13.078 1 96.94 112 THR B N 1
ATOM 2976 C CA . THR B 1 112 ? 10.219 33.156 14.008 1 96.94 112 THR B CA 1
ATOM 2977 C C . THR B 1 112 ? 9.828 32.594 15.367 1 96.94 112 THR B C 1
ATOM 2979 O O . THR B 1 112 ? 8.656 32.312 15.617 1 96.94 112 THR B O 1
ATOM 2982 N N . GLU B 1 113 ? 10.836 32.406 16.109 1 97.88 113 GLU B N 1
ATOM 2983 C CA . GLU B 1 113 ? 10.609 31.953 17.484 1 97.88 113 GLU B CA 1
ATOM 2984 C C . GLU B 1 113 ? 9.711 32.938 18.234 1 97.88 113 GLU B C 1
ATOM 2986 O O . GLU B 1 113 ? 9.852 34.156 18.094 1 97.88 113 GLU B O 1
ATOM 2991 N N . GLY B 1 114 ? 8.867 32.312 19.031 1 97.94 114 GLY B N 1
ATOM 2992 C CA . GLY B 1 114 ? 8.016 33.125 19.875 1 97.94 114 GLY B CA 1
ATOM 2993 C C . GLY B 1 114 ? 6.715 33.531 19.203 1 97.94 114 GLY B C 1
ATOM 2994 O O . GLY B 1 114 ? 5.84 34.125 19.828 1 97.94 114 GLY B O 1
ATOM 2995 N N . ALA B 1 115 ? 6.59 33.156 17.953 1 97.75 115 ALA B N 1
ATOM 2996 C CA . ALA B 1 115 ? 5.383 33.531 17.234 1 97.75 115 ALA B CA 1
ATOM 2997 C C . ALA B 1 115 ? 4.137 32.938 17.891 1 97.75 115 ALA B C 1
ATOM 2999 O O . ALA B 1 115 ? 4.176 31.859 18.453 1 97.75 115 ALA B O 1
ATOM 3000 N N . ILE B 1 116 ? 3.049 33.719 17.781 1 98.31 116 ILE B N 1
ATOM 3001 C CA . ILE B 1 116 ? 1.751 33.219 18.234 1 98.31 116 ILE B CA 1
ATOM 3002 C C . ILE B 1 116 ? 1.117 32.344 17.156 1 98.31 116 ILE B C 1
ATOM 3004 O O . ILE B 1 116 ? 1.006 32.75 16 1 98.31 116 ILE B O 1
ATOM 3008 N N . VAL B 1 117 ? 0.764 31.156 17.609 1 98.62 117 VAL B N 1
ATOM 3009 C CA . VAL B 1 117 ? 0.215 30.188 16.672 1 98.62 117 VAL B CA 1
ATOM 3010 C C . VAL B 1 117 ? -1.255 29.938 16.984 1 98.62 117 VAL B C 1
ATOM 3012 O O . VAL B 1 117 ? -1.625 29.797 18.156 1 98.62 117 VAL B O 1
ATOM 3015 N N . GLY B 1 118 ? -2.158 29.938 15.977 1 98.62 118 GLY B N 1
ATOM 3016 C CA . GLY B 1 118 ? -3.549 29.516 16.047 1 98.62 118 GLY B CA 1
ATOM 3017 C C . GLY B 1 118 ? -3.838 28.266 15.234 1 98.62 118 GLY B C 1
ATOM 3018 O O . GLY B 1 118 ? -3.484 28.203 14.055 1 98.62 118 GLY B O 1
ATOM 3019 N N . ILE B 1 119 ? -4.449 27.266 15.883 1 98.56 119 ILE B N 1
ATOM 3020 C CA . ILE B 1 119 ? -4.793 26.016 15.219 1 98.56 119 ILE B CA 1
ATOM 3021 C C . ILE B 1 119 ? -6.312 25.859 15.172 1 98.56 119 ILE B C 1
ATOM 3023 O O . ILE B 1 119 ? -6.992 25.984 16.188 1 98.56 119 ILE B O 1
ATOM 3027 N N . ILE B 1 120 ? -6.832 25.578 13.922 1 98 120 ILE B N 1
ATOM 3028 C CA . ILE B 1 120 ? -8.234 25.25 13.711 1 98 120 ILE B CA 1
ATOM 3029 C C . ILE B 1 120 ? -8.367 23.766 13.406 1 98 120 ILE B C 1
ATOM 3031 O O . ILE B 1 120 ? -7.883 23.281 12.375 1 98 120 ILE B O 1
ATOM 3035 N N . GLY B 1 121 ? -9.07 23.062 14.312 1 96.81 121 GLY B N 1
ATOM 3036 C CA . GLY B 1 121 ? -9.141 21.609 14.328 1 96.81 121 GLY B CA 1
ATOM 3037 C C . GLY B 1 121 ? -8.547 21 15.586 1 96.81 121 GLY B C 1
ATOM 3038 O O . GLY B 1 121 ? -7.672 21.594 16.219 1 96.81 121 GLY B O 1
ATOM 3039 N N . ALA B 1 122 ? -9.047 19.828 15.914 1 96.19 122 ALA B N 1
ATOM 3040 C CA . ALA B 1 122 ? -8.57 19.172 17.125 1 96.19 122 ALA B CA 1
ATOM 3041 C C . ALA B 1 122 ? -8.344 17.672 16.891 1 96.19 122 ALA B C 1
ATOM 3043 O O . ALA B 1 122 ? -8.43 16.875 17.828 1 96.19 122 ALA B O 1
ATOM 3044 N N . GLY B 1 123 ? -8.109 17.25 15.672 1 94.06 123 GLY B N 1
ATOM 3045 C CA . GLY B 1 123 ? -7.812 15.867 15.344 1 94.06 123 GLY B CA 1
ATOM 3046 C C . GLY B 1 123 ? -6.328 15.555 15.383 1 94.06 123 GLY B C 1
ATOM 3047 O O . GLY B 1 123 ? -5.551 16.266 16.016 1 94.06 123 GLY B O 1
ATOM 3048 N N . VAL B 1 124 ? -6.023 14.492 14.711 1 94.88 124 VAL B N 1
ATOM 3049 C CA . VAL B 1 124 ? -4.664 13.969 14.719 1 94.88 124 VAL B CA 1
ATOM 3050 C C . VAL B 1 124 ? -3.697 15.031 14.203 1 94.88 124 VAL B C 1
ATOM 3052 O O . VAL B 1 124 ? -2.684 15.32 14.844 1 94.88 124 VAL B O 1
ATOM 3055 N N . GLN B 1 125 ? -4.02 15.688 13.102 1 97.62 125 GLN B N 1
ATOM 3056 C CA . GLN B 1 125 ? -3.115 16.672 12.516 1 97.62 125 GLN B CA 1
ATOM 3057 C C . GLN B 1 125 ? -2.965 17.891 13.422 1 97.62 125 GLN B C 1
ATOM 3059 O O . GLN B 1 125 ? -1.875 18.453 13.539 1 97.62 125 GLN B O 1
ATOM 3064 N N . ALA B 1 126 ? -4.039 18.281 14.125 1 97.81 126 ALA B N 1
ATOM 3065 C CA . ALA B 1 126 ? -3.941 19.375 15.078 1 97.81 126 ALA B CA 1
ATOM 3066 C C . ALA B 1 126 ? -2.951 19.062 16.188 1 97.81 126 ALA B C 1
ATOM 3068 O O . ALA B 1 126 ? -2.107 19.891 16.547 1 97.81 126 ALA B O 1
ATOM 3069 N N . GLU B 1 127 ? -3.078 17.922 16.641 1 97.62 127 GLU B N 1
ATOM 3070 C CA . GLU B 1 127 ? -2.201 17.5 17.734 1 97.62 127 GLU B CA 1
ATOM 3071 C C . GLU B 1 127 ? -0.736 17.516 17.297 1 97.62 127 GLU B C 1
ATOM 3073 O O . GLU B 1 127 ? 0.108 18.094 18 1 97.62 127 GLU B O 1
ATOM 3078 N N . TYR B 1 128 ? -0.404 16.969 16.266 1 98.69 128 TYR B N 1
ATOM 3079 C CA . TYR B 1 128 ? 0.991 16.844 15.852 1 98.69 128 TYR B CA 1
ATOM 3080 C C . TYR B 1 128 ? 1.548 18.188 15.406 1 98.69 128 TYR B C 1
ATOM 3082 O O . TYR B 1 128 ? 2.732 18.469 15.602 1 98.69 128 TYR B O 1
ATOM 3090 N N . HIS B 1 129 ? 0.716 19.078 14.805 1 98.88 129 HIS B N 1
ATOM 3091 C CA . HIS B 1 129 ? 1.173 20.422 14.508 1 98.88 129 HIS B CA 1
ATOM 3092 C C . HIS B 1 129 ? 1.499 21.188 15.789 1 98.88 129 HIS B C 1
ATOM 3094 O O . HIS B 1 129 ? 2.514 21.891 15.859 1 98.88 129 HIS B O 1
ATOM 3100 N N . ALA B 1 130 ? 0.649 20.969 16.812 1 98.62 130 ALA B N 1
ATOM 3101 C CA . ALA B 1 130 ? 0.964 21.594 18.109 1 98.62 130 ALA B CA 1
ATOM 3102 C C . ALA B 1 130 ? 2.307 21.109 18.641 1 98.62 130 ALA B C 1
ATOM 3104 O O . ALA B 1 130 ? 3.137 21.906 19.078 1 98.62 130 ALA B O 1
ATOM 3105 N N . ARG B 1 131 ? 2.527 19.891 18.531 1 98.62 131 ARG B N 1
ATOM 3106 C CA . ARG B 1 131 ? 3.748 19.281 19.047 1 98.62 131 ARG B CA 1
ATOM 3107 C C . ARG B 1 131 ? 4.973 19.766 18.281 1 98.62 131 ARG B C 1
ATOM 3109 O O . ARG B 1 131 ? 5.969 20.172 18.891 1 98.62 131 ARG B O 1
ATOM 3116 N N . VAL B 1 132 ? 4.926 19.734 17.047 1 98.81 132 VAL B N 1
ATOM 3117 C CA . VAL B 1 132 ? 6.074 20.094 16.219 1 98.81 132 VAL B CA 1
ATOM 3118 C C . VAL B 1 132 ? 6.352 21.594 16.328 1 98.81 132 VAL B C 1
ATOM 3120 O O . VAL B 1 132 ? 7.504 22 16.484 1 98.81 132 VAL B O 1
ATOM 3123 N N . PHE B 1 133 ? 5.367 22.5 16.234 1 98.81 133 PHE B N 1
ATOM 3124 C CA . PHE B 1 133 ? 5.574 23.938 16.281 1 98.81 133 PHE B CA 1
ATOM 3125 C C . PHE B 1 133 ? 6.07 24.375 17.656 1 98.81 133 PHE B C 1
ATOM 3127 O O . PHE B 1 133 ? 6.867 25.312 17.766 1 98.81 133 PHE B O 1
ATOM 3134 N N . ARG B 1 134 ? 5.57 23.594 18.766 1 98.31 134 ARG B N 1
ATOM 3135 C CA . ARG B 1 134 ? 6.102 23.875 20.094 1 98.31 134 ARG B CA 1
ATOM 3136 C C . ARG B 1 134 ? 7.598 23.578 20.156 1 98.31 134 ARG B C 1
ATOM 3138 O O . ARG B 1 134 ? 8.367 24.375 20.703 1 98.31 134 ARG B O 1
ATOM 3145 N N . ALA B 1 135 ? 7.938 22.531 19.562 1 98.19 135 ALA B N 1
ATOM 3146 C CA . ALA B 1 135 ? 9.328 22.094 19.609 1 98.19 135 ALA B CA 1
ATOM 3147 C C . ALA B 1 135 ? 10.227 23.016 18.797 1 98.19 135 ALA B C 1
ATOM 3149 O O . ALA B 1 135 ? 11.359 23.297 19.188 1 98.19 135 ALA B O 1
ATOM 3150 N N . LEU B 1 136 ? 9.766 23.594 17.688 1 98.38 136 LEU B N 1
ATOM 3151 C CA . LEU B 1 136 ? 10.641 24.266 16.734 1 98.38 136 LEU B CA 1
ATOM 3152 C C . LEU B 1 136 ? 10.586 25.781 16.922 1 98.38 136 LEU B C 1
ATOM 3154 O O . LEU B 1 136 ? 11.586 26.469 16.719 1 98.38 136 LEU B O 1
ATOM 3158 N N . PHE B 1 137 ? 9.383 26.375 17.281 1 98.62 137 PHE B N 1
ATOM 3159 C CA . PHE B 1 137 ? 9.219 27.812 17.25 1 98.62 137 PHE B CA 1
ATOM 3160 C C . PHE B 1 137 ? 8.977 28.375 18.656 1 98.62 137 PHE B C 1
ATOM 3162 O O . PHE B 1 137 ? 8.922 29.594 18.844 1 98.62 137 PHE B O 1
ATOM 3169 N N . LYS B 1 138 ? 8.836 27.484 19.594 1 98.31 138 LYS B N 1
ATOM 3170 C CA . LYS B 1 138 ? 8.602 27.906 20.969 1 98.31 138 LYS B CA 1
ATOM 3171 C C . LYS B 1 138 ? 7.617 29.078 21.031 1 98.31 138 LYS B C 1
ATOM 3173 O O . LYS B 1 138 ? 7.926 30.125 21.609 1 98.31 138 LYS B O 1
ATOM 3178 N N . PRO B 1 139 ? 6.395 28.844 20.453 1 98.19 139 PRO B N 1
ATOM 3179 C CA . PRO B 1 139 ? 5.41 29.922 20.422 1 98.19 139 PRO B CA 1
ATOM 3180 C C . PRO B 1 139 ? 5.082 30.469 21.828 1 98.19 139 PRO B C 1
ATOM 3182 O O . PRO B 1 139 ? 5.035 29.703 22.781 1 98.19 139 PRO B O 1
ATOM 3185 N N . SER B 1 140 ? 4.949 31.797 21.938 1 97.44 140 SER B N 1
ATOM 3186 C CA . SER B 1 140 ? 4.539 32.406 23.203 1 97.44 140 SER B CA 1
ATOM 3187 C C . SER B 1 140 ? 3.145 31.922 23.609 1 97.44 140 SER B C 1
ATOM 3189 O O . SER B 1 140 ? 2.828 31.859 24.797 1 97.44 140 SER B O 1
ATOM 3191 N N . LYS B 1 141 ? 2.443 31.531 22.5 1 97 141 LYS B N 1
ATOM 3192 C CA . LYS B 1 141 ? 1.09 31.031 22.719 1 97 141 LYS B CA 1
ATOM 3193 C C . LYS B 1 141 ? 0.637 30.156 21.547 1 97 141 LYS B C 1
ATOM 3195 O O . LYS B 1 141 ? 0.93 30.469 20.391 1 97 141 LYS B O 1
ATOM 3200 N N . ILE B 1 142 ? -0.081 29.156 21.969 1 98.12 142 ILE B N 1
ATOM 3201 C CA . ILE B 1 142 ? -0.786 28.375 20.953 1 98.12 142 ILE B CA 1
ATOM 3202 C C . ILE B 1 142 ? -2.279 28.359 21.266 1 98.12 142 ILE B C 1
ATOM 3204 O O . ILE B 1 142 ? -2.695 27.766 22.266 1 98.12 142 ILE B O 1
ATOM 3208 N N . PHE B 1 143 ? -3.092 28.938 20.359 1 97.88 143 PHE B N 1
ATOM 3209 C CA . PHE B 1 143 ? -4.547 28.906 20.453 1 97.88 143 PHE B CA 1
ATOM 3210 C C . PHE B 1 143 ? -5.105 27.734 19.656 1 97.88 143 PHE B C 1
ATOM 3212 O O . PHE B 1 143 ? -4.555 27.359 18.609 1 97.88 143 PHE B O 1
ATOM 3219 N N . ILE B 1 144 ? -6.129 27.188 20.141 1 98 144 ILE B N 1
ATOM 3220 C CA . ILE B 1 144 ? -6.797 26.125 19.391 1 98 144 ILE B CA 1
ATOM 3221 C C . ILE B 1 144 ? -8.305 26.375 19.375 1 98 144 ILE B C 1
ATOM 3223 O O . ILE B 1 144 ? -8.875 26.812 20.375 1 98 144 ILE B O 1
ATOM 3227 N N . TYR B 1 145 ? -8.961 26.078 18.25 1 96.75 145 TYR B N 1
ATOM 3228 C CA . TYR B 1 145 ? -10.406 26.094 18.062 1 96.75 145 TYR B CA 1
ATOM 3229 C C . TYR B 1 145 ? -10.883 24.844 17.344 1 96.75 145 TYR B C 1
ATOM 3231 O O . TYR B 1 145 ? -10.227 24.375 16.406 1 96.75 145 TYR B O 1
ATOM 3239 N N . SER B 1 146 ? -11.727 24.219 17.781 1 95.12 146 SER B N 1
ATOM 3240 C CA . SER B 1 146 ? -12.531 23.219 17.062 1 95.12 146 SER B CA 1
ATOM 3241 C C . SER B 1 146 ? -13.977 23.234 17.547 1 95.12 146 SER B C 1
ATOM 3243 O O . SER B 1 146 ? -14.266 23.703 18.656 1 95.12 146 SER B O 1
ATOM 3245 N N . ARG B 1 147 ? -15.023 22.781 16.797 1 86.94 147 ARG B N 1
ATOM 3246 C CA . ARG B 1 147 ? -16.422 22.734 17.203 1 86.94 147 ARG B CA 1
ATOM 3247 C C . ARG B 1 147 ? -16.641 21.766 18.359 1 86.94 147 ARG B C 1
ATOM 3249 O O . ARG B 1 147 ? -17.5 21.984 19.219 1 86.94 147 ARG B O 1
ATOM 3256 N N . ARG B 1 148 ? -15.867 20.531 18.531 1 79.94 148 ARG B N 1
ATOM 3257 C CA . ARG B 1 148 ? -16.234 19.516 19.516 1 79.94 148 ARG B CA 1
ATOM 3258 C C . ARG B 1 148 ? -15.023 19.078 20.328 1 79.94 148 ARG B C 1
ATOM 3260 O O . ARG B 1 148 ? -15.156 18.766 21.516 1 79.94 148 ARG B O 1
ATOM 3267 N N . ARG B 1 149 ? -13.875 19.188 19.891 1 83.19 149 ARG B N 1
ATOM 3268 C CA . ARG B 1 149 ? -12.812 18.422 20.531 1 83.19 149 ARG B CA 1
ATOM 3269 C C . ARG B 1 149 ? -11.648 19.328 20.922 1 83.19 149 ARG B C 1
ATOM 3271 O O . ARG B 1 149 ? -10.578 18.844 21.312 1 83.19 149 ARG B O 1
ATOM 3278 N N . ALA B 1 150 ? -11.852 20.531 21.016 1 89.44 150 ALA B N 1
ATOM 3279 C CA . ALA B 1 150 ? -10.766 21.453 21.312 1 89.44 150 ALA B CA 1
ATOM 3280 C C . ALA B 1 150 ? -10.367 21.375 22.797 1 89.44 150 ALA B C 1
ATOM 3282 O O . ALA B 1 150 ? -9.18 21.453 23.125 1 89.44 150 ALA B O 1
ATOM 3283 N N . ALA B 1 151 ? -11.281 21.266 23.656 1 89.56 151 ALA B N 1
ATOM 3284 C CA . ALA B 1 151 ? -11.023 21.266 25.094 1 89.56 151 ALA B CA 1
ATOM 3285 C C . ALA B 1 151 ? -10.125 20.094 25.5 1 89.56 151 ALA B C 1
ATOM 3287 O O . ALA B 1 151 ? -9.18 20.281 26.266 1 89.56 151 ALA B O 1
ATOM 3288 N N . GLU B 1 152 ? -10.414 19.031 24.953 1 93.81 152 GLU B N 1
ATOM 3289 C CA . GLU B 1 152 ? -9.641 17.844 25.297 1 93.81 152 GLU B CA 1
ATOM 3290 C C . GLU B 1 152 ? -8.188 17.969 24.844 1 93.81 152 GLU B C 1
ATOM 3292 O O . GLU B 1 152 ? -7.266 17.719 25.625 1 93.81 152 GLU B O 1
ATOM 3297 N N . LEU B 1 153 ? -8.008 18.359 23.641 1 95.5 153 LEU B N 1
ATOM 3298 C CA . LEU B 1 153 ? -6.656 18.5 23.109 1 95.5 153 LEU B CA 1
ATOM 3299 C C . LEU B 1 153 ? -5.91 19.609 23.844 1 95.5 153 LEU B C 1
ATOM 3301 O O . LEU B 1 153 ? -4.723 19.484 24.141 1 95.5 153 LEU B O 1
ATOM 3305 N N . ALA B 1 154 ? -6.605 20.75 24.141 1 96.44 154 ALA B N 1
ATOM 3306 C CA . ALA B 1 154 ? -6.023 21.875 24.875 1 96.44 154 ALA B CA 1
ATOM 3307 C C . ALA B 1 154 ? -5.516 21.422 26.25 1 96.44 154 ALA B C 1
ATOM 3309 O O . ALA B 1 154 ? -4.41 21.781 26.656 1 96.44 154 ALA B O 1
ATOM 3310 N N . GLY B 1 155 ? -6.266 20.672 26.906 1 93.19 155 GLY B N 1
ATOM 3311 C CA . GLY B 1 155 ? -5.879 20.172 28.219 1 93.19 155 GLY B CA 1
ATOM 3312 C C . GLY B 1 155 ? -4.684 19.234 28.172 1 93.19 155 GLY B C 1
ATOM 3313 O O . GLY B 1 155 ? -3.766 19.359 28.984 1 93.19 155 GLY B O 1
ATOM 3314 N N . ARG B 1 156 ? -4.742 18.375 27.25 1 96.19 156 ARG B N 1
ATOM 3315 C CA . ARG B 1 156 ? -3.688 17.359 27.156 1 96.19 156 ARG B CA 1
ATOM 3316 C C . ARG B 1 156 ? -2.359 18 26.766 1 96.19 156 ARG B C 1
ATOM 3318 O O . ARG B 1 156 ? -1.301 17.578 27.234 1 96.19 156 ARG B O 1
ATOM 3325 N N . LEU B 1 157 ? -2.398 19.109 25.969 1 97.31 157 LEU B N 1
ATOM 3326 C CA . LEU B 1 157 ? -1.163 19.641 25.406 1 97.31 157 LEU B CA 1
ATOM 3327 C C . LEU B 1 157 ? -0.853 21.016 26 1 97.31 157 LEU B C 1
ATOM 3329 O O . LEU B 1 157 ? 0.153 21.641 25.641 1 97.31 157 LEU B O 1
ATOM 3333 N N . GLY B 1 158 ? -1.684 21.516 26.922 1 96.94 158 GLY B N 1
ATOM 3334 C CA . GLY B 1 158 ? -1.465 22.828 27.5 1 96.94 158 GLY B CA 1
ATOM 3335 C C . GLY B 1 158 ? -1.638 23.969 26.5 1 96.94 158 GLY B C 1
ATOM 3336 O O . GLY B 1 158 ? -0.845 24.906 26.484 1 96.94 158 GLY B O 1
ATOM 3337 N N . LEU B 1 159 ? -2.633 23.844 25.594 1 96.88 159 LEU B N 1
ATOM 3338 C CA . LEU B 1 159 ? -2.98 24.891 24.641 1 96.88 159 LEU B CA 1
ATOM 3339 C C . LEU B 1 159 ? -4.078 25.781 25.203 1 96.88 159 LEU B C 1
ATOM 3341 O O . LEU B 1 159 ? -4.699 25.453 26.219 1 96.88 159 LEU B O 1
ATOM 3345 N N . VAL B 1 160 ? -4.273 26.922 24.609 1 96.88 160 VAL B N 1
ATOM 3346 C CA . VAL B 1 160 ? -5.309 27.859 25.031 1 96.88 160 VAL B CA 1
ATOM 3347 C C . VAL B 1 160 ? -6.5 27.766 24.078 1 96.88 160 VAL B C 1
ATOM 3349 O O . VAL B 1 160 ? -6.395 28.109 22.906 1 96.88 160 VAL B O 1
ATOM 3352 N N . GLN B 1 161 ? -7.457 27.266 24.594 1 97.5 161 GLN B N 1
ATOM 3353 C CA . GLN B 1 161 ? -8.688 27.281 23.812 1 97.5 161 GLN B CA 1
ATOM 3354 C C . GLN B 1 161 ? -9.172 28.719 23.578 1 97.5 161 GLN B C 1
ATOM 3356 O O . GLN B 1 161 ? -9.195 29.531 24.5 1 97.5 161 GLN B O 1
ATOM 3361 N N . ALA B 1 162 ? -9.555 29.078 22.406 1 96.44 162 ALA B N 1
ATOM 3362 C CA . ALA B 1 162 ? -10.008 30.422 22.031 1 96.44 162 ALA B CA 1
ATOM 3363 C C . ALA B 1 162 ? -11.047 30.344 20.922 1 96.44 162 ALA B C 1
ATOM 3365 O O . ALA B 1 162 ? -11.133 29.344 20.203 1 96.44 162 ALA B O 1
ATOM 3366 N N . PRO B 1 163 ? -11.891 31.328 20.797 1 94.69 163 PRO B N 1
ATOM 3367 C CA . PRO B 1 163 ? -12.812 31.375 19.656 1 94.69 163 PRO B CA 1
ATOM 3368 C C . PRO B 1 163 ? -12.094 31.547 18.312 1 94.69 163 PRO B C 1
ATOM 3370 O O . PRO B 1 163 ? -10.914 31.906 18.297 1 94.69 163 PRO B O 1
ATOM 3373 N N . LEU B 1 164 ? -12.773 31.234 17.344 1 95.56 164 LEU B N 1
ATOM 3374 C CA . LEU B 1 164 ? -12.203 31.25 15.992 1 95.56 164 LEU B CA 1
ATOM 3375 C C . LEU B 1 164 ? -11.594 32.625 15.688 1 95.56 164 LEU B C 1
ATOM 3377 O O . LEU B 1 164 ? -10.492 32.719 15.148 1 95.56 164 LEU B O 1
ATOM 3381 N N . GLU B 1 165 ? -12.219 33.719 16.047 1 93 165 GLU B N 1
ATOM 3382 C CA . GLU B 1 165 ? -11.766 35.094 15.766 1 93 165 GLU B CA 1
ATOM 3383 C C . GLU B 1 165 ? -10.414 35.375 16.406 1 93 165 GLU B C 1
ATOM 3385 O O . GLU B 1 165 ? -9.562 36.031 15.812 1 93 165 GLU B O 1
ATOM 3390 N N . ALA B 1 166 ? -10.328 34.844 17.469 1 93.56 166 ALA B N 1
ATOM 3391 C CA . ALA B 1 166 ? -9.062 35.031 18.188 1 93.56 166 ALA B CA 1
ATOM 3392 C C . ALA B 1 166 ? -7.945 34.219 17.562 1 93.56 166 ALA B C 1
ATOM 3394 O O . ALA B 1 166 ? -6.816 34.719 17.422 1 93.56 166 ALA B O 1
ATOM 3395 N N . VAL B 1 167 ? -8.242 33.094 17.188 1 96.75 167 VAL B N 1
ATOM 3396 C CA . VAL B 1 167 ? -7.273 32.219 16.531 1 96.75 167 VAL B CA 1
ATOM 3397 C C . VAL B 1 167 ? -6.816 32.844 15.219 1 96.75 167 VAL B C 1
ATOM 3399 O O . VAL B 1 167 ? -5.633 32.812 14.883 1 96.75 167 VAL B O 1
ATOM 3402 N N . MET B 1 168 ? -7.652 33.5 14.594 1 95.38 168 MET B N 1
ATOM 3403 C CA . MET B 1 168 ? -7.391 34.094 13.281 1 95.38 168 MET B CA 1
ATOM 3404 C C . MET B 1 168 ? -6.461 35.312 13.406 1 95.38 168 MET B C 1
ATOM 3406 O O . MET B 1 168 ? -5.902 35.781 12.406 1 95.38 168 MET B O 1
ATOM 3410 N N . THR B 1 169 ? -6.34 35.844 14.555 1 93.75 169 THR B N 1
ATOM 3411 C CA . THR B 1 169 ? -5.504 37.031 14.727 1 93.75 169 THR B CA 1
ATOM 3412 C C . THR B 1 169 ? -4.066 36.656 15.047 1 93.75 169 THR B C 1
ATOM 3414 O O . THR B 1 169 ? -3.207 37.5 15.242 1 93.75 169 THR B O 1
ATOM 3417 N N . ALA B 1 170 ? -3.754 35.344 15.109 1 97.75 170 ALA B N 1
ATOM 3418 C CA . ALA B 1 170 ? -2.406 34.844 15.359 1 97.75 170 ALA B CA 1
ATOM 3419 C C . ALA B 1 170 ? -1.473 35.188 14.195 1 97.75 170 ALA B C 1
ATOM 3421 O O . ALA B 1 170 ? -1.926 35.594 13.133 1 97.75 170 ALA B O 1
ATOM 3422 N N . GLU B 1 171 ? -0.164 35.062 14.516 1 98.44 171 GLU B N 1
ATOM 3423 C CA . GLU B 1 171 ? 0.846 35.312 13.492 1 98.44 171 GLU B CA 1
ATOM 3424 C C . GLU B 1 171 ? 0.939 34.156 12.508 1 98.44 171 GLU B C 1
ATOM 3426 O O . GLU B 1 171 ? 1.275 34.344 11.336 1 98.44 171 GLU B O 1
ATOM 3431 N N . VAL B 1 172 ? 0.687 32.969 12.977 1 98.75 172 VAL B N 1
ATOM 3432 C CA . VAL B 1 172 ? 0.606 31.734 12.188 1 98.75 172 VAL B CA 1
ATOM 3433 C C . VAL B 1 172 ? -0.731 31.047 12.445 1 98.75 172 VAL B C 1
ATOM 3435 O O . VAL B 1 172 ? -1.098 30.781 13.594 1 98.75 172 VAL B O 1
ATOM 3438 N N . ILE B 1 173 ? -1.526 30.766 11.398 1 98.81 173 ILE B N 1
ATOM 3439 C CA . ILE B 1 173 ? -2.805 30.062 11.508 1 98.81 173 ILE B CA 1
ATOM 3440 C C . ILE B 1 173 ? -2.732 28.734 10.758 1 98.81 173 ILE B C 1
ATOM 3442 O O . ILE B 1 173 ? -2.395 28.703 9.57 1 98.81 173 ILE B O 1
ATOM 3446 N N . ILE B 1 174 ? -3.051 27.688 11.438 1 98.75 174 ILE B N 1
ATOM 3447 C CA . ILE B 1 174 ? -3.041 26.344 10.883 1 98.75 174 ILE B CA 1
ATOM 3448 C C . ILE B 1 174 ? -4.461 25.797 10.852 1 98.75 174 ILE B C 1
ATOM 3450 O O . ILE B 1 174 ? -5.133 25.719 11.883 1 98.75 174 ILE B O 1
ATOM 3454 N N . ALA B 1 175 ? -4.918 25.391 9.703 1 98.56 175 ALA B N 1
ATOM 3455 C CA . ALA B 1 175 ? -6.195 24.703 9.562 1 98.56 175 ALA B CA 1
ATOM 3456 C C . ALA B 1 175 ? -5.984 23.219 9.258 1 98.56 175 ALA B C 1
ATOM 3458 O O . ALA B 1 175 ? -5.367 22.875 8.242 1 98.56 175 ALA B O 1
ATOM 3459 N N . ALA B 1 176 ? -6.418 22.391 10.125 1 97.06 176 ALA B N 1
ATOM 3460 C CA . ALA B 1 176 ? -6.355 20.938 10 1 97.06 176 ALA B CA 1
ATOM 3461 C C . ALA B 1 176 ? -7.73 20.312 10.227 1 97.06 176 ALA B C 1
ATOM 3463 O O . ALA B 1 176 ? -7.945 19.609 11.219 1 97.06 176 ALA B O 1
ATOM 3464 N N . THR B 1 177 ? -8.648 20.531 9.25 1 95.12 177 THR B N 1
ATOM 3465 C CA . THR B 1 177 ? -10.047 20.109 9.359 1 95.12 177 THR B CA 1
ATOM 3466 C C . THR B 1 177 ? -10.445 19.25 8.156 1 95.12 177 THR B C 1
ATOM 3468 O O . THR B 1 177 ? -9.68 19.109 7.203 1 95.12 177 THR B O 1
ATOM 3471 N N . ASN B 1 178 ? -11.547 18.641 8.289 1 91.06 178 ASN B N 1
ATOM 3472 C CA . ASN B 1 178 ? -12.172 17.938 7.168 1 91.06 178 ASN B CA 1
ATOM 3473 C C . ASN B 1 178 ? -13.391 18.703 6.648 1 91.06 178 ASN B C 1
ATOM 3475 O O . ASN B 1 178 ? -14.281 18.109 6.031 1 91.06 178 ASN B O 1
ATOM 3479 N N . SER B 1 179 ? -13.391 20.031 6.863 1 93.44 179 SER B N 1
ATOM 3480 C CA . SER B 1 179 ? -14.547 20.859 6.516 1 93.44 179 SER B CA 1
ATOM 3481 C C . SER B 1 179 ? -14.656 21.047 5.008 1 93.44 179 SER B C 1
ATOM 3483 O O . SER B 1 179 ? -13.648 21.219 4.32 1 93.44 179 SER B O 1
ATOM 3485 N N . GLN B 1 180 ? -15.836 21.062 4.531 1 93.88 180 GLN B N 1
ATOM 3486 C CA . GLN B 1 180 ? -16.094 21.359 3.129 1 93.88 180 GLN B CA 1
ATOM 3487 C C . GLN B 1 180 ? -16.422 22.828 2.928 1 93.88 180 GLN B C 1
ATOM 3489 O O . GLN B 1 180 ? -16.594 23.297 1.796 1 93.88 180 GLN B O 1
ATOM 3494 N N . GLU B 1 181 ? -16.484 23.531 4.031 1 95.56 181 GLU B N 1
ATOM 3495 C CA . GLU B 1 181 ? -16.656 24.984 4.043 1 95.56 181 GLU B CA 1
ATOM 3496 C C . GLU B 1 181 ? -15.43 25.688 4.617 1 95.56 181 GLU B C 1
ATOM 3498 O O . GLU B 1 181 ? -14.828 25.203 5.586 1 95.56 181 GLU B O 1
ATOM 3503 N N . PRO B 1 182 ? -15.133 26.734 4.078 1 95.88 182 PRO B N 1
ATOM 3504 C CA . PRO B 1 182 ? -13.938 27.453 4.539 1 95.88 182 PRO B CA 1
ATOM 3505 C C . PRO B 1 182 ? -13.977 27.766 6.035 1 95.88 182 PRO B C 1
ATOM 3507 O O . PRO B 1 182 ? -14.992 28.266 6.535 1 95.88 182 PRO B O 1
ATOM 3510 N N . VAL B 1 183 ? -12.898 27.609 6.637 1 96.88 183 VAL B N 1
ATOM 3511 C CA . VAL B 1 183 ? -12.789 27.906 8.062 1 96.88 183 VAL B CA 1
ATOM 3512 C C . VAL B 1 183 ? -11.828 29.078 8.266 1 96.88 183 VAL B C 1
ATOM 3514 O O . VAL B 1 183 ? -11.883 29.766 9.289 1 96.88 183 VAL B O 1
ATOM 3517 N N . ILE B 1 184 ? -10.914 29.266 7.379 1 97.75 184 ILE B N 1
ATOM 3518 C CA . ILE B 1 184 ? -10.047 30.438 7.398 1 97.75 184 ILE B CA 1
ATOM 3519 C C . ILE B 1 184 ? -10.727 31.594 6.68 1 97.75 184 ILE B C 1
ATOM 3521 O O . ILE B 1 184 ? -11.062 31.484 5.5 1 97.75 184 ILE B O 1
ATOM 3525 N N . LYS B 1 185 ? -10.867 32.688 7.406 1 96.5 185 LYS B N 1
ATOM 3526 C CA . LYS B 1 185 ? -11.484 33.906 6.887 1 96.5 185 LYS B CA 1
ATOM 3527 C C . LYS B 1 185 ? -10.445 35 6.652 1 96.5 185 LYS B C 1
ATOM 3529 O O . LYS B 1 185 ? -9.93 35.594 7.605 1 96.5 185 LYS B O 1
ATOM 3534 N N . GLY B 1 186 ? -10.273 35.312 5.332 1 97.44 186 GLY B N 1
ATOM 3535 C CA . GLY B 1 186 ? -9.227 36.219 4.934 1 97.44 186 GLY B CA 1
ATOM 3536 C C . GLY B 1 186 ? -9.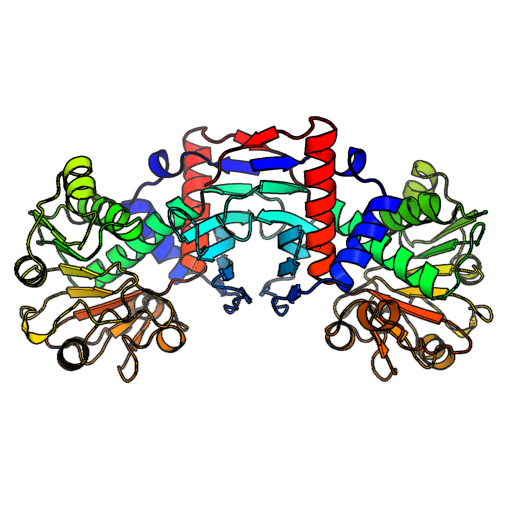383 37.625 5.551 1 97.44 186 GLY B C 1
ATOM 3537 O O . GLY B 1 186 ? -8.391 38.25 5.883 1 97.44 186 GLY B O 1
ATOM 3538 N N . ALA B 1 187 ? -10.562 38.031 5.766 1 95.94 187 ALA B N 1
ATOM 3539 C CA . ALA B 1 187 ? -10.859 39.375 6.281 1 95.94 187 ALA B CA 1
ATOM 3540 C C . ALA B 1 187 ? -10.359 39.531 7.715 1 95.94 187 ALA B C 1
ATOM 3542 O O . ALA B 1 187 ? -10.133 40.656 8.18 1 95.94 187 ALA B O 1
ATOM 3543 N N . LEU B 1 188 ? -10.18 38.469 8.297 1 96.12 188 LEU B N 1
ATOM 3544 C CA . LEU B 1 188 ? -9.828 38.531 9.711 1 96.12 188 LEU B CA 1
ATOM 3545 C C . LEU B 1 188 ? -8.328 38.406 9.906 1 96.12 188 LEU B C 1
ATOM 3547 O O . LEU B 1 188 ? -7.812 38.625 11.008 1 96.12 188 LEU B O 1
ATOM 3551 N N . LEU B 1 189 ? -7.664 38 9 1 97.94 189 LEU B N 1
ATOM 3552 C CA . LEU B 1 189 ? -6.234 37.75 9.117 1 97.94 189 LEU B CA 1
ATOM 3553 C C . LEU B 1 189 ? -5.457 39.062 9.219 1 97.94 189 LEU B C 1
ATOM 3555 O O . LEU B 1 189 ? -5.785 40.031 8.539 1 97.94 189 LEU B O 1
ATOM 3559 N N . ARG B 1 190 ? -4.488 39.125 9.992 1 97.12 190 ARG B N 1
ATOM 3560 C CA . ARG B 1 190 ? -3.594 40.281 10.031 1 97.12 190 ARG B CA 1
ATOM 3561 C C . ARG B 1 190 ? -2.672 40.312 8.82 1 97.12 190 ARG B C 1
ATOM 3563 O O . ARG B 1 190 ? -2.436 39.281 8.188 1 97.12 190 ARG B O 1
ATOM 3570 N N . ARG B 1 191 ? -2.049 41.5 8.602 1 96.31 191 ARG B N 1
ATOM 3571 C CA . ARG B 1 191 ? -1.021 41.594 7.57 1 96.31 191 ARG B CA 1
ATOM 3572 C C . ARG B 1 191 ? 0.2 40.75 7.918 1 96.31 191 ARG B C 1
ATOM 3574 O O . ARG B 1 191 ? 0.609 40.688 9.078 1 96.31 191 ARG B O 1
ATOM 3581 N N . ASP B 1 192 ? 0.71 40.094 6.977 1 96.75 192 ASP B N 1
ATOM 3582 C CA . ASP B 1 192 ? 1.939 39.281 7.027 1 96.75 192 ASP B CA 1
ATOM 3583 C C . ASP B 1 192 ? 1.715 37.969 7.766 1 96.75 192 ASP B C 1
ATOM 3585 O O . ASP B 1 192 ? 2.668 37.25 8.047 1 96.75 192 ASP B O 1
ATOM 3589 N N . ALA B 1 193 ? 0.472 37.656 8.023 1 97.94 193 ALA B N 1
ATOM 3590 C CA . ALA B 1 193 ? 0.171 36.344 8.641 1 97.94 193 ALA B CA 1
ATOM 3591 C C . ALA B 1 193 ? 0.61 35.188 7.746 1 97.94 193 ALA B C 1
ATOM 3593 O O . ALA B 1 193 ? 0.598 35.312 6.52 1 97.94 193 ALA B O 1
ATOM 3594 N N . VAL B 1 194 ? 1.006 34.156 8.398 1 98.5 194 VAL B N 1
ATOM 3595 C CA . VAL B 1 194 ? 1.301 32.906 7.695 1 98.5 194 VAL B CA 1
ATOM 3596 C C . VAL B 1 194 ? 0.155 31.922 7.895 1 98.5 194 VAL B C 1
ATOM 3598 O O . VAL B 1 194 ? -0.181 31.578 9.031 1 98.5 194 VAL B O 1
ATOM 3601 N N . VAL B 1 195 ? -0.417 31.453 6.801 1 98.69 195 VAL B N 1
ATOM 3602 C CA . VAL B 1 195 ? -1.528 30.5 6.828 1 98.69 195 VAL B CA 1
ATOM 3603 C C . VAL B 1 195 ? -1.063 29.141 6.309 1 98.69 195 VAL B C 1
ATOM 3605 O O . VAL B 1 195 ? -0.489 29.047 5.219 1 98.69 195 VAL B O 1
ATOM 3608 N N . ILE B 1 196 ? -1.356 28.141 7.109 1 98.75 196 ILE B N 1
ATOM 3609 C CA . ILE B 1 196 ? -1.061 26.75 6.762 1 98.75 196 ILE B CA 1
ATOM 3610 C C . ILE B 1 196 ? -2.359 25.953 6.66 1 98.75 196 ILE B C 1
ATOM 3612 O O . ILE B 1 196 ? -3.061 25.781 7.66 1 98.75 196 ILE B O 1
ATOM 3616 N N . SER B 1 197 ? -2.645 25.516 5.508 1 98.38 197 SER B N 1
ATOM 3617 C CA . SER B 1 197 ? -3.84 24.719 5.227 1 98.38 197 SER B CA 1
ATOM 3618 C C . SER B 1 197 ? -3.494 23.25 4.992 1 98.38 197 SER B C 1
ATOM 3620 O O . SER B 1 197 ? -2.793 22.922 4.035 1 98.38 197 SER B O 1
ATOM 3622 N N . VAL B 1 198 ? -4.117 22.344 5.82 1 97.75 198 VAL B N 1
ATOM 3623 C CA . VAL B 1 198 ? -3.701 20.953 5.859 1 97.75 198 VAL B CA 1
ATOM 3624 C C . VAL B 1 198 ? -4.82 20.062 5.32 1 97.75 198 VAL B C 1
ATOM 3626 O O . VAL B 1 198 ? -4.559 19.031 4.703 1 97.75 198 VAL B O 1
ATOM 3629 N N . GLY B 1 199 ? -6.023 20.422 5.484 1 92.69 199 GLY B N 1
ATOM 3630 C CA . GLY B 1 199 ? -7.156 19.609 5.094 1 92.69 199 GLY B CA 1
ATOM 3631 C C . GLY B 1 199 ? -7.191 19.297 3.607 1 92.69 199 GLY B C 1
ATOM 3632 O O . GLY B 1 199 ? -7.168 20.219 2.781 1 92.69 199 GLY B O 1
ATOM 3633 N N . ALA B 1 200 ? -7.281 18.219 3.318 1 87 200 ALA B N 1
ATOM 3634 C CA . ALA B 1 200 ? -7.344 17.641 1.98 1 87 200 ALA B CA 1
ATOM 3635 C C . ALA B 1 200 ? -7.727 16.156 2.045 1 87 200 ALA B C 1
ATOM 3637 O O . ALA B 1 200 ? -7.672 15.547 3.111 1 87 200 ALA B O 1
ATOM 3638 N N . PRO B 1 201 ? -8.195 15.414 0.954 1 86.62 201 PRO B N 1
ATOM 3639 C CA . PRO B 1 201 ? -8.43 15.938 -0.395 1 86.62 201 PRO B CA 1
ATOM 3640 C C . PRO B 1 201 ? -9.836 16.484 -0.582 1 86.62 201 PRO B C 1
ATOM 3642 O O . PRO B 1 201 ? -10.578 16.641 0.392 1 86.62 201 PRO B O 1
ATOM 3645 N N . ARG B 1 202 ? -10.172 16.875 -1.899 1 87.38 202 ARG B N 1
ATOM 3646 C CA . ARG B 1 202 ? -11.547 17.234 -2.23 1 87.38 202 ARG B CA 1
ATOM 3647 C C . ARG B 1 202 ? -12.531 16.234 -1.649 1 87.38 202 ARG B C 1
ATOM 3649 O O . ARG B 1 202 ? -12.234 15.031 -1.581 1 87.38 202 ARG B O 1
ATOM 3656 N N . PRO B 1 203 ? -13.516 16.766 -1.064 1 89.81 203 PRO B N 1
ATOM 3657 C CA . PRO B 1 203 ? -14.094 18.094 -1.224 1 89.81 203 PRO B CA 1
ATOM 3658 C C . PRO B 1 203 ? -13.734 19.047 -0.078 1 89.81 203 PRO B C 1
ATOM 3660 O O . PRO B 1 203 ? -14.352 20.094 0.078 1 89.81 203 PRO B O 1
ATOM 3663 N N . VAL B 1 204 ? -12.844 18.688 0.751 1 91.06 204 VAL B N 1
ATOM 3664 C CA . VAL B 1 204 ? -12.398 19.531 1.85 1 91.06 204 VAL B CA 1
ATOM 3665 C C . VAL B 1 204 ? -11.906 20.875 1.299 1 91.06 204 VAL B C 1
ATOM 3667 O O . VAL B 1 204 ? -11.18 20.906 0.305 1 91.06 204 VAL B O 1
ATOM 3670 N N . ARG B 1 205 ? -12.352 21.922 1.858 1 95 205 ARG B N 1
ATOM 3671 C CA . ARG B 1 205 ? -11.969 23.297 1.514 1 95 205 ARG B CA 1
ATOM 3672 C C . ARG B 1 205 ? -11.859 24.156 2.762 1 95 205 ARG B C 1
ATOM 3674 O O . ARG B 1 205 ? -12.875 24.484 3.387 1 95 205 ARG B O 1
ATOM 3681 N N . GLU B 1 206 ? -10.664 24.641 2.99 1 97.75 206 GLU B N 1
ATOM 3682 C CA . GLU B 1 206 ? -10.445 25.344 4.254 1 97.75 206 GLU B CA 1
ATOM 3683 C C . GLU B 1 206 ? -10.328 26.859 4.039 1 97.75 206 GLU B C 1
ATOM 3685 O O . GLU B 1 206 ? -10.492 27.625 4.98 1 97.75 206 GLU B O 1
ATOM 3690 N N . LEU B 1 207 ? -10.078 27.328 2.855 1 97.69 207 LEU B N 1
ATOM 3691 C CA . LEU B 1 207 ? -9.773 28.734 2.598 1 97.69 207 LEU B CA 1
ATOM 3692 C C . LEU B 1 207 ? -10.922 29.406 1.859 1 97.69 207 LEU B C 1
ATOM 3694 O O . LEU B 1 207 ? -11.484 28.844 0.925 1 97.69 207 LEU B O 1
ATOM 3698 N N . ASP B 1 208 ? -11.281 30.641 2.221 1 97.38 208 ASP B N 1
ATOM 3699 C CA . ASP B 1 208 ? -12.25 31.406 1.454 1 97.38 208 ASP B CA 1
ATOM 3700 C C . ASP B 1 208 ? -11.562 32.219 0.357 1 97.38 208 ASP B C 1
ATOM 3702 O O . ASP B 1 208 ? -10.336 32.219 0.251 1 97.38 208 ASP B O 1
ATOM 3706 N N . GLU B 1 209 ? -12.336 32.875 -0.417 1 97.12 209 GLU B N 1
ATOM 3707 C CA . GLU B 1 209 ? -11.812 33.594 -1.565 1 97.12 209 GLU B CA 1
ATOM 3708 C C . GLU B 1 209 ? -10.992 34.812 -1.123 1 97.12 209 GLU B C 1
ATOM 3710 O O . GLU B 1 209 ? -10.016 35.188 -1.775 1 97.12 209 GLU B O 1
ATOM 3715 N N . ASP B 1 210 ? -11.328 35.375 -0.123 1 97.62 210 ASP B N 1
ATOM 3716 C CA . ASP B 1 210 ? -10.594 36.531 0.402 1 97.62 210 ASP B CA 1
ATOM 3717 C C . ASP B 1 210 ? -9.18 36.125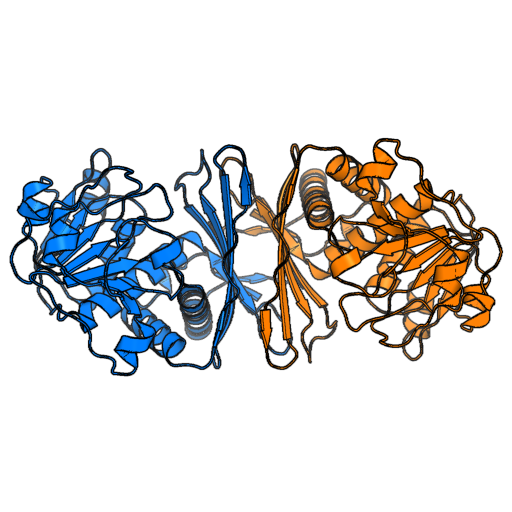 0.81 1 97.62 210 ASP B C 1
ATOM 3719 O O . ASP B 1 210 ? -8.227 36.875 0.57 1 97.62 210 ASP B O 1
ATOM 3723 N N . THR B 1 211 ? -9.102 35.031 1.464 1 97.81 211 THR B N 1
ATOM 3724 C CA . THR B 1 211 ? -7.789 34.531 1.837 1 97.81 211 THR B CA 1
ATOM 3725 C C . THR B 1 211 ? -6.914 34.344 0.603 1 97.81 211 THR B C 1
ATOM 3727 O O . THR B 1 211 ? -5.762 34.781 0.581 1 97.81 211 THR B O 1
ATOM 3730 N N . LYS B 1 212 ? -7.512 33.688 -0.426 1 97.06 212 LYS B N 1
ATOM 3731 C CA . LYS B 1 212 ? -6.766 33.469 -1.662 1 97.06 212 LYS B CA 1
ATOM 3732 C C . LYS B 1 212 ? -6.359 34.781 -2.301 1 97.06 212 LYS B C 1
ATOM 3734 O O . LYS B 1 212 ? -5.223 34.938 -2.752 1 97.06 212 LYS B O 1
ATOM 3739 N N . ARG B 1 213 ? -7.254 35.781 -2.262 1 96.81 213 ARG B N 1
ATOM 3740 C CA . ARG B 1 213 ? -6.977 37.094 -2.834 1 96.81 213 ARG B CA 1
ATOM 3741 C C . ARG B 1 213 ? -5.844 37.812 -2.088 1 96.81 213 ARG B C 1
ATOM 3743 O O . ARG B 1 213 ? -4.934 38.344 -2.707 1 96.81 213 ARG B O 1
ATOM 3750 N N . ARG B 1 214 ? -5.867 37.688 -0.915 1 97.5 214 ARG B N 1
ATOM 3751 C CA . ARG B 1 214 ? -4.875 38.406 -0.1 1 97.5 214 ARG B CA 1
ATOM 3752 C C . ARG B 1 214 ? -3.52 37.688 -0.174 1 97.5 214 ARG B C 1
ATOM 3754 O O . ARG B 1 214 ? -2.479 38.344 -0.053 1 97.5 214 ARG B O 1
ATOM 3761 N N . ALA B 1 215 ? -3.525 36.5 -0.368 1 97.44 215 ALA B N 1
ATOM 3762 C CA . ALA B 1 215 ? -2.277 35.75 -0.507 1 97.44 215 ALA B CA 1
ATOM 3763 C C . ALA B 1 215 ? -1.648 35.969 -1.878 1 97.44 215 ALA B C 1
ATOM 3765 O O . ALA B 1 215 ? -0.429 36.125 -1.992 1 97.44 215 ALA B O 1
ATOM 3766 N N . SER B 1 216 ? -2.367 35.969 -2.908 1 95.88 216 SER B N 1
ATOM 3767 C CA . SER B 1 216 ? -2.012 36.156 -4.309 1 95.88 216 SER B CA 1
ATOM 3768 C C . SER B 1 216 ? -1.216 34.969 -4.852 1 95.88 216 SER B C 1
ATOM 3770 O O . SER B 1 216 ? -1.158 34.75 -6.066 1 95.88 216 SER B O 1
ATOM 3772 N N . CYS B 1 217 ? -0.535 34.219 -4.086 1 97 217 CYS B N 1
ATOM 3773 C CA . CYS B 1 217 ? 0.229 33.031 -4.43 1 97 217 CYS B CA 1
ATOM 3774 C C . CYS B 1 217 ? 0.312 32.062 -3.242 1 97 217 CYS B C 1
ATOM 3776 O O . CYS B 1 217 ? -0.133 32.406 -2.143 1 97 217 CYS B O 1
ATOM 3778 N N . ALA B 1 218 ? 0.809 30.891 -3.453 1 97.12 218 ALA B N 1
ATOM 3779 C CA . ALA B 1 218 ? 0.88 29.906 -2.375 1 97.12 218 ALA B CA 1
ATOM 3780 C C . ALA B 1 218 ? 2.117 29.031 -2.518 1 97.12 218 ALA B C 1
ATOM 3782 O O . ALA B 1 218 ? 2.52 28.688 -3.633 1 97.12 218 ALA B O 1
ATOM 3783 N N . LEU B 1 219 ? 2.717 28.766 -1.43 1 97.56 219 LEU B N 1
ATOM 3784 C CA . LEU B 1 219 ? 3.637 27.641 -1.312 1 97.56 219 LEU B CA 1
ATOM 3785 C C . LEU B 1 219 ? 2.875 26.328 -1.193 1 97.56 219 LEU B C 1
ATOM 3787 O O . LEU B 1 219 ? 1.886 26.234 -0.462 1 97.56 219 LEU B O 1
ATOM 3791 N N . ILE B 1 220 ? 3.318 25.297 -1.89 1 97.12 220 ILE B N 1
ATOM 3792 C CA . ILE B 1 220 ? 2.623 24.016 -1.87 1 97.12 220 ILE B CA 1
ATOM 3793 C C . ILE B 1 220 ? 3.625 22.891 -1.636 1 97.12 220 ILE B C 1
ATOM 3795 O O . ILE B 1 220 ? 4.812 23.031 -1.935 1 97.12 220 ILE B O 1
ATOM 3799 N N . ASP B 1 221 ? 3.107 21.781 -1.067 1 97.06 221 ASP B N 1
ATOM 3800 C CA . ASP B 1 221 ? 4.023 20.75 -0.604 1 97.06 221 ASP B CA 1
ATOM 3801 C C . ASP B 1 221 ? 4.461 19.844 -1.756 1 97.06 221 ASP B C 1
ATOM 3803 O O . ASP B 1 221 ? 5.512 19.203 -1.688 1 97.06 221 ASP B O 1
ATOM 3807 N N . SER B 1 222 ? 3.607 19.766 -2.795 1 94.44 222 SER B N 1
ATOM 3808 C CA . SER B 1 222 ? 3.908 18.812 -3.865 1 94.44 222 SER B CA 1
ATOM 3809 C C . SER B 1 222 ? 3.398 19.328 -5.211 1 94.44 222 SER B C 1
ATOM 3811 O O . SER B 1 222 ? 2.512 20.188 -5.258 1 94.44 222 SER B O 1
ATOM 3813 N N . PRO B 1 223 ? 3.961 18.812 -6.34 1 90.81 223 PRO B N 1
ATOM 3814 C CA . PRO B 1 223 ? 3.463 19.172 -7.668 1 90.81 223 PRO B CA 1
ATOM 3815 C C . PRO B 1 223 ? 2.004 18.781 -7.883 1 90.81 223 PRO B C 1
ATOM 3817 O O . PRO B 1 223 ? 1.311 19.375 -8.703 1 90.81 223 PRO B O 1
ATOM 3820 N N . GLU B 1 224 ? 1.51 17.812 -7.094 1 84.06 224 GLU B N 1
ATOM 3821 C CA . GLU B 1 224 ? 0.159 17.281 -7.27 1 84.06 224 GLU B CA 1
ATOM 3822 C C . GLU B 1 224 ? -0.852 18.078 -6.441 1 84.06 224 GLU B C 1
ATOM 3824 O O . GLU B 1 224 ? -2.061 17.859 -6.559 1 84.06 224 GLU B O 1
ATOM 3829 N N . ALA B 1 225 ? -0.429 18.984 -5.617 1 87.62 225 ALA B N 1
ATOM 3830 C CA . ALA B 1 225 ? -1.296 19.656 -4.652 1 87.62 225 ALA B CA 1
ATOM 3831 C C . ALA B 1 225 ? -2.418 20.406 -5.359 1 87.62 225 ALA B C 1
ATOM 3833 O O . ALA B 1 225 ? -3.58 20.328 -4.949 1 87.62 225 ALA B O 1
ATOM 3834 N N . ALA B 1 226 ? -2.096 21.094 -6.441 1 80.94 226 ALA B N 1
ATOM 3835 C CA . ALA B 1 226 ? -3.08 21.938 -7.109 1 80.94 226 ALA B CA 1
ATOM 3836 C C . ALA B 1 226 ? -4.203 21.094 -7.715 1 80.94 226 ALA B C 1
ATOM 3838 O O . ALA B 1 226 ? -5.328 21.578 -7.875 1 80.94 226 ALA B O 1
ATOM 3839 N N . GLU B 1 227 ? -3.938 19.797 -7.938 1 83.5 227 GLU B N 1
ATOM 3840 C CA . GLU B 1 227 ? -4.938 18.906 -8.516 1 83.5 227 GLU B CA 1
ATOM 3841 C C . GLU B 1 227 ? -5.785 18.25 -7.43 1 83.5 227 GLU B C 1
ATOM 3843 O O . GLU B 1 227 ? -6.867 17.734 -7.707 1 83.5 227 GLU B O 1
ATOM 3848 N N . GLU B 1 228 ? -5.367 18.344 -6.188 1 86.06 228 GLU B N 1
ATOM 3849 C CA . GLU B 1 228 ? -5.988 17.562 -5.125 1 86.06 228 GLU B CA 1
ATOM 3850 C C . GLU B 1 228 ? -6.906 18.422 -4.266 1 86.06 228 GLU B C 1
ATOM 3852 O O . GLU B 1 228 ? -7.695 17.906 -3.475 1 86.06 228 GLU B O 1
ATOM 3857 N N . THR B 1 229 ? -6.816 19.734 -4.43 1 91.88 229 THR B N 1
ATOM 3858 C CA . THR B 1 229 ? -7.555 20.625 -3.545 1 91.88 229 THR B CA 1
ATOM 3859 C C . THR B 1 229 ? -8.039 21.859 -4.305 1 91.88 229 THR B C 1
ATOM 3861 O O . THR B 1 229 ? -7.418 22.281 -5.281 1 91.88 229 THR B O 1
ATOM 3864 N N . ASP B 1 230 ? -9.07 22.422 -3.826 1 91.88 230 ASP B N 1
ATOM 3865 C CA . ASP B 1 230 ? -9.586 23.656 -4.387 1 91.88 230 ASP B CA 1
ATOM 3866 C C . ASP B 1 230 ? -9.031 24.875 -3.641 1 91.88 230 ASP B C 1
ATOM 3868 O O . ASP B 1 230 ? -9.195 26.016 -4.082 1 91.88 230 ASP B O 1
ATOM 3872 N N . ASP B 1 231 ? -8.352 24.688 -2.572 1 95.69 231 ASP B N 1
ATOM 3873 C CA . ASP B 1 231 ? -7.887 25.766 -1.696 1 95.69 231 ASP B CA 1
ATOM 3874 C C . ASP B 1 231 ? -6.887 26.656 -2.412 1 95.69 231 ASP B C 1
ATOM 3876 O O . ASP B 1 231 ? -6.73 27.828 -2.055 1 95.69 231 ASP B O 1
ATOM 3880 N N . VAL B 1 232 ? -6.242 26.156 -3.459 1 94.88 232 VAL B N 1
ATOM 3881 C CA . VAL B 1 232 ? -5.238 26.984 -4.109 1 94.88 232 VAL B CA 1
ATOM 3882 C C . VAL B 1 232 ? -5.531 27.078 -5.605 1 94.88 232 VAL B C 1
ATOM 3884 O O . VAL B 1 232 ? -4.652 27.438 -6.395 1 94.88 232 VAL B O 1
ATOM 3887 N N . ALA B 1 233 ? -6.758 26.609 -5.957 1 91.94 233 ALA B N 1
ATOM 3888 C CA . ALA B 1 233 ? -7.156 26.719 -7.359 1 91.94 233 ALA B CA 1
ATOM 3889 C C . ALA B 1 233 ? -7.055 28.156 -7.855 1 91.94 233 ALA B C 1
ATOM 3891 O O . ALA B 1 233 ? -7.547 29.078 -7.203 1 91.94 233 ALA B O 1
ATOM 3892 N N . GLY B 1 234 ? -6.344 28.422 -8.953 1 90.88 234 GLY B N 1
ATOM 3893 C CA . GLY B 1 234 ? -6.254 29.734 -9.57 1 90.88 234 GLY B CA 1
ATOM 3894 C C . GLY B 1 234 ? -5.082 30.562 -9.07 1 90.88 234 GLY B C 1
ATOM 3895 O O . GLY B 1 234 ? -4.812 31.641 -9.586 1 90.88 234 GLY B O 1
ATOM 3896 N N . LEU B 1 235 ? -4.32 30.094 -8.078 1 94.38 235 LEU B N 1
ATOM 3897 C CA . LEU B 1 235 ? -3.184 30.828 -7.531 1 94.38 235 LEU B CA 1
ATOM 3898 C C . LEU B 1 235 ? -1.887 30.391 -8.211 1 94.38 235 LEU B C 1
ATOM 3900 O O . LEU B 1 235 ? -1.756 29.25 -8.641 1 94.38 235 LEU B O 1
ATOM 3904 N N . LYS B 1 236 ? -0.922 31.422 -8.336 1 94.56 236 LYS B N 1
ATOM 3905 C CA . LYS B 1 236 ? 0.455 31.031 -8.625 1 94.56 236 LYS B CA 1
ATOM 3906 C C . LYS B 1 236 ? 1.058 30.234 -7.48 1 94.56 236 LYS B C 1
ATOM 3908 O O . LYS B 1 236 ? 0.898 30.594 -6.312 1 94.56 236 LYS B O 1
ATOM 3913 N N . THR B 1 237 ? 1.667 29.172 -7.812 1 95.56 237 THR B N 1
ATOM 3914 C CA . THR B 1 237 ? 2.17 28.312 -6.754 1 95.56 237 THR B CA 1
ATOM 3915 C C . THR B 1 237 ? 3.668 28.078 -6.914 1 95.56 237 THR B C 1
ATOM 3917 O O . THR B 1 237 ? 4.199 28.156 -8.023 1 95.56 237 THR B O 1
ATOM 3920 N N . THR B 1 238 ? 4.398 27.922 -5.812 1 96.38 238 THR B N 1
ATOM 3921 C CA . THR B 1 238 ? 5.785 27.484 -5.703 1 96.38 238 THR B CA 1
ATOM 3922 C C . THR B 1 238 ? 5.898 26.266 -4.801 1 96.38 238 THR B C 1
ATOM 3924 O O . THR B 1 238 ? 5.363 26.25 -3.689 1 96.38 238 THR B O 1
ATOM 3927 N N . THR B 1 239 ? 6.512 25.219 -5.242 1 96.38 239 THR B N 1
ATOM 3928 C CA . THR B 1 239 ? 6.633 24.031 -4.418 1 96.38 239 THR B CA 1
ATOM 3929 C C . THR B 1 239 ? 7.676 24.234 -3.322 1 96.38 239 THR B C 1
ATOM 3931 O O . THR B 1 239 ? 8.594 25.047 -3.473 1 96.38 239 THR B O 1
ATOM 3934 N N . LEU B 1 240 ? 7.559 23.531 -2.217 1 97.31 240 LEU B N 1
ATOM 3935 C CA . LEU B 1 240 ? 8.562 23.516 -1.159 1 97.31 240 LEU B CA 1
ATOM 3936 C C . LEU B 1 240 ? 9.93 23.156 -1.716 1 97.31 240 LEU B C 1
ATOM 3938 O O . LEU B 1 240 ? 10.945 23.75 -1.334 1 97.31 240 LEU B O 1
ATOM 3942 N N . GLU B 1 241 ? 9.938 22.188 -2.621 1 96.81 241 GLU B N 1
ATOM 3943 C CA . GLU B 1 241 ? 11.18 21.766 -3.256 1 96.81 241 GLU B CA 1
ATOM 3944 C C . GLU B 1 241 ? 11.859 22.922 -3.977 1 96.81 241 GLU B C 1
ATOM 3946 O O . GLU B 1 241 ? 13.055 23.156 -3.791 1 96.81 241 GLU B O 1
ATOM 3951 N N . SER B 1 242 ? 11.07 23.672 -4.793 1 96 242 SER B N 1
ATOM 3952 C CA . SER B 1 242 ? 11.625 24.797 -5.543 1 96 242 SER B CA 1
ATOM 3953 C C . SER B 1 242 ? 12.086 25.906 -4.605 1 96 242 SER B C 1
ATOM 3955 O O . SER B 1 242 ? 13.133 26.516 -4.828 1 96 242 SER B O 1
ATOM 3957 N N . ALA B 1 243 ? 11.352 26.141 -3.562 1 97.19 243 ALA B N 1
ATOM 3958 C CA . ALA B 1 243 ? 11.727 27.156 -2.586 1 97.19 243 ALA B CA 1
ATOM 3959 C C . ALA B 1 243 ? 13.047 26.797 -1.91 1 97.19 243 ALA B C 1
ATOM 3961 O O . ALA B 1 243 ? 13.914 27.672 -1.741 1 97.19 243 ALA B O 1
ATOM 3962 N N . LEU B 1 244 ? 13.219 25.578 -1.563 1 96.69 244 LEU B N 1
ATOM 3963 C CA . LEU B 1 244 ? 14.438 25.109 -0.908 1 96.69 244 LEU B CA 1
ATOM 3964 C C . LEU B 1 244 ? 15.633 25.234 -1.842 1 96.69 244 LEU B C 1
ATOM 3966 O O . LEU B 1 244 ? 16.766 25.391 -1.385 1 96.69 244 LEU B O 1
ATOM 3970 N N . SER B 1 245 ? 15.367 25.188 -3.074 1 94.56 245 SER B N 1
ATOM 3971 C CA . SER B 1 245 ? 16.438 25.281 -4.07 1 94.56 245 SER B CA 1
ATOM 3972 C C . SER B 1 245 ? 16.703 26.719 -4.465 1 94.56 245 SER B C 1
ATOM 3974 O O . SER B 1 245 ? 17.5 26.984 -5.367 1 94.56 245 SER B O 1
ATOM 3976 N N . GLY B 1 246 ? 15.977 27.688 -3.883 1 93.88 246 GLY B N 1
ATOM 3977 C CA . GLY B 1 246 ? 16.312 29.078 -4.066 1 93.88 246 GLY B CA 1
ATOM 3978 C C . GLY B 1 246 ? 15.297 29.844 -4.883 1 93.88 246 GLY B C 1
ATOM 3979 O O . GLY B 1 246 ? 15.469 31.031 -5.152 1 93.88 246 GLY B O 1
ATOM 3980 N N . ALA B 1 247 ? 14.25 29.125 -5.301 1 94.75 247 ALA B N 1
ATOM 3981 C CA . ALA B 1 247 ? 13.203 29.859 -6.012 1 94.75 247 ALA B CA 1
ATOM 3982 C C . ALA B 1 247 ? 12.562 30.922 -5.109 1 94.75 247 ALA B C 1
ATOM 3984 O O . ALA B 1 247 ? 12.43 30.719 -3.902 1 94.75 247 ALA B O 1
ATOM 3985 N N . GLU B 1 248 ? 12.195 31.984 -5.781 1 92.56 248 GLU B N 1
ATOM 3986 C CA . GLU B 1 248 ? 11.531 33.062 -5.039 1 92.56 248 GLU B CA 1
ATOM 3987 C C . GLU B 1 248 ? 10.148 32.625 -4.574 1 92.56 248 GLU B C 1
ATOM 3989 O O . GLU B 1 248 ? 9.391 32.031 -5.34 1 92.56 248 GLU B O 1
ATOM 3994 N N . ILE B 1 249 ? 9.93 32.844 -3.408 1 91.88 249 ILE B N 1
ATOM 3995 C CA . ILE B 1 249 ? 8.609 32.625 -2.836 1 91.88 249 ILE B CA 1
ATOM 3996 C C . ILE B 1 249 ? 7.773 33.906 -2.939 1 91.88 249 ILE B C 1
ATOM 3998 O O . ILE B 1 249 ? 8.164 34.938 -2.424 1 91.88 249 ILE B O 1
ATOM 4002 N N . CYS B 1 250 ? 6.734 33.75 -3.611 1 84.06 250 CYS B N 1
ATOM 4003 C CA . CYS B 1 250 ? 5.867 34.906 -3.738 1 84.06 250 CYS B CA 1
ATOM 4004 C C . CYS B 1 250 ? 5.246 35.281 -2.395 1 84.06 250 CYS B C 1
ATOM 4006 O O . CYS B 1 250 ? 4.98 34.406 -1.568 1 84.06 250 CYS B O 1
ATOM 4008 N N . ARG B 1 251 ? 5.082 36.562 -2.234 1 85.31 251 ARG B N 1
ATOM 4009 C CA . ARG B 1 251 ? 4.5 37.094 -1.002 1 85.31 251 ARG B CA 1
ATOM 4010 C C . ARG B 1 251 ? 3.389 38.094 -1.302 1 85.31 251 ARG B C 1
ATOM 4012 O O . ARG B 1 251 ? 3.619 39.094 -1.971 1 85.31 251 ARG B O 1
ATOM 4019 N N . GLY B 1 252 ? 2.246 37.75 -0.814 1 93.12 252 GLY B N 1
ATOM 4020 C CA . GLY B 1 252 ? 1.135 38.688 -0.803 1 93.12 252 GLY B CA 1
ATOM 4021 C C . GLY B 1 252 ? 0.996 39.406 0.512 1 93.12 252 GLY B C 1
ATOM 4022 O O . GLY B 1 252 ? 1.973 39.594 1.246 1 93.12 252 GLY B O 1
ATOM 4023 N N . GLU B 1 253 ? -0.202 39.969 0.745 1 97.19 253 GLU B N 1
ATOM 4024 C CA . GLU B 1 253 ? -0.489 40.594 2.033 1 97.19 253 GLU B CA 1
ATOM 4025 C C . GLU B 1 253 ? -0.335 39.594 3.176 1 97.19 253 GLU B C 1
ATOM 4027 O O . GLU B 1 253 ? 0.053 39.969 4.285 1 97.19 253 GLU B O 1
ATOM 4032 N N . ILE B 1 254 ? -0.772 38.406 2.754 1 97.81 254 ILE B N 1
ATOM 4033 C CA . ILE B 1 254 ? -0.516 37.281 3.65 1 97.81 254 ILE B CA 1
ATOM 4034 C C . ILE B 1 254 ? 0.261 36.188 2.91 1 97.81 254 ILE B C 1
ATOM 4036 O O . ILE B 1 254 ? 0.439 36.25 1.691 1 97.81 254 ILE B O 1
ATOM 4040 N N . LYS B 1 255 ? 0.901 35.219 3.74 1 98.19 255 LYS B N 1
ATOM 4041 C CA . LYS B 1 255 ? 1.654 34.094 3.191 1 98.19 255 LYS B CA 1
ATOM 4042 C C . LYS B 1 255 ? 0.896 32.781 3.375 1 98.19 255 LYS B C 1
ATOM 4044 O O . LYS B 1 255 ? 0.285 32.562 4.422 1 98.19 255 LYS B O 1
ATOM 4049 N N . LEU B 1 256 ? 0.936 31.953 2.336 1 97.81 256 LEU B N 1
ATOM 4050 C CA . LEU B 1 256 ? 0.072 30.766 2.322 1 97.81 256 LEU B CA 1
ATOM 4051 C C . LEU B 1 256 ? 0.864 29.516 1.967 1 97.81 256 LEU B C 1
ATOM 4053 O O . LEU B 1 256 ? 1.609 29.5 0.985 1 97.81 256 LEU B O 1
ATOM 4057 N N . TYR B 1 257 ? 0.671 28.484 2.816 1 97.88 257 TYR B N 1
ATOM 4058 C CA . TYR B 1 257 ? 1.155 27.125 2.527 1 97.88 257 TYR B CA 1
ATOM 4059 C C . TYR B 1 257 ? 0.007 26.125 2.506 1 97.88 257 TYR B C 1
ATOM 4061 O O . TYR B 1 257 ? -0.789 26.062 3.445 1 97.88 257 TYR B O 1
ATOM 4069 N N . LYS B 1 258 ? -0.1 25.359 1.435 1 97.69 258 LYS B N 1
ATOM 4070 C CA . LYS B 1 258 ? -1.093 24.297 1.313 1 97.69 258 LYS B CA 1
ATOM 4071 C C . LYS B 1 258 ? -0.428 22.922 1.309 1 97.69 258 LYS B C 1
ATOM 4073 O O . LYS B 1 258 ? 0.451 22.656 0.487 1 97.69 258 LYS B O 1
ATOM 4078 N N . SER B 1 259 ? -0.884 22.125 2.236 1 97.19 259 SER B N 1
ATOM 4079 C CA . SER B 1 259 ? -0.416 20.75 2.379 1 97.19 259 SER B CA 1
ATOM 4080 C C . SER B 1 259 ? -1.449 19.75 1.854 1 97.19 259 SER B C 1
ATOM 4082 O O . SER B 1 259 ? -2.623 19.812 2.225 1 97.19 259 SER B O 1
ATOM 4084 N N . VAL B 1 260 ? -1.077 18.812 1.007 1 95.12 260 VAL B N 1
ATOM 4085 C CA . VAL B 1 260 ? -1.963 17.734 0.579 1 95.12 260 VAL B CA 1
ATOM 4086 C C . VAL B 1 260 ? -1.27 16.391 0.771 1 95.12 260 VAL B C 1
ATOM 4088 O O . VAL B 1 260 ? -1.904 15.344 0.667 1 95.12 260 VAL B O 1
ATOM 4091 N N . GLY B 1 261 ? -0.022 16.438 1.134 1 94.56 261 GLY B N 1
ATOM 4092 C CA . GLY B 1 261 ? 0.763 15.219 1.31 1 94.56 261 GLY B CA 1
ATOM 4093 C C . GLY B 1 261 ? 1.676 14.922 0.134 1 94.56 261 GLY B C 1
ATOM 4094 O O . GLY B 1 261 ? 1.321 15.195 -1.016 1 94.56 261 GLY B O 1
ATOM 4095 N N . TYR B 1 262 ? 2.779 14.43 0.404 1 97.19 262 TYR B N 1
ATOM 4096 C CA . TYR B 1 262 ? 3.801 14.117 -0.589 1 97.19 262 TYR B CA 1
ATOM 4097 C C . TYR B 1 262 ? 4.594 12.883 -0.18 1 97.19 262 TYR B C 1
ATOM 4099 O O . TYR B 1 262 ? 5.141 12.828 0.924 1 97.19 262 TYR B O 1
ATOM 4107 N N . ALA B 1 263 ? 4.727 11.891 -1.046 1 98.25 263 ALA B N 1
ATOM 4108 C CA . ALA B 1 263 ? 5.301 10.586 -0.73 1 98.25 263 ALA B CA 1
ATOM 4109 C C . ALA B 1 263 ? 6.723 10.727 -0.198 1 98.25 263 ALA B C 1
ATOM 4111 O O . ALA B 1 263 ? 7.125 10.008 0.719 1 98.25 263 ALA B O 1
ATOM 4112 N N . PRO B 1 264 ? 7.527 11.703 -0.706 1 98.56 264 PRO B N 1
ATOM 4113 C CA . PRO B 1 264 ? 8.875 11.852 -0.157 1 98.56 264 PRO B CA 1
ATOM 4114 C C . PRO B 1 264 ? 8.875 12.211 1.326 1 98.56 264 PRO B C 1
ATOM 4116 O O . PRO B 1 264 ? 9.805 11.844 2.055 1 98.56 264 PRO B O 1
ATOM 4119 N N . PHE B 1 265 ? 7.785 12.914 1.851 1 98.69 265 PHE B N 1
ATOM 4120 C CA . PHE B 1 265 ? 7.66 13.156 3.283 1 98.69 265 PHE B CA 1
ATOM 4121 C C . PHE B 1 265 ? 7.52 11.836 4.043 1 98.69 265 PHE B C 1
ATOM 4123 O O . PHE B 1 265 ? 8.07 11.688 5.133 1 98.69 265 PHE B O 1
ATOM 4130 N N . ASP B 1 266 ? 6.793 10.914 3.477 1 98.75 266 ASP B N 1
ATOM 4131 C CA . ASP B 1 266 ? 6.574 9.617 4.094 1 98.75 266 ASP B CA 1
ATOM 4132 C C . ASP B 1 266 ? 7.867 8.805 4.133 1 98.75 266 ASP B C 1
ATOM 4134 O O . ASP B 1 266 ? 8.148 8.117 5.121 1 98.75 266 ASP B O 1
ATOM 4138 N N . VAL B 1 267 ? 8.672 8.914 3.033 1 98.88 267 VAL B N 1
ATOM 4139 C CA . VAL B 1 267 ? 9.953 8.227 3.006 1 98.88 267 VAL B CA 1
ATOM 4140 C C . VAL B 1 267 ? 10.867 8.789 4.09 1 98.88 267 VAL B C 1
ATOM 4142 O O . VAL B 1 267 ? 11.477 8.039 4.859 1 98.88 267 VAL B O 1
ATOM 4145 N N . ALA B 1 268 ? 10.945 10.117 4.211 1 98.94 268 ALA B N 1
ATOM 4146 C CA . ALA B 1 268 ? 11.766 10.766 5.227 1 98.94 268 ALA B CA 1
ATOM 4147 C C . ALA B 1 268 ? 11.328 10.352 6.633 1 98.94 268 ALA B C 1
ATOM 4149 O O . ALA B 1 268 ? 12.172 10.109 7.504 1 98.94 268 ALA B O 1
ATOM 4150 N N . ALA B 1 269 ? 10.039 10.258 6.824 1 98.88 269 ALA B N 1
ATOM 4151 C CA . ALA B 1 269 ? 9.508 9.961 8.148 1 98.88 269 ALA B CA 1
ATOM 4152 C C . ALA B 1 269 ? 9.82 8.523 8.555 1 98.88 269 ALA B C 1
ATOM 4154 O O . ALA B 1 269 ? 10.281 8.273 9.672 1 98.88 269 ALA B O 1
ATOM 4155 N N . ILE B 1 270 ? 9.555 7.539 7.727 1 98.88 270 ILE B N 1
ATOM 4156 C CA . ILE B 1 270 ? 9.82 6.148 8.086 1 98.88 270 ILE B CA 1
ATOM 4157 C C . ILE B 1 270 ? 11.32 5.922 8.195 1 98.88 270 ILE B C 1
ATOM 4159 O O . ILE B 1 270 ? 11.781 5.164 9.047 1 98.88 270 ILE B O 1
ATOM 4163 N N . TYR B 1 271 ? 12.109 6.645 7.336 1 98.81 271 TYR B N 1
ATOM 4164 C CA . TYR B 1 271 ? 13.562 6.594 7.449 1 98.81 271 TYR B CA 1
ATOM 4165 C C . TYR B 1 271 ? 14.031 7.156 8.781 1 98.81 271 TYR B C 1
ATOM 4167 O O . TYR B 1 271 ? 14.883 6.562 9.453 1 98.81 271 TYR B O 1
ATOM 4175 N N . HIS B 1 272 ? 13.492 8.227 9.211 1 98.88 272 HIS B N 1
ATOM 4176 C CA . HIS B 1 272 ? 13.812 8.883 10.477 1 98.88 272 HIS B CA 1
ATOM 4177 C C . HIS B 1 272 ? 13.602 7.941 11.656 1 98.88 272 HIS B C 1
ATOM 4179 O O . HIS B 1 272 ? 14.508 7.746 12.461 1 98.88 272 HIS B O 1
ATOM 4185 N N . VAL B 1 273 ? 12.43 7.324 11.727 1 98.62 273 VAL B N 1
ATOM 4186 C CA . VAL B 1 273 ? 12.141 6.52 12.906 1 98.62 273 VAL B CA 1
ATOM 4187 C C . VAL B 1 273 ? 12.906 5.203 12.836 1 98.62 273 VAL B C 1
ATOM 4189 O O . VAL B 1 273 ? 13.273 4.633 13.867 1 98.62 273 VAL B O 1
ATOM 4192 N N . TYR B 1 274 ? 13.141 4.68 11.633 1 98.56 274 TYR B N 1
ATOM 4193 C CA . TYR B 1 274 ? 13.977 3.496 11.477 1 98.56 274 TYR B CA 1
ATOM 4194 C C . TYR B 1 274 ? 15.375 3.744 12.023 1 98.56 274 TYR B C 1
ATOM 4196 O O . TYR B 1 274 ? 15.875 2.963 12.836 1 98.56 274 TYR B O 1
ATOM 4204 N N . ARG B 1 275 ? 15.984 4.945 11.617 1 98.31 275 ARG B N 1
ATOM 4205 C CA . ARG B 1 275 ? 17.312 5.289 12.094 1 98.31 275 ARG B CA 1
ATOM 4206 C C . ARG B 1 275 ? 17.328 5.512 13.602 1 98.31 275 ARG B C 1
ATOM 4208 O O . ARG B 1 275 ? 18.219 5.039 14.297 1 98.31 275 ARG B O 1
ATOM 4215 N N . ARG B 1 276 ? 16.375 6.195 14.078 1 98.31 276 ARG B N 1
ATOM 4216 C CA . ARG B 1 276 ? 16.281 6.457 15.508 1 98.31 276 ARG B CA 1
ATOM 4217 C C . ARG B 1 276 ? 16.125 5.16 16.297 1 98.31 276 ARG B C 1
ATOM 4219 O O . ARG B 1 276 ? 16.734 4.996 17.359 1 98.31 276 ARG B O 1
ATOM 4226 N N . ALA B 1 277 ? 15.234 4.27 15.812 1 98.12 277 ALA B N 1
ATOM 4227 C CA . ALA B 1 277 ? 15.031 2.979 16.469 1 98.12 277 ALA B CA 1
ATOM 4228 C C . ALA B 1 277 ? 16.344 2.201 16.562 1 98.12 277 ALA B C 1
ATOM 4230 O O . ALA B 1 277 ? 16.656 1.611 17.594 1 98.12 277 ALA B O 1
ATOM 4231 N N . LEU B 1 278 ? 17.125 2.199 15.477 1 97.25 278 LEU B N 1
ATOM 4232 C CA . LEU B 1 278 ? 18.422 1.532 15.477 1 97.25 278 LEU B CA 1
ATOM 4233 C C . LEU B 1 278 ? 19.359 2.17 16.5 1 97.25 278 LEU B C 1
ATOM 4235 O O . LEU B 1 278 ? 20.016 1.466 17.281 1 97.25 278 LEU B O 1
ATOM 4239 N N . GLU B 1 279 ? 19.391 3.529 16.516 1 97.19 279 GLU B N 1
ATOM 4240 C CA . GLU B 1 279 ? 20.266 4.277 17.406 1 97.19 279 GLU B CA 1
ATOM 4241 C C . GLU B 1 279 ? 19.922 4.012 18.875 1 97.19 279 GLU B C 1
ATOM 4243 O O . GLU B 1 279 ? 20.812 3.891 19.719 1 97.19 279 GLU B O 1
ATOM 4248 N N . LEU B 1 280 ? 18.672 3.832 19.141 1 96.62 280 LEU B N 1
ATOM 4249 C CA . LEU B 1 280 ? 18.219 3.754 20.531 1 96.62 280 LEU B CA 1
ATOM 4250 C C . LEU B 1 280 ? 17.953 2.307 20.938 1 96.62 280 LEU B C 1
ATOM 4252 O O . LEU B 1 280 ? 17.578 2.037 22.078 1 96.62 280 LEU B O 1
ATOM 4256 N N . GLY B 1 281 ? 18.125 1.337 20.031 1 96.25 281 GLY B N 1
ATOM 4257 C CA . GLY B 1 281 ? 17.875 -0.071 20.297 1 96.25 281 GLY B CA 1
ATOM 4258 C C . GLY B 1 281 ? 16.406 -0.378 20.578 1 96.25 281 GLY B C 1
ATOM 4259 O O . GLY B 1 281 ? 16.094 -1.115 21.516 1 96.25 281 GLY B O 1
ATOM 4260 N N . ARG B 1 282 ? 15.531 0.273 19.797 1 95.38 282 ARG B N 1
ATOM 4261 C CA . ARG B 1 282 ? 14.094 0.108 19.953 1 95.38 282 ARG B CA 1
ATOM 4262 C C . ARG B 1 282 ? 13.484 -0.607 18.75 1 95.38 282 ARG B C 1
ATOM 4264 O O . ARG B 1 282 ? 14.164 -0.848 17.75 1 95.38 282 ARG B O 1
ATOM 4271 N N . GLY B 1 283 ? 12.25 -1.06 18.812 1 92.25 283 GLY B N 1
ATOM 4272 C CA . GLY B 1 283 ? 11.562 -1.817 17.781 1 92.25 283 GLY B CA 1
ATOM 4273 C C . GLY B 1 283 ? 11.602 -3.316 18.016 1 92.25 283 GLY B C 1
ATOM 4274 O O . GLY B 1 283 ? 12.453 -3.811 18.75 1 92.25 283 GLY B O 1
ATOM 4275 N N . ARG B 1 284 ? 10.664 -4.059 17.422 1 93.94 284 ARG B N 1
ATOM 4276 C CA . ARG B 1 284 ? 10.586 -5.516 17.5 1 93.94 284 ARG B CA 1
ATOM 4277 C C . ARG B 1 284 ? 10.953 -6.168 16.172 1 93.94 284 ARG B C 1
ATOM 4279 O O . ARG B 1 284 ? 10.555 -5.695 15.109 1 93.94 284 ARG B O 1
ATOM 4286 N N . SER B 1 285 ? 11.672 -7.191 16.281 1 91.88 285 SER B N 1
ATOM 4287 C CA . SER B 1 285 ? 12.062 -7.906 15.078 1 91.88 285 SER B CA 1
ATOM 4288 C C . SER B 1 285 ? 10.922 -8.773 14.555 1 91.88 285 SER B C 1
ATOM 4290 O O . SER B 1 285 ? 10.211 -9.414 15.328 1 91.88 285 SER B O 1
ATOM 4292 N N . ALA B 1 286 ? 10.695 -8.688 13.242 1 90.69 286 ALA B N 1
ATOM 4293 C CA . ALA B 1 286 ? 9.766 -9.57 12.539 1 90.69 286 ALA B CA 1
ATOM 4294 C C . ALA B 1 286 ? 10.32 -9.984 11.18 1 90.69 286 ALA B C 1
ATOM 4296 O O . ALA B 1 286 ? 11.156 -9.281 10.602 1 90.69 286 ALA B O 1
ATOM 4297 N N . HIS B 1 287 ? 9.867 -11.25 10.695 1 86.81 287 HIS B N 1
ATOM 4298 C CA . HIS B 1 287 ? 10.32 -11.742 9.406 1 86.81 287 HIS B CA 1
ATOM 4299 C C . HIS B 1 287 ? 9.148 -12 8.469 1 86.81 287 HIS B C 1
ATOM 4301 O O . HIS B 1 287 ? 8.453 -13.008 8.594 1 86.81 287 HIS B O 1
ATOM 4307 N N . LEU B 1 288 ? 8.773 -11.047 7.535 1 83.56 288 LEU B N 1
ATOM 4308 C CA . LEU B 1 288 ? 7.711 -11.203 6.551 1 83.56 288 LEU B CA 1
ATOM 4309 C C . LEU B 1 288 ? 8.281 -11.289 5.141 1 83.56 288 LEU B C 1
ATOM 4311 O O . LEU B 1 288 ? 7.559 -11.125 4.16 1 83.56 288 LEU B O 1
ATOM 4315 N N . GLY B 1 289 ? 9.406 -11.75 4.801 1 70.81 289 GLY B N 1
ATOM 4316 C CA . GLY B 1 289 ? 10.023 -11.898 3.494 1 70.81 289 GLY B CA 1
ATOM 4317 C C . GLY B 1 289 ? 11.492 -12.266 3.566 1 70.81 289 GLY B C 1
ATOM 4318 O O . GLY B 1 289 ? 12.109 -12.172 4.629 1 70.81 289 GLY B O 1
#

Foldseek 3Di:
DFEAEPLVVQDDLVVLLVLLLLQLQFDKDWDDWDWDDDPRKTWIKTWMQGVPLAIKIKTWMQCPPDVVRIFIKIWGAHNPPRDTLYIYRVLLLVLSLLLSLVVLVCVLLPQAAQFEAFEEDDDSNSLNNLVSCCNPRVHVAYEYDYPPCGVVSCVVSVHHYDDLLVSQATLEYEYDDQDLDASRDLVSHAFAREYEYEHDFPSREHHDPNNQVQFQAAEEADPCQCVGHPNNPPHHYDYSSRVSVPDDDDGGSYYHYYYDDHSSSSSSSRSSSSVSCVVVVHGDDDDDD/DFEAEPLVVQDDLVVLLVLLLQQLQFDKDWDDWDWDDDPHKTWIKTWMQGPPQAIKIKTWMQPPPDVVRIFIKIWGAHNPPRDTLYIYRLLLLVLSLLLSLVVLVCVLLPQAAQFEAFEEDDDSNSLNNLVSCCNPRVHVAYEYDYPPCGVVSCVVSVHHYDDLLVSQATQEYEYDDQDLDASRDLVSHAFAREYEYAHDFPSREHHDPNNQVQFQAAEEADPCQCVGHPNNPPHHYDYSSRSSVPDDDDGGSYYHYYYHDHSSSSSSSRSSSSVSCVVVVHGDDDDPD

Sequence (578 aa):
MLLIEDVDSLVDPAKLVEDIAVALKAERVVLPRRALQVSGLWFAPMAAYVRGMGLGAKLVGIFPRGSPPVRALSVLFDAETGEILAAADGTKLTGWRTAAASALAARLLGVTEGAIVGIIGAGVQAEYHARVFRALFKPSKIFIYSRRRAAELAGRLGLVQAPLEAVMTAEVIIAATNSQEPVIKGALLRRDAVVISVGAPRPVRELDEDTKRRASCALIDSPEAAEETDDVAGLKTTTLESALSGAEICRGEIKLYKSVGYAPFDVAAIYHVYRRALELGRGRSAHLGMLLIEDVDSLVDPAKLVEDIAVALKAERVVLPRRALQVSGLWFAPMAAYVRGMGLGAKLVGIFPRGSPPVRALSVLFDAETGEILAAADGTKLTGWRTAAASALAARLLGVTEGAIVGIIGAGVQAEYHARVFRALFKPSKIFIYSRRRAAELAGRLGLVQAPLEAVMTAEVIIAATNSQEPVIKGALLRRDAVVISVGAPRPVRELDEDTKRRASCALIDSPEAAEETDDVAGLKTTTLESALSGAEICRGEIKLYKSVGYAPFDVAAIYHVYRRALELGRGRSAHLG

Radius of gyration: 26.48 Å; Cα contacts (8 Å, |Δi|>4): 1539; chains: 2; bounding box: 41×80×62 Å

Secondary structure (DSSP, 8-state):
-EEE--HHHH--HHHHHHHHHHHHHS-EEEPPP--EEETTEEEEEEEEEETTTEEEEEEEEE-TT-SSSEEEEEEEE-TTT--EEEEEEHHHHHHHHHHHHHHHHHHHTT--TT-EEEEE--SHHHHHHHHHHHHHH--SEEEEE-SSSHHHHHHHHT-EE--HHHHTTSSEEEE----SS--B-GGGPPTT-EEEE---STT---B-HHHHHHH-EEEESSTTHHHH-STTTTSEEEEHHHHHTTPPPP--SSEEEE----HHHHHHHHHHHHHHHHHHT-SEE----/-EEE--HHHH--HHHHHHHHHHHHHS-EEEPPP--EEETTEEEEEEEEEETTTEEEEEEEEE-TT-SSSEEEEEEEE-TTT--EEEEEEHHHHHHHHHHHHHHHHHHHTT--TT-EEEEE--SHHHHHHHHHHHHHH--SEEEEE-SSSHHHHHHHHT-EE--HHHHTTSSEEEE----SS--B-GGGPPTT-EEEE---STT---B-HHHHHHH-EEEESSTTHHHH-STTTTSEEEEHHHHHTTPPPP--SSEEEE----HHHHHHHHHHHHHHHHHHT-SEE----

Organism: Thermoproteus tenax (strain ATCC 35583 / DSM 2078 / JCM 9277 / NBRC 100435 / Kra 1) (NCBI:txid768679)

Nearest PDB structures (foldseek):
  4bv9-assembly1_A  TM=8.761E-01  e=6.131E-22  Mus musculus
  2i99-assembly1_B  TM=8.882E-01  e=1.270E-20  Homo sapiens
  5yu0-assembly1_B  TM=8.395E-01  e=4.632E-17  Streptomyces pristinaespiralis
  8j1c-assembly1_A  TM=8.112E-01  e=1.253E-17  Pseudomonas veronii
  8j1g-assembly1_A  TM=8.058E-01  e=1.350E-16  Pseudomonas veronii

InterPro domains:
  IPR003462 Ornithine cyclodeaminase/mu-crystallin [PF02423] (44-279)
  IPR003462 Ornithine cyclodeaminase/mu-crystallin [PIRSF001439] (10-285)
  IPR003462 Ornithine cyclodeaminase/mu-crystallin [PTHR13812] (7-283)
  IPR023401 Ornithine cyclodeaminase, N-terminal [G3DSA:3.30.1780.10] (5-283)
  IPR036291 NAD(P)-binding domain superfamily [SSF51735] (5-286)